Protein AF-A0A919EHQ5-F1 (afdb_monomer)

Mean predicted aligned error: 15.67 Å

Organism: Streptomyces filamentosus (NCBI:txid67294)

Solvent-accessible surface area (backbone atoms only — not comparable to full-atom values): 30689 Å² total; per-residue (Å²): 132,88,88,86,89,84,88,85,91,84,91,82,84,84,87,83,84,86,82,82,87,79,88,84,83,83,88,84,81,85,87,87,86,84,89,84,88,82,85,87,91,80,88,85,84,88,86,88,88,82,86,89,87,85,88,81,86,85,84,90,79,86,80,90,82,87,82,91,79,84,80,92,78,90,83,81,89,80,91,82,81,88,80,85,83,81,91,87,81,89,82,89,80,88,86,87,87,90,87,88,87,91,90,83,86,83,87,87,85,89,84,83,91,83,89,81,82,90,86,84,89,82,94,72,88,73,81,74,78,70,78,75,73,75,74,79,76,76,53,41,23,33,60,41,31,43,32,30,52,29,35,25,98,37,62,72,41,73,46,78,40,57,53,28,26,35,34,28,54,61,91,82,24,45,54,67,56,56,54,49,53,51,52,40,50,19,41,30,31,67,60,48,42,46,62,79,66,38,78,61,40,63,74,38,26,28,86,87,62,67,56,49,100,81,55,39,35,46,28,25,44,32,39,29,23,32,28,82,81,41,63,27,36,41,43,41,33,36,30,34,31,88,54,75,31,46,44,29,38,36,35,33,42,91,90,42,72,35,34,39,36,34,58,78,47,88,94,47,79,35,15,45,31,40,32,38,24,61,54,100,48,60,56,50,73,50,78,39,58,19,46,46,46,63,57,57,46,37,77,83,73,54,87,49,87,34,68,31,23,40,54,37,40,50,46,29,51,38,42,26,51,22,26,43,30,53,45,62,44,51,59,39,46,80,54,35,33,57,67,33,70,73,74,92,40,45,39,42,43,42,30,35,49,48,30,30,31,48,44,45,35,53,76,74,33,60,69,56,37,52,56,50,23,54,52,45,37,64,46,41,86,67,74,42,72,34,68,46,67,42,79,47,98,88,62,25,24,37,30,26,41,28,31,70,96,46,79,62,42,47,51,57,74,54,54,59,25,43,45,40,50,52,47,55,53,47,55,75,71,46,60,70,96,40,37,68,63,79,73,63,82,91,51,62,73,90,51,50,32,38,33,42,34,27,68,50,69,44,68,67,42,52,77,56,34,45,48,50,49,52,54,51,49,38,60,46,25,74,70,63,46,39,29,38,41,34,22,27,50,73,68,55,42,63,48,39,73,73,38,80,74,44,45,73,45,83,32,68,114

Radius of gyration: 35.69 Å; Cα contacts (8 Å, |Δi|>4): 830; chains: 1; bounding box: 122×117×100 Å

Secondary structure (DSSP, 8-state):
------------PPPPPPPPPPPPPPPPP--PPPP--------------------------------------------------------------------------------------------------PPPPPPPPEEEEEEEEEETTEEEEEEE--SEEEEE-STTS-HHHHHHHHHHHHHHHHT--HHHH-SSSGGGS-TT----TT--EEEEEEEEEESTT--EEEEEEEEEESS-EEEEEEEEETTEEEEEEE---TTSSEEEEEEE--SSSSEEEEEEESSS-HHHHGGGT----SHHHHHHHHHHHHHHHHHHTEEE----HHHHSS-B---S-PBPTT-TTHHHHHHHHHHH-HHHHHHHHHHHHHHSSS---EEEEEE-TTS-EEEEEEETTEEEEEGGGS-HHHHHHHHHHHHHTS-GGGBSS---TTS-GGG--EEEEESSTTTT--HHHHHHHHHHHHHHHHTTSEEEEEE--HHHHHHHTTSTTEEEEE---

Foldseek 3Di:
DDDDDDDDDDDDDDDDDDDDDDDDDDDDDDDDDDDDDDDDDDDDDDDDDDDDDDDDDDDDDDDDDDDDDDDDDDDDDDDDDDDDDDDDDDDDDDDDDDDDDDDDDDDDDDDDDDDDDDDDDDDDDDPPPPPPDDPPQFFFKAWQKKAFCFWEQDHRDMDGAFLAEAEEEDPVLCQVVRLLLLLLLLCLLVWNFQCVSCVPQVNTFYPPDDQDPVRWTWTKIWTWIAGNLGTKIKIWIWIRPPHTWTQWIFIDDPNDTAKIWHCDDPVDQWTWMWGADVDPDRIDIDTDGGGGDVLSCLVVPQPCPGPSSVSSVVSSVSSSQNSLLEQQAEADLVLCQDFAAADLQAQENNRSVVQNVLVCCVVPPVPLQVVLQVLLCQFFPAGFPGKDKDQDPVRTIWIWGHHDVDDTHTSNPGFPQSRLLSRLSSVLSDQNSNHPGDDPPVDDLSSHAHEYEYEASCVRGDPRSLVSSLVSSQVSSVVVRYGYYYYYYPSSLVVQVVRPSYHYDYRDD

Sequence (509 aa):
MDLTGGPALARTPRPDTVPHPRPTPPPSQAPAPDTRRGTRPGQGPGPAPGTRTEPDATPRTESETESETDPDTTVRTAVRAETEPGSTDGGVKAGVDPIGTGASPGAGVRARPRTRTGGEAGARPGAGSGAEAEPPAVPRPVVTELRLSAYGGRRGATYPLGPVTLFTGPSGSGKSTVLGAYEALARLGAGDPLAEVFPDPAAHVPESARPDSQGRRGFRIGCTVDGPAGPVRLDLAVQAEPELRIVGERLTRHGRTLLTTALRDPGRSTVQAAWLTAGTTPVTRAPLPDDLLGTALLPLRVAGATEGQREVLAAAEQTVVGLRSLFPCGPVPDRMRAPVLPGEGRLLRDCGNLAEVLHRTHNACPRRHQRFAAVAGAGCAGPVTGVGVQRLPDGTVRALLARGTRPATPLGRLGDGELRYLALALTLLTGPGVLAMDRIAEVPDAMQCLTLLTDDLDRGLDARQTAALLALTTAIAADGHIRLVGSAGAEAAAQARRTEGVTVVDLTP

Structure (mmCIF, N/CA/C/O backbone):
data_AF-A0A919EHQ5-F1
#
_entry.id   AF-A0A919EHQ5-F1
#
loop_
_atom_site.group_PDB
_atom_site.id
_atom_site.type_symbol
_atom_site.label_atom_id
_atom_site.label_alt_id
_atom_site.label_comp_id
_atom_site.label_asym_id
_atom_site.label_entity_id
_atom_site.label_seq_id
_atom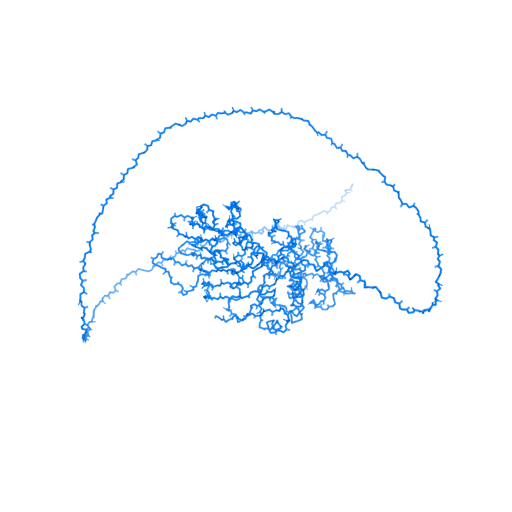_site.pdbx_PDB_ins_code
_atom_site.Cartn_x
_atom_site.Cartn_y
_atom_site.Cartn_z
_atom_site.occupancy
_atom_site.B_iso_or_equiv
_atom_site.auth_seq_id
_atom_site.auth_comp_id
_atom_site.auth_asym_id
_atom_site.auth_atom_id
_atom_site.pdbx_PDB_model_num
ATOM 1 N N . MET A 1 1 ? 87.452 -6.723 -9.265 1.00 32.66 1 MET A N 1
ATOM 2 C CA . MET A 1 1 ? 88.266 -5.593 -9.750 1.00 32.66 1 MET A CA 1
ATOM 3 C C . MET A 1 1 ? 87.255 -4.562 -10.241 1.00 32.66 1 MET A C 1
ATOM 5 O O . MET A 1 1 ? 86.450 -4.939 -11.080 1.00 32.66 1 MET A O 1
ATOM 9 N N . ASP A 1 2 ? 87.025 -3.421 -9.586 1.00 31.42 2 ASP A N 1
ATOM 10 C CA . ASP A 1 2 ? 87.951 -2.284 -9.351 1.00 31.42 2 ASP A CA 1
ATOM 11 C C . ASP A 1 2 ? 88.583 -1.775 -10.661 1.00 31.42 2 ASP A C 1
ATOM 13 O O . ASP A 1 2 ? 89.092 -2.605 -11.407 1.00 31.42 2 ASP A O 1
ATOM 17 N N . LEU A 1 3 ? 88.641 -0.484 -11.033 1.00 32.84 3 LEU A N 1
ATOM 18 C CA . LEU A 1 3 ? 88.081 0.817 -10.564 1.00 32.84 3 LEU A CA 1
ATOM 19 C C . LEU A 1 3 ? 87.785 1.662 -11.855 1.00 32.84 3 LEU A C 1
ATOM 21 O O . LEU A 1 3 ? 88.004 1.151 -12.948 1.00 32.84 3 LEU A O 1
ATOM 25 N N . THR A 1 4 ? 87.313 2.921 -11.929 1.00 34.50 4 THR A N 1
ATOM 26 C CA . THR A 1 4 ? 87.063 4.062 -11.003 1.00 34.50 4 THR A CA 1
ATOM 27 C C . THR A 1 4 ? 86.029 5.015 -11.664 1.00 34.50 4 THR A C 1
ATOM 29 O O . THR A 1 4 ? 85.765 4.852 -12.852 1.00 34.50 4 THR A O 1
ATOM 32 N N . GLY A 1 5 ? 85.541 6.076 -10.987 1.00 29.42 5 GLY A N 1
ATOM 33 C CA . GLY A 1 5 ? 85.101 7.303 -11.699 1.00 29.42 5 GLY A CA 1
ATOM 34 C C . GLY A 1 5 ? 83.870 8.074 -11.185 1.00 29.42 5 GLY A C 1
ATOM 35 O O . GLY A 1 5 ? 82.869 8.161 -11.887 1.00 29.42 5 GLY A O 1
ATOM 36 N N . GLY A 1 6 ? 83.961 8.707 -10.010 1.00 28.84 6 GLY A N 1
ATOM 37 C CA . GLY A 1 6 ? 83.211 9.946 -9.696 1.00 28.84 6 GLY A CA 1
ATOM 38 C C . GLY A 1 6 ? 84.176 11.150 -9.668 1.00 28.84 6 GLY A C 1
ATOM 39 O O . GLY A 1 6 ? 85.361 10.917 -9.920 1.00 28.84 6 GLY A O 1
ATOM 40 N N . PRO A 1 7 ? 83.767 12.392 -9.306 1.00 48.84 7 PRO A N 1
ATOM 41 C CA . PRO A 1 7 ? 82.494 12.794 -8.672 1.00 48.84 7 PRO A CA 1
ATOM 42 C C . PRO A 1 7 ? 81.827 14.075 -9.264 1.00 48.84 7 PRO A C 1
ATOM 44 O O . PRO A 1 7 ? 82.427 14.746 -10.095 1.00 48.84 7 PRO A O 1
ATOM 47 N N . ALA A 1 8 ? 80.632 14.466 -8.771 1.00 31.08 8 ALA A N 1
ATOM 48 C CA . ALA A 1 8 ? 80.334 15.820 -8.226 1.00 31.08 8 ALA A CA 1
ATOM 49 C C . ALA A 1 8 ? 78.822 16.116 -8.006 1.00 31.08 8 ALA A C 1
ATOM 51 O O . ALA A 1 8 ? 78.054 16.342 -8.932 1.00 31.08 8 ALA A O 1
ATOM 52 N N . LEU A 1 9 ? 78.449 16.162 -6.724 1.00 32.34 9 LEU A N 1
ATOM 53 C CA . LEU A 1 9 ? 77.349 16.882 -6.049 1.00 32.34 9 LEU A CA 1
ATOM 54 C C . LEU A 1 9 ? 76.385 17.806 -6.842 1.00 32.34 9 LEU A C 1
ATOM 56 O O . LEU A 1 9 ? 76.773 18.879 -7.296 1.00 32.34 9 LEU A O 1
ATOM 60 N N . ALA A 1 10 ? 75.079 17.536 -6.705 1.00 33.47 10 ALA A N 1
ATOM 61 C CA . ALA A 1 10 ? 74.039 18.563 -6.528 1.00 33.47 10 ALA A CA 1
ATOM 62 C C . ALA A 1 10 ? 72.904 18.028 -5.622 1.00 33.47 10 ALA A C 1
ATOM 64 O O . ALA A 1 10 ? 72.415 16.919 -5.825 1.00 33.47 10 ALA A O 1
ATOM 65 N N . ARG A 1 11 ? 72.499 18.793 -4.597 1.00 33.50 11 ARG A N 1
ATOM 66 C CA . ARG A 1 11 ? 71.400 18.448 -3.667 1.00 33.50 11 ARG A CA 1
ATOM 67 C C . ARG A 1 11 ? 70.072 19.039 -4.151 1.00 33.50 11 ARG A C 1
ATOM 69 O O . ARG A 1 11 ? 70.031 20.220 -4.477 1.00 33.50 11 ARG A O 1
ATOM 76 N N . THR A 1 12 ? 68.982 18.280 -4.053 1.00 38.09 12 THR A N 1
ATOM 77 C CA . THR A 1 12 ? 67.590 18.776 -4.128 1.00 38.09 12 THR A CA 1
ATOM 78 C C . THR A 1 12 ? 66.712 18.114 -3.045 1.00 38.09 12 THR A C 1
ATOM 80 O O . THR A 1 12 ? 67.114 17.083 -2.496 1.00 38.09 12 THR A O 1
ATOM 83 N N . PRO A 1 13 ? 65.596 18.748 -2.622 1.00 42.06 13 PRO A N 1
ATOM 84 C CA . PRO A 1 13 ? 64.985 18.495 -1.310 1.00 42.06 13 PRO A CA 1
ATOM 85 C C . PRO A 1 13 ? 63.862 17.438 -1.292 1.00 42.06 13 PRO A C 1
ATOM 87 O O . PRO A 1 13 ? 63.402 16.955 -2.323 1.00 42.06 13 PRO A O 1
ATOM 90 N N . ARG A 1 14 ? 63.436 17.081 -0.070 1.00 39.56 14 ARG A N 1
ATOM 91 C CA . ARG A 1 14 ? 62.349 16.130 0.236 1.00 39.56 14 ARG A CA 1
ATOM 92 C C . ARG A 1 14 ? 60.957 16.698 -0.116 1.00 39.56 14 ARG A C 1
ATOM 94 O O . ARG A 1 14 ? 60.806 17.915 -0.091 1.00 39.56 14 ARG A O 1
ATOM 101 N N . PRO A 1 15 ? 59.951 15.841 -0.382 1.00 49.09 15 PRO A N 1
ATOM 102 C CA . PRO A 1 15 ? 58.577 16.272 -0.643 1.00 49.09 15 PRO A CA 1
ATOM 103 C C . PRO A 1 15 ? 57.822 16.644 0.643 1.00 49.09 15 PRO A C 1
ATOM 105 O O . PRO A 1 15 ? 57.956 15.966 1.664 1.00 49.09 15 PRO A O 1
ATOM 108 N N . ASP A 1 16 ? 57.001 17.692 0.560 1.00 43.06 16 ASP A N 1
ATOM 109 C CA . ASP A 1 16 ? 56.158 18.177 1.656 1.00 43.06 16 ASP A CA 1
ATOM 110 C C . ASP A 1 16 ? 54.870 17.362 1.851 1.00 43.06 16 ASP A C 1
ATOM 112 O O . ASP A 1 16 ? 54.297 16.786 0.922 1.00 43.06 16 ASP A O 1
ATOM 116 N N . THR A 1 17 ? 54.398 17.352 3.097 1.00 44.94 17 THR A N 1
ATOM 117 C CA . THR A 1 17 ? 53.221 16.604 3.555 1.00 44.94 17 THR A CA 1
ATOM 118 C C . THR A 1 17 ? 51.943 17.429 3.385 1.00 44.94 17 THR A C 1
ATOM 120 O O . THR A 1 17 ? 51.836 18.533 3.917 1.00 44.94 17 THR A O 1
ATOM 123 N N . VAL A 1 18 ? 50.937 16.879 2.699 1.00 48.22 18 VAL A N 1
ATOM 124 C CA . VAL A 1 18 ? 49.627 17.531 2.504 1.00 48.22 18 VAL A CA 1
ATOM 125 C C . VAL A 1 18 ? 48.808 17.518 3.812 1.00 48.22 18 VAL A C 1
ATOM 127 O O . VAL A 1 18 ? 48.626 16.445 4.389 1.00 48.22 18 VAL A O 1
ATOM 130 N N . PRO A 1 19 ? 48.280 18.663 4.292 1.00 51.75 19 PRO A N 1
ATOM 131 C CA . PRO A 1 19 ? 47.490 18.718 5.523 1.00 51.75 19 PRO A CA 1
ATOM 132 C C . PRO A 1 19 ? 45.998 18.405 5.302 1.00 51.75 19 PRO A C 1
ATOM 134 O O . PRO A 1 19 ? 45.367 18.912 4.376 1.00 51.75 19 PRO A O 1
ATOM 137 N N . HIS A 1 20 ? 45.403 17.630 6.215 1.00 46.72 20 HIS A N 1
ATOM 138 C CA . HIS A 1 20 ? 43.946 17.459 6.306 1.00 46.72 20 HIS A CA 1
ATOM 139 C C . HIS A 1 20 ? 43.251 18.732 6.842 1.00 46.72 20 HIS A C 1
ATOM 141 O O . HIS A 1 20 ? 43.754 19.339 7.793 1.00 46.72 20 HIS A O 1
ATOM 147 N N . PRO A 1 21 ? 42.064 19.107 6.325 1.00 54.38 21 PRO A N 1
ATOM 148 C CA . PRO A 1 21 ? 41.260 20.189 6.890 1.00 54.38 21 PRO A CA 1
ATOM 149 C C . PRO A 1 21 ? 40.594 19.775 8.216 1.00 54.38 21 PRO A C 1
ATOM 151 O O . PRO A 1 21 ? 40.086 18.663 8.354 1.00 54.38 21 PRO A O 1
ATOM 154 N N . ARG A 1 22 ? 40.575 20.692 9.194 1.00 48.44 22 ARG A N 1
ATOM 155 C CA . ARG A 1 22 ? 39.855 20.546 10.476 1.00 48.44 22 ARG A CA 1
ATOM 156 C C . ARG A 1 22 ? 38.417 21.099 10.387 1.00 48.44 22 ARG A C 1
ATOM 158 O O . ARG A 1 22 ? 38.172 21.976 9.561 1.00 48.44 22 ARG A O 1
ATOM 165 N N . PRO A 1 23 ? 37.482 20.617 11.230 1.00 45.47 23 PRO A N 1
ATOM 166 C CA . PRO A 1 23 ? 36.069 21.000 11.173 1.00 45.47 23 PRO A CA 1
ATOM 167 C C . PRO A 1 23 ? 35.789 22.412 11.714 1.00 45.47 23 PRO A C 1
ATOM 169 O O . PRO A 1 23 ? 36.469 22.897 12.620 1.00 45.47 23 PRO A O 1
ATOM 172 N N . THR A 1 24 ? 34.744 23.044 11.179 1.00 56.34 24 THR A N 1
ATOM 173 C CA . THR A 1 24 ? 34.219 24.357 11.584 1.00 56.34 24 THR A CA 1
ATOM 174 C C . THR A 1 24 ? 33.258 24.268 12.785 1.00 56.34 24 THR A C 1
ATOM 176 O O . THR A 1 24 ? 32.424 23.363 12.823 1.00 56.34 24 THR A O 1
ATOM 179 N N . PRO A 1 25 ? 33.319 25.208 13.752 1.00 56.31 25 PRO A N 1
ATOM 180 C CA . PRO A 1 25 ? 32.361 25.301 14.860 1.00 56.31 25 PRO A CA 1
ATOM 181 C C . PRO A 1 25 ? 31.062 26.055 14.476 1.00 56.31 25 PRO A C 1
ATOM 183 O O . PRO A 1 25 ? 31.062 26.815 13.503 1.00 56.31 25 PRO A O 1
ATOM 186 N N . PRO A 1 26 ? 29.956 25.873 15.229 1.00 52.75 26 PRO A N 1
ATOM 187 C CA . PRO A 1 26 ? 28.646 26.469 14.932 1.00 52.75 26 PRO A CA 1
ATOM 188 C C . PRO A 1 26 ? 28.512 27.947 15.370 1.00 52.75 26 PRO A C 1
ATOM 190 O O . PRO A 1 26 ? 29.251 28.400 16.248 1.00 52.75 26 PRO A O 1
ATOM 193 N N . PRO A 1 27 ? 27.554 28.710 14.800 1.00 51.53 27 PRO A N 1
ATOM 194 C CA . PRO A 1 27 ? 27.342 30.123 15.124 1.00 51.53 27 PRO A CA 1
ATOM 195 C C . PRO A 1 27 ? 26.605 30.357 16.458 1.00 51.53 27 PRO A C 1
ATOM 197 O O . PRO A 1 27 ? 25.652 29.657 16.798 1.00 51.53 27 PRO A O 1
ATOM 200 N N . SER A 1 28 ? 27.032 31.397 17.182 1.00 45.91 28 SER A N 1
ATOM 201 C CA . SER A 1 28 ? 26.451 31.859 18.455 1.00 45.91 28 SER A CA 1
ATOM 202 C C . SER A 1 28 ? 25.164 32.676 18.271 1.00 45.91 28 SER A C 1
ATOM 204 O O . SER A 1 28 ? 24.993 33.367 17.269 1.00 45.91 28 SER A O 1
ATOM 206 N N . GLN A 1 29 ? 24.290 32.655 19.282 1.00 36.81 29 GLN A N 1
ATOM 207 C CA . GLN A 1 29 ? 23.065 33.461 19.350 1.00 36.81 29 GLN A CA 1
ATOM 208 C C . GLN A 1 29 ? 23.302 34.898 19.863 1.00 36.81 29 GLN A C 1
ATOM 210 O O . GLN A 1 29 ? 24.143 35.097 20.735 1.00 36.81 29 GLN A O 1
ATOM 215 N N . ALA A 1 30 ? 22.442 35.817 19.389 1.00 41.59 30 ALA A N 1
ATOM 216 C CA . ALA A 1 30 ? 22.014 37.108 19.973 1.00 41.59 30 ALA A CA 1
ATOM 217 C C . ALA A 1 30 ? 23.076 38.217 20.224 1.00 41.59 30 ALA A C 1
ATOM 219 O O . ALA A 1 30 ? 24.248 37.943 20.469 1.00 41.59 30 ALA A O 1
ATOM 220 N N . PRO A 1 31 ? 22.670 39.504 20.128 1.00 47.31 31 PRO A N 1
ATOM 221 C CA . PRO A 1 31 ? 21.994 40.149 21.264 1.00 47.31 31 PRO A CA 1
ATOM 222 C C . PRO A 1 31 ? 20.717 40.944 20.906 1.00 47.31 31 PRO A C 1
ATOM 224 O O . PRO A 1 31 ? 20.422 41.214 19.744 1.00 47.31 31 PRO A O 1
ATOM 227 N N . ALA A 1 32 ? 19.961 41.325 21.939 1.00 41.06 32 ALA A N 1
ATOM 228 C CA . ALA A 1 32 ? 18.736 42.129 21.856 1.00 41.06 32 ALA A CA 1
ATOM 229 C C . ALA A 1 32 ? 19.000 43.654 21.854 1.00 41.06 32 ALA A C 1
ATOM 231 O O . ALA A 1 32 ? 20.068 44.086 22.293 1.00 41.06 32 ALA A O 1
ATOM 232 N N . PRO A 1 33 ? 18.010 44.483 21.467 1.00 48.91 33 PRO A N 1
ATOM 233 C CA . PRO A 1 33 ? 17.921 45.887 21.864 1.00 48.91 33 PRO A CA 1
ATOM 234 C C . PRO A 1 33 ? 16.902 46.117 23.002 1.00 48.91 33 PRO A C 1
ATOM 236 O O . PRO A 1 33 ? 15.856 45.470 23.068 1.00 48.91 33 PRO A O 1
ATOM 239 N N . ASP A 1 34 ? 17.218 47.064 23.888 1.00 36.84 34 ASP A N 1
ATOM 240 C CA . ASP A 1 34 ? 16.455 47.407 25.099 1.00 36.84 34 ASP A CA 1
ATOM 241 C C . ASP A 1 34 ? 15.401 48.523 24.860 1.00 36.84 34 ASP A C 1
ATOM 243 O O . ASP A 1 34 ? 15.363 49.213 23.842 1.00 36.84 34 ASP A O 1
ATOM 247 N N . THR A 1 35 ? 14.518 48.664 25.839 1.00 41.19 35 THR A N 1
ATOM 248 C CA . THR A 1 35 ? 13.334 49.517 25.978 1.00 41.19 35 THR A CA 1
ATOM 249 C C . THR A 1 35 ? 13.590 51.037 26.049 1.00 41.19 35 THR A C 1
ATOM 251 O O . THR A 1 35 ? 14.596 51.467 26.610 1.00 41.19 35 THR A O 1
ATOM 254 N N . ARG A 1 36 ? 12.594 51.868 25.644 1.00 34.72 36 ARG A N 1
ATOM 255 C CA . ARG A 1 36 ? 11.873 52.858 26.517 1.00 34.72 36 ARG A CA 1
ATOM 256 C C . ARG A 1 36 ? 11.033 53.942 25.796 1.00 34.72 36 ARG A C 1
ATOM 258 O O . ARG A 1 36 ? 11.500 54.554 24.849 1.00 34.72 36 ARG A O 1
ATOM 265 N N . ARG A 1 37 ? 9.903 54.305 26.449 1.00 32.94 37 ARG A N 1
ATOM 266 C CA . ARG A 1 37 ? 9.060 55.542 26.340 1.00 32.94 37 ARG A CA 1
ATOM 267 C C . ARG A 1 37 ? 8.330 55.792 24.995 1.00 32.94 37 ARG A C 1
ATOM 269 O O . ARG A 1 37 ? 8.889 55.557 23.942 1.00 32.94 37 ARG A O 1
ATOM 276 N N . GLY A 1 38 ? 7.096 56.319 24.958 1.00 30.48 38 GLY A N 1
ATOM 277 C CA . GLY A 1 38 ? 6.143 56.680 26.026 1.00 30.48 38 GLY A CA 1
ATOM 278 C C . GLY A 1 38 ? 4.881 57.410 25.494 1.00 30.48 38 GLY A C 1
ATOM 279 O O . GLY A 1 38 ? 4.760 57.627 24.294 1.00 30.48 38 GLY A O 1
ATOM 280 N N . THR A 1 39 ? 3.995 57.853 26.406 1.00 32.72 39 THR A N 1
ATOM 281 C CA . THR A 1 39 ? 2.873 58.831 26.231 1.00 32.72 39 THR A CA 1
ATOM 282 C C . THR A 1 39 ? 1.592 58.471 25.425 1.00 32.72 39 THR A C 1
ATOM 284 O O . THR A 1 39 ? 1.595 58.354 24.207 1.00 32.72 39 THR A O 1
ATOM 287 N N . ARG A 1 40 ? 0.452 58.440 26.150 1.00 35.72 40 ARG A N 1
ATOM 288 C CA . ARG A 1 40 ? -0.926 58.864 25.741 1.00 35.72 40 ARG A CA 1
ATOM 289 C C . ARG A 1 40 ? -1.007 60.430 25.705 1.00 35.72 40 ARG A C 1
ATOM 291 O O . ARG A 1 40 ? 0.012 61.001 26.100 1.00 35.72 40 ARG A O 1
ATOM 298 N N . PRO A 1 41 ? -2.128 61.159 25.393 1.00 51.38 41 PRO A N 1
ATOM 299 C CA . PRO A 1 41 ? -3.555 60.767 25.206 1.00 51.38 41 PRO A CA 1
ATOM 300 C C . PRO A 1 41 ? -4.367 61.483 24.068 1.00 51.38 41 PRO A C 1
ATOM 302 O O . PRO A 1 41 ? -3.844 62.333 23.358 1.00 51.38 41 PRO A O 1
ATOM 305 N N . GLY A 1 42 ? -5.683 61.193 23.973 1.00 32.38 42 GLY A N 1
ATOM 306 C CA . GLY A 1 42 ? -6.733 61.968 23.255 1.00 32.38 42 GLY A CA 1
ATOM 307 C C . GLY A 1 42 ? -7.995 61.115 22.977 1.00 32.38 42 GLY A C 1
ATOM 308 O O . GLY A 1 42 ? -7.892 60.130 22.260 1.00 32.38 42 GLY A O 1
ATOM 309 N N . GLN A 1 43 ? -9.108 61.239 23.729 1.00 34.34 43 GLN A N 1
ATOM 310 C CA . GLN A 1 43 ? -10.337 62.014 23.392 1.00 34.34 43 GLN A CA 1
ATOM 311 C C . GLN A 1 43 ? -10.835 61.743 21.949 1.00 34.34 43 GLN A C 1
ATOM 313 O O . GLN A 1 43 ? -10.127 62.102 21.022 1.00 34.34 43 GLN A O 1
ATOM 318 N N . GLY A 1 44 ? -11.967 61.080 21.646 1.00 30.75 44 GLY A N 1
ATOM 319 C CA . GLY A 1 44 ? -13.369 61.180 22.139 1.00 30.75 44 GLY A CA 1
ATOM 320 C C . GLY A 1 44 ? -14.273 61.657 20.960 1.00 30.75 44 GLY A C 1
ATOM 321 O O . GLY A 1 44 ? -13.685 62.184 20.017 1.00 30.75 44 GLY A O 1
ATOM 322 N N . PRO A 1 45 ? -15.631 61.548 20.924 1.00 50.88 45 PRO A N 1
ATOM 323 C CA . PRO A 1 45 ? -16.623 60.971 21.854 1.00 50.88 45 PRO A CA 1
ATOM 324 C C . PRO A 1 45 ? -17.563 59.888 21.209 1.00 50.88 45 PRO A C 1
ATOM 326 O O . PRO A 1 45 ? -17.294 59.405 20.115 1.00 50.88 45 PRO A O 1
ATOM 329 N N . GLY A 1 46 ? -18.650 59.482 21.901 1.00 32.53 46 GLY A N 1
ATOM 330 C CA . GLY A 1 46 ? -19.690 58.517 21.436 1.00 32.53 46 GLY A CA 1
ATOM 331 C C . GLY A 1 46 ? -20.821 59.126 20.563 1.00 32.53 46 GLY A C 1
ATOM 332 O O . GLY A 1 46 ? -20.580 60.195 20.003 1.00 32.53 46 GLY A O 1
ATOM 333 N N . PRO A 1 47 ? -22.043 58.524 20.443 1.00 50.41 47 PRO A N 1
ATOM 334 C CA . PRO A 1 47 ? -22.825 57.934 21.552 1.00 50.41 47 PRO A CA 1
ATOM 335 C C . PRO A 1 47 ? -23.608 56.607 21.282 1.00 50.41 47 PRO A C 1
ATOM 337 O O . PRO A 1 47 ? -23.574 56.024 20.205 1.00 50.41 47 PRO A O 1
ATOM 340 N N . ALA A 1 48 ? -24.306 56.160 22.338 1.00 38.38 48 ALA A N 1
ATOM 341 C CA . ALA A 1 48 ? -25.137 54.955 22.553 1.00 38.38 48 ALA A CA 1
ATOM 342 C C . ALA A 1 48 ? -26.580 55.033 21.946 1.00 38.38 48 ALA A C 1
ATOM 344 O O . ALA A 1 48 ? -26.787 55.919 21.117 1.00 38.38 48 ALA A O 1
ATOM 345 N N . PRO A 1 49 ? -27.630 54.274 22.392 1.00 51.78 49 PRO A N 1
ATOM 346 C CA . PRO A 1 49 ? -27.733 53.013 23.177 1.00 51.78 49 PRO A CA 1
ATOM 347 C C . PRO A 1 49 ? -28.779 51.972 22.643 1.00 51.78 49 PRO A C 1
ATOM 349 O O . PRO A 1 49 ? -29.520 52.248 21.705 1.00 51.78 49 PRO A O 1
ATOM 352 N N . GLY A 1 50 ? -28.936 50.807 23.309 1.00 31.17 50 GLY A N 1
ATOM 353 C CA . GLY A 1 50 ? -30.045 49.856 23.052 1.00 31.17 50 GLY A CA 1
ATOM 354 C C . GLY A 1 50 ? -30.244 48.727 24.093 1.00 31.17 50 GLY A C 1
ATOM 355 O O . GLY A 1 50 ? -29.625 47.679 23.983 1.00 31.17 50 GLY A O 1
ATOM 356 N N . THR A 1 51 ? -31.105 48.970 25.096 1.00 34.09 51 THR A N 1
ATOM 357 C CA . THR A 1 51 ? -31.882 48.035 25.976 1.00 34.09 51 THR A CA 1
ATOM 358 C C . THR A 1 51 ? -31.541 46.523 26.014 1.00 34.09 51 THR A C 1
ATOM 360 O O . THR A 1 51 ? -31.714 45.825 25.024 1.00 34.09 51 THR A O 1
ATOM 363 N N . ARG A 1 52 ? -31.089 45.967 27.156 1.00 31.86 52 ARG A N 1
ATOM 364 C CA . ARG A 1 52 ? -31.881 45.413 28.303 1.00 31.86 52 ARG A CA 1
ATOM 365 C C . ARG A 1 52 ? -32.772 44.184 28.007 1.00 31.86 52 ARG A C 1
ATOM 367 O O . ARG A 1 52 ? -33.870 44.369 27.495 1.00 31.86 52 ARG A O 1
ATOM 374 N N . THR A 1 53 ? -32.421 43.008 28.553 1.00 31.95 53 THR A N 1
ATOM 375 C CA . THR A 1 53 ? -33.357 42.107 29.282 1.00 31.95 53 THR A CA 1
ATOM 376 C C . THR A 1 53 ? -32.590 41.156 30.232 1.00 31.95 53 THR A C 1
ATOM 378 O O . THR A 1 53 ? -31.691 40.449 29.794 1.00 31.95 53 THR A O 1
ATOM 381 N N . GLU A 1 54 ? -32.968 41.152 31.512 1.00 33.88 54 GLU A N 1
ATOM 382 C CA . GLU A 1 54 ? -32.765 40.110 32.553 1.00 33.88 54 GLU A CA 1
ATOM 383 C C . GLU A 1 54 ? -34.181 39.579 32.919 1.00 33.88 54 GLU A C 1
ATOM 385 O O . GLU A 1 54 ? -35.138 40.263 32.526 1.00 33.88 54 GLU A O 1
ATOM 390 N N . PRO A 1 55 ? -34.399 38.446 33.639 1.00 49.72 55 PRO A N 1
ATOM 391 C CA . PRO A 1 55 ? -33.561 37.828 34.691 1.00 49.72 55 PRO A CA 1
ATOM 392 C C . PRO A 1 55 ? -33.376 36.285 34.455 1.00 49.72 55 PRO A C 1
ATOM 394 O O . PRO A 1 55 ? -33.396 35.883 33.295 1.00 49.72 55 PRO A O 1
ATOM 397 N N . ASP A 1 56 ? -33.144 35.344 35.394 1.00 29.58 56 ASP A N 1
ATOM 398 C CA . ASP A 1 56 ? -33.150 35.353 36.874 1.00 29.58 56 ASP A CA 1
ATOM 399 C C . ASP A 1 56 ? -32.338 34.195 37.525 1.00 29.58 56 ASP A C 1
ATOM 401 O O . ASP A 1 56 ? -31.930 33.248 36.857 1.00 29.58 56 ASP A O 1
ATOM 405 N N . ALA A 1 57 ? -32.174 34.299 38.850 1.00 31.23 57 ALA A N 1
ATOM 406 C CA . ALA A 1 57 ? -32.067 33.284 39.913 1.00 31.23 57 ALA A CA 1
ATOM 407 C C . ALA A 1 57 ? -31.277 31.955 39.745 1.00 31.23 57 ALA A C 1
ATOM 409 O O . ALA A 1 57 ? -31.591 31.065 38.958 1.00 31.23 57 ALA A O 1
ATOM 410 N N . THR A 1 58 ? -30.349 31.759 40.692 1.00 35.12 58 THR A N 1
ATOM 411 C CA . THR A 1 58 ? -29.751 30.467 41.113 1.00 35.12 58 THR A CA 1
ATOM 412 C C . THR A 1 58 ? -30.537 29.871 42.310 1.00 35.12 58 THR A C 1
ATOM 414 O O . THR A 1 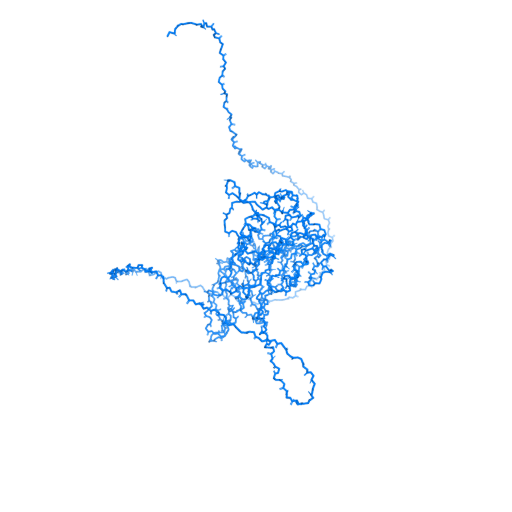58 ? -31.431 30.554 42.816 1.00 35.12 58 THR A O 1
ATOM 417 N N . PRO A 1 59 ? -30.300 28.612 42.757 1.00 43.41 59 PRO A N 1
ATOM 418 C CA . PRO A 1 59 ? -29.152 28.255 43.624 1.00 43.41 59 PRO A CA 1
ATOM 419 C C . PRO A 1 59 ? -28.450 26.941 43.184 1.00 43.41 59 PRO A C 1
ATOM 421 O O . PRO A 1 59 ? -29.055 26.088 42.548 1.00 43.41 59 PRO A O 1
ATOM 424 N N . ARG A 1 60 ? -27.131 26.747 43.332 1.00 32.75 60 ARG A N 1
ATOM 425 C CA . ARG A 1 60 ? -26.320 26.555 44.559 1.00 32.75 60 ARG A CA 1
ATOM 426 C C . ARG A 1 60 ? -26.719 25.365 45.449 1.00 32.75 60 ARG A C 1
ATOM 428 O O . ARG A 1 60 ? -27.684 25.434 46.201 1.00 32.75 60 ARG A O 1
ATOM 435 N N . THR A 1 61 ? -25.860 24.346 45.457 1.00 31.00 61 THR A N 1
ATOM 436 C CA . THR A 1 61 ? -25.519 23.543 46.646 1.00 31.00 61 THR A CA 1
ATOM 437 C C . THR A 1 61 ? -24.069 23.067 46.518 1.00 31.00 61 THR A C 1
ATOM 439 O O . THR A 1 61 ? -23.747 22.226 45.684 1.00 31.00 61 THR A O 1
ATOM 442 N N . GLU A 1 62 ? -23.193 23.651 47.336 1.00 31.02 62 GLU A N 1
ATOM 443 C CA . GLU A 1 62 ? -22.010 22.967 47.885 1.00 31.02 62 GLU A CA 1
ATOM 444 C C . GLU A 1 62 ? -22.537 21.871 48.872 1.00 31.02 62 GLU A C 1
ATOM 446 O O . GLU A 1 62 ? -23.733 21.860 49.170 1.00 31.02 62 GLU A O 1
ATOM 451 N N . SER A 1 63 ? -21.802 20.879 49.384 1.00 30.59 63 SER A N 1
ATOM 452 C CA . SER A 1 63 ? -20.391 20.847 49.785 1.00 30.59 63 SER A CA 1
ATOM 453 C C . SER A 1 63 ? -19.877 19.405 50.013 1.00 30.59 63 SER A C 1
ATOM 455 O O . SER A 1 63 ? -20.610 18.565 50.524 1.00 30.59 63 SER A O 1
ATOM 457 N N . GLU A 1 64 ? -18.601 19.178 49.687 1.00 32.09 64 GLU A N 1
ATOM 458 C CA . GLU A 1 64 ? -17.566 18.530 50.529 1.00 32.09 64 GLU A CA 1
ATOM 459 C C . GLU A 1 64 ? -17.853 17.221 51.305 1.00 32.09 64 GLU A C 1
ATOM 461 O O . GLU A 1 64 ? -18.683 17.165 52.208 1.00 32.09 64 GLU A O 1
ATOM 466 N N . THR A 1 65 ? -16.965 16.230 51.147 1.00 30.53 65 THR A N 1
ATOM 467 C CA . THR A 1 65 ? -15.963 15.947 52.204 1.00 30.53 65 THR A CA 1
ATOM 468 C C . THR A 1 65 ? -14.798 15.098 51.693 1.00 30.53 65 THR A C 1
ATOM 470 O O . THR A 1 65 ? -14.971 14.183 50.888 1.00 30.53 65 THR A O 1
ATOM 473 N N . GLU A 1 66 ? -13.601 15.420 52.175 1.00 30.44 66 GLU A N 1
ATOM 474 C CA . GLU A 1 66 ? -12.370 14.649 51.998 1.00 30.44 66 GLU A CA 1
ATOM 475 C C . GLU A 1 66 ? -12.311 13.499 53.020 1.00 30.44 66 GLU A C 1
ATOM 477 O O . GLU A 1 66 ? -12.761 13.654 54.156 1.00 30.44 66 GLU A O 1
ATOM 482 N N . SER A 1 67 ? -11.676 12.379 52.668 1.00 29.77 67 SER A N 1
ATOM 483 C CA . SER A 1 67 ? -11.022 11.522 53.665 1.00 29.77 67 SER A CA 1
ATOM 484 C C . SER A 1 67 ? -9.804 10.806 53.078 1.00 29.77 67 SER A C 1
ATOM 486 O O . SER A 1 67 ? -9.868 9.759 52.438 1.00 29.77 67 SER A O 1
ATOM 488 N N . GLU A 1 68 ? -8.659 11.426 53.324 1.00 28.52 68 GLU A N 1
ATOM 489 C CA . GLU A 1 68 ? -7.325 10.853 53.204 1.00 28.52 68 GLU A CA 1
ATOM 490 C C . GLU A 1 68 ? -7.132 9.771 54.283 1.00 28.52 68 GLU A C 1
ATOM 492 O O . GLU A 1 68 ? -7.354 10.027 55.468 1.00 28.52 68 GLU A O 1
ATOM 497 N N . THR A 1 69 ? -6.736 8.548 53.912 1.00 31.77 69 THR A N 1
ATOM 498 C CA . THR A 1 69 ? -6.104 7.603 54.856 1.00 31.77 69 THR A CA 1
ATOM 499 C C . THR A 1 69 ? -5.308 6.523 54.122 1.00 31.77 69 THR A C 1
ATOM 501 O O . THR A 1 69 ? -5.855 5.532 53.641 1.00 31.77 69 THR A O 1
ATOM 504 N N . ASP A 1 70 ? -3.995 6.717 54.067 1.00 29.05 70 ASP A N 1
ATOM 505 C CA . ASP A 1 70 ? -3.015 5.639 53.906 1.00 29.05 70 ASP A CA 1
ATOM 506 C C . ASP A 1 70 ? -2.801 4.972 55.282 1.00 29.05 70 ASP A C 1
ATOM 508 O O . ASP A 1 70 ? -2.904 5.650 56.313 1.00 29.05 70 ASP A O 1
ATOM 512 N N . PRO A 1 71 ? -2.528 3.659 55.346 1.00 44.00 71 PRO A N 1
ATOM 513 C CA . PRO A 1 71 ? -1.306 3.309 56.062 1.00 44.00 71 PRO A CA 1
ATOM 514 C C . PRO A 1 71 ? -0.456 2.220 55.393 1.00 44.00 71 PRO A C 1
ATOM 516 O O . PRO A 1 71 ? -0.877 1.076 55.198 1.00 44.00 71 PRO A O 1
ATOM 519 N N . ASP A 1 72 ? 0.819 2.574 55.235 1.00 26.55 72 ASP A N 1
ATOM 520 C CA . ASP A 1 72 ? 1.990 1.697 55.211 1.00 26.55 72 ASP A CA 1
ATOM 521 C C . ASP A 1 72 ? 1.822 0.440 56.090 1.00 26.55 72 ASP A C 1
ATOM 523 O O . ASP A 1 72 ? 1.537 0.502 57.289 1.00 26.55 72 ASP A O 1
ATOM 527 N N . THR A 1 73 ? 2.055 -0.733 55.499 1.00 28.59 73 THR A N 1
ATOM 528 C CA . THR A 1 73 ? 2.448 -1.934 56.246 1.00 28.59 73 THR A CA 1
ATOM 529 C C . THR A 1 73 ? 3.487 -2.716 55.453 1.00 28.59 73 THR A C 1
ATOM 531 O O . THR A 1 73 ? 3.221 -3.717 54.787 1.00 28.59 73 THR A O 1
ATOM 534 N N . THR A 1 74 ? 4.726 -2.262 55.571 1.00 31.12 74 THR A N 1
ATOM 535 C CA . THR A 1 74 ? 5.915 -3.074 55.313 1.00 31.12 74 THR A CA 1
ATOM 536 C C . THR A 1 74 ? 5.967 -4.281 56.268 1.00 31.12 74 THR A C 1
ATOM 538 O O . THR A 1 74 ? 5.945 -4.063 57.474 1.00 31.12 74 THR A O 1
ATOM 541 N N . VAL A 1 75 ? 6.130 -5.531 55.785 1.00 29.62 75 VAL A N 1
ATOM 542 C CA . VAL A 1 75 ? 6.866 -6.617 56.497 1.00 29.62 75 VAL A CA 1
ATOM 543 C C . VAL A 1 75 ? 7.142 -7.868 55.621 1.00 29.62 75 VAL A C 1
ATOM 545 O O . VAL A 1 75 ? 6.242 -8.546 55.144 1.00 29.62 75 VAL A O 1
ATOM 548 N N . ARG A 1 76 ? 8.442 -8.190 55.510 1.00 26.44 76 ARG A N 1
ATOM 549 C CA . ARG A 1 76 ? 9.112 -9.505 55.319 1.00 26.44 76 ARG A CA 1
ATOM 550 C C . ARG A 1 76 ? 8.733 -10.462 54.169 1.00 26.44 76 ARG A C 1
ATOM 552 O O . ARG A 1 76 ? 7.866 -11.319 54.280 1.00 26.44 76 ARG A O 1
ATOM 559 N N . THR A 1 77 ? 9.640 -10.492 53.193 1.00 26.78 77 THR A N 1
ATOM 560 C CA . THR A 1 77 ? 10.603 -11.595 52.964 1.00 26.78 77 THR A CA 1
ATOM 561 C C . THR A 1 77 ? 10.204 -13.030 53.357 1.00 26.78 77 THR A C 1
ATOM 563 O O . THR A 1 77 ? 10.242 -13.393 54.533 1.00 26.78 77 THR A O 1
ATOM 566 N N . ALA A 1 78 ? 10.072 -13.903 52.354 1.00 28.55 78 ALA A N 1
ATOM 567 C CA . ALA A 1 78 ? 10.335 -15.338 52.488 1.00 28.55 78 ALA A CA 1
ATOM 568 C C . ALA A 1 78 ? 11.051 -15.863 51.230 1.00 28.55 78 ALA A C 1
ATOM 570 O O . ALA A 1 78 ? 10.432 -16.149 50.208 1.00 28.55 78 ALA A O 1
ATOM 571 N N . VAL A 1 79 ? 12.378 -15.980 51.314 1.00 27.81 79 VAL A N 1
ATOM 572 C CA . VAL A 1 79 ? 13.192 -16.712 50.333 1.00 27.81 79 VAL A CA 1
ATOM 573 C C . VAL A 1 79 ? 12.873 -18.202 50.454 1.00 27.81 79 VAL A C 1
ATOM 575 O O . VAL A 1 79 ? 12.860 -18.736 51.565 1.00 27.81 79 VAL A O 1
ATOM 578 N N . ARG A 1 80 ? 12.699 -18.900 49.328 1.00 26.34 80 ARG A N 1
ATOM 579 C CA . ARG A 1 80 ? 12.851 -20.358 49.289 1.00 26.34 80 ARG A CA 1
ATOM 580 C C . ARG A 1 80 ? 13.650 -20.768 48.060 1.00 26.34 80 ARG A C 1
ATOM 582 O O . ARG A 1 80 ? 13.286 -20.427 46.939 1.00 26.34 80 ARG A O 1
ATOM 589 N N . ALA A 1 81 ? 14.763 -21.441 48.317 1.00 28.36 81 ALA A N 1
ATOM 590 C CA . ALA A 1 81 ? 15.712 -21.886 47.314 1.00 28.36 81 ALA A CA 1
ATOM 591 C C . ALA A 1 81 ? 15.310 -23.241 46.706 1.00 28.36 81 ALA A C 1
ATOM 593 O O . ALA A 1 81 ? 14.613 -24.027 47.343 1.00 28.36 81 ALA A O 1
ATOM 594 N N . GLU A 1 82 ? 15.804 -23.458 45.486 1.00 27.30 82 GLU A N 1
ATOM 595 C CA . GLU A 1 82 ? 16.385 -24.706 44.965 1.00 27.30 82 GLU A CA 1
ATOM 596 C C . GLU A 1 82 ? 15.701 -26.054 45.252 1.00 27.30 82 GLU A C 1
ATOM 598 O O . GLU A 1 82 ? 15.706 -26.569 46.369 1.00 27.30 82 GLU A O 1
ATOM 603 N N . THR A 1 83 ? 15.348 -26.760 44.172 1.00 28.14 83 THR A N 1
ATOM 604 C CA . THR A 1 83 ? 15.943 -28.091 43.929 1.00 28.14 83 THR A CA 1
ATOM 605 C C . THR A 1 83 ? 15.930 -28.425 42.431 1.00 28.14 83 THR A C 1
ATOM 607 O O . THR A 1 83 ? 14.863 -28.510 41.826 1.00 28.14 83 THR A O 1
ATOM 610 N N . GLU A 1 84 ? 17.106 -28.636 41.831 1.00 32.28 84 GLU A N 1
ATOM 611 C CA . GLU A 1 84 ? 17.227 -29.453 40.610 1.00 32.28 84 GLU A CA 1
ATOM 612 C C . GLU A 1 84 ? 17.006 -30.942 40.951 1.00 32.28 84 GLU A C 1
ATOM 614 O O . GLU A 1 84 ? 17.000 -31.316 42.130 1.00 32.28 84 GLU A O 1
ATOM 619 N N . PRO A 1 85 ? 16.877 -31.825 39.944 1.00 39.12 85 PRO A N 1
ATOM 620 C CA . PRO A 1 85 ? 18.079 -32.612 39.639 1.00 39.12 85 PRO A CA 1
ATOM 621 C C . PRO A 1 85 ? 18.299 -32.965 38.153 1.00 39.12 85 PRO A C 1
ATOM 623 O O . PRO A 1 85 ? 17.394 -33.414 37.457 1.00 39.12 85 PRO A O 1
ATOM 626 N N . GLY A 1 86 ? 19.573 -32.967 37.748 1.00 27.58 86 GLY A N 1
ATOM 627 C CA . GLY A 1 86 ? 20.211 -34.237 37.366 1.00 27.58 86 GLY A CA 1
ATOM 628 C C . GLY A 1 86 ? 20.113 -34.725 35.914 1.00 27.58 86 GLY A C 1
ATOM 629 O O . GLY A 1 86 ? 19.368 -35.647 35.608 1.00 27.58 86 GLY A O 1
ATOM 630 N N . SER A 1 87 ? 21.005 -34.191 35.076 1.00 30.11 87 SER A N 1
ATOM 631 C CA . SER A 1 87 ? 21.820 -34.899 34.063 1.00 30.11 87 SER A CA 1
ATOM 632 C C . SER A 1 87 ? 21.660 -36.426 33.883 1.00 30.11 87 SER A C 1
ATOM 634 O O . SER A 1 87 ? 21.878 -37.201 34.814 1.00 30.11 87 SER A O 1
ATOM 636 N N . THR A 1 88 ? 21.462 -36.852 32.630 1.00 31.22 88 THR A N 1
ATOM 637 C CA . THR A 1 88 ? 22.250 -37.857 31.859 1.00 31.22 88 THR A CA 1
ATOM 638 C C . THR A 1 88 ? 21.602 -37.961 30.462 1.00 31.22 88 THR A C 1
ATOM 640 O O . THR A 1 88 ? 20.393 -37.790 30.362 1.00 31.22 88 THR A O 1
ATOM 643 N N . ASP A 1 89 ? 22.205 -38.249 29.307 1.00 29.28 89 ASP A N 1
ATOM 644 C CA . ASP A 1 89 ? 23.553 -38.444 28.734 1.00 29.28 89 ASP A CA 1
ATOM 645 C C . ASP A 1 89 ? 23.346 -39.397 27.518 1.00 29.28 89 ASP A C 1
ATOM 647 O O . ASP A 1 89 ? 22.420 -40.207 27.524 1.00 29.28 89 ASP A O 1
ATOM 651 N N . GLY A 1 90 ? 24.201 -39.334 26.490 1.00 27.06 90 GLY A N 1
ATOM 652 C CA . GLY A 1 90 ? 24.333 -40.378 25.460 1.00 27.06 90 GLY A CA 1
ATOM 653 C C . GLY A 1 90 ? 23.333 -40.369 24.288 1.00 27.06 90 GLY A C 1
ATOM 654 O O . GLY A 1 90 ? 22.130 -40.529 24.468 1.00 27.06 90 GLY A O 1
ATOM 655 N N . GLY A 1 91 ? 23.829 -40.302 23.039 1.00 28.25 91 GLY A N 1
ATOM 656 C CA . GLY A 1 91 ? 22.941 -40.511 21.877 1.00 28.25 91 GLY A CA 1
ATOM 657 C C . GLY A 1 91 ? 23.448 -40.275 20.446 1.00 28.25 91 GLY A C 1
ATOM 658 O O . GLY A 1 91 ? 22.622 -40.147 19.547 1.00 28.25 91 GLY A O 1
ATOM 659 N N . VAL A 1 92 ? 24.755 -40.210 20.169 1.00 30.81 92 VAL A N 1
ATOM 660 C CA . VAL A 1 92 ? 25.242 -40.100 18.774 1.00 30.81 92 VAL A CA 1
ATOM 661 C C . VAL A 1 92 ? 24.992 -41.401 18.000 1.00 30.81 92 VAL A C 1
ATOM 663 O O . VAL A 1 92 ? 25.485 -42.448 18.418 1.00 30.81 92 VAL A O 1
ATOM 666 N N . LYS A 1 93 ? 24.369 -41.326 16.811 1.00 31.25 93 LYS A N 1
ATOM 667 C CA . LYS A 1 93 ? 24.736 -42.177 15.657 1.00 31.25 93 LYS A CA 1
ATOM 668 C C . LYS A 1 93 ? 24.220 -41.656 14.311 1.00 31.25 93 LYS A C 1
ATOM 670 O O . LYS A 1 93 ? 23.037 -41.387 14.143 1.00 31.25 93 LYS A O 1
ATOM 675 N N . ALA A 1 94 ? 25.133 -41.573 13.344 1.00 31.41 94 ALA A N 1
ATOM 676 C CA . ALA A 1 94 ? 24.833 -41.371 11.929 1.00 31.41 94 ALA A CA 1
ATOM 677 C C . ALA A 1 94 ? 24.509 -42.709 11.233 1.00 31.41 94 ALA A C 1
ATOM 679 O O . ALA A 1 94 ? 24.930 -43.768 11.703 1.00 31.41 94 ALA A O 1
ATOM 680 N N . GLY A 1 95 ? 23.804 -42.649 10.097 1.00 27.14 95 GLY A N 1
ATOM 681 C CA . GLY A 1 95 ? 23.408 -43.813 9.295 1.00 27.14 95 GLY A CA 1
ATOM 682 C C . GLY A 1 95 ? 23.211 -43.467 7.815 1.00 27.14 95 GLY A C 1
ATOM 683 O O . GLY A 1 95 ? 22.121 -43.101 7.395 1.00 27.14 95 GLY A O 1
ATOM 684 N N . VAL A 1 96 ? 24.299 -43.583 7.059 1.00 32.59 96 VAL A N 1
ATOM 685 C CA . VAL A 1 96 ? 24.422 -43.610 5.582 1.00 32.59 96 VAL A CA 1
ATOM 686 C C . VAL A 1 96 ? 24.336 -45.111 5.177 1.00 32.59 96 VAL A C 1
ATOM 688 O O . VAL A 1 96 ? 24.736 -45.934 5.998 1.00 32.59 96 VAL A O 1
ATOM 691 N N . ASP A 1 97 ? 23.774 -45.630 4.070 1.00 31.94 97 ASP A N 1
ATOM 692 C CA . ASP A 1 97 ? 23.703 -45.255 2.633 1.00 31.94 97 ASP A CA 1
ATOM 693 C C . ASP A 1 97 ? 22.519 -46.005 1.909 1.00 31.94 97 ASP A C 1
ATOM 695 O O . ASP A 1 97 ? 21.872 -46.845 2.542 1.00 31.94 97 ASP A O 1
ATOM 699 N N . PRO A 1 98 ? 22.229 -45.782 0.598 1.00 46.69 98 PRO A N 1
ATOM 700 C CA . PRO A 1 98 ? 21.119 -46.401 -0.163 1.00 46.69 98 PRO A CA 1
ATOM 701 C C . PRO A 1 98 ? 21.531 -47.444 -1.241 1.00 46.69 98 PRO A C 1
ATOM 703 O O . PRO A 1 98 ? 22.602 -47.328 -1.831 1.00 46.69 98 PRO A O 1
ATOM 706 N N . ILE A 1 99 ? 20.650 -48.400 -1.614 1.00 31.20 99 ILE A N 1
ATOM 707 C CA . ILE A 1 99 ? 20.820 -49.309 -2.789 1.00 31.20 99 ILE A CA 1
ATOM 708 C C . ILE A 1 99 ? 19.468 -49.693 -3.451 1.00 31.20 99 ILE A C 1
ATOM 710 O O . ILE A 1 99 ? 18.507 -49.983 -2.744 1.00 31.20 99 ILE A O 1
ATOM 714 N N . GLY A 1 100 ? 19.435 -49.807 -4.797 1.00 26.92 100 GLY A N 1
ATOM 715 C CA . GLY A 1 100 ? 18.427 -50.558 -5.586 1.00 26.92 100 GLY A CA 1
ATOM 716 C C . GLY A 1 100 ? 17.523 -49.677 -6.469 1.00 26.92 100 GLY A C 1
ATOM 717 O O . GLY A 1 100 ? 16.536 -49.154 -5.975 1.00 26.92 100 GLY A O 1
ATOM 718 N N . THR A 1 101 ? 17.785 -49.353 -7.744 1.00 29.45 101 THR A N 1
ATOM 719 C CA . THR A 1 101 ? 18.291 -50.092 -8.931 1.00 29.45 101 THR A CA 1
ATOM 720 C C . THR A 1 101 ? 17.233 -50.921 -9.684 1.00 29.45 101 THR A C 1
ATOM 722 O O . THR A 1 101 ? 16.912 -52.031 -9.280 1.00 29.45 101 THR A O 1
ATOM 725 N N . GLY A 1 102 ? 16.842 -50.436 -10.875 1.00 25.55 102 GLY A N 1
ATOM 726 C CA . GLY A 1 102 ? 16.573 -51.277 -12.058 1.00 25.55 102 GLY A CA 1
ATOM 727 C C . GLY A 1 102 ? 15.116 -51.620 -12.414 1.00 25.55 102 GLY A C 1
ATOM 728 O O . GLY A 1 102 ? 14.547 -52.551 -11.860 1.00 25.55 102 GLY A O 1
ATOM 729 N N . ALA A 1 103 ? 14.565 -50.975 -13.455 1.00 28.81 103 ALA A N 1
ATOM 730 C CA . ALA A 1 103 ? 13.376 -51.465 -14.170 1.00 28.81 103 ALA A CA 1
ATOM 731 C C . ALA A 1 103 ? 13.340 -51.030 -15.654 1.00 28.81 103 ALA A C 1
ATOM 733 O O . ALA A 1 103 ? 13.017 -49.890 -15.984 1.00 28.81 103 ALA A O 1
ATOM 734 N N . SER A 1 104 ? 13.665 -51.958 -16.558 1.00 29.47 104 SER A N 1
ATOM 735 C CA . SER A 1 104 ? 13.301 -51.993 -17.990 1.00 29.47 104 SER A CA 1
ATOM 736 C C . SER A 1 104 ? 13.687 -53.377 -18.529 1.00 29.47 104 SER A C 1
ATOM 738 O O . SER A 1 104 ? 14.732 -53.898 -18.136 1.00 29.47 104 SER A O 1
ATOM 740 N N . PRO A 1 105 ? 12.850 -54.008 -19.370 1.00 38.28 105 PRO A N 1
ATOM 741 C CA . PRO A 1 105 ? 12.983 -53.799 -20.815 1.00 38.28 105 PRO A CA 1
ATOM 742 C C . PRO A 1 105 ? 11.633 -53.623 -21.537 1.00 38.28 105 PRO A C 1
ATOM 744 O O . PRO A 1 105 ? 10.567 -53.744 -20.940 1.00 38.28 105 PRO A O 1
ATOM 747 N N . GLY A 1 106 ? 11.688 -53.293 -22.831 1.00 25.42 106 GLY A N 1
ATOM 748 C CA . GLY A 1 106 ? 10.513 -53.002 -23.662 1.00 25.42 106 GLY A CA 1
ATOM 749 C C . GLY A 1 106 ? 10.238 -54.025 -24.773 1.00 25.42 106 GLY A C 1
ATOM 750 O O . GLY A 1 106 ? 10.631 -55.182 -24.684 1.00 25.42 106 GLY A O 1
ATOM 751 N N . ALA A 1 107 ? 9.618 -53.518 -25.849 1.00 29.00 107 ALA A N 1
ATOM 752 C CA . ALA A 1 107 ? 9.069 -54.222 -27.019 1.00 29.00 107 ALA A CA 1
ATOM 753 C C . ALA A 1 107 ? 7.797 -55.065 -26.741 1.00 29.00 107 ALA A C 1
ATOM 755 O O . ALA A 1 107 ? 7.728 -55.811 -25.779 1.00 29.00 107 ALA A O 1
ATOM 756 N N . GLY A 1 108 ? 6.730 -55.013 -27.547 1.00 24.55 108 GLY A N 1
ATOM 757 C CA . GLY A 1 108 ? 6.458 -54.175 -28.722 1.00 24.55 108 GLY A CA 1
ATOM 758 C C . GLY A 1 108 ? 5.858 -54.984 -29.874 1.00 24.55 108 GLY A C 1
ATOM 759 O O . GLY A 1 108 ? 6.560 -55.783 -30.482 1.00 24.55 108 GLY A O 1
ATOM 760 N N . VAL A 1 109 ? 4.590 -54.740 -30.229 1.00 30.67 109 VAL A N 1
ATOM 761 C CA . VAL A 1 109 ? 3.950 -55.335 -31.418 1.00 30.67 109 VAL A CA 1
ATOM 762 C C . VAL A 1 109 ? 3.142 -54.277 -32.173 1.00 30.67 109 VAL A C 1
ATOM 764 O O . VAL A 1 109 ? 2.392 -53.501 -31.588 1.00 30.67 109 VAL A O 1
ATOM 767 N N . ARG A 1 110 ? 3.318 -54.246 -33.498 1.00 27.50 110 ARG A N 1
ATOM 768 C CA . ARG A 1 110 ? 2.591 -53.385 -34.444 1.00 27.50 110 ARG A CA 1
ATOM 769 C C . ARG A 1 110 ? 1.305 -54.062 -34.922 1.00 27.50 110 ARG A C 1
ATOM 771 O O . ARG A 1 110 ? 1.338 -55.246 -35.240 1.00 27.50 110 ARG A O 1
ATOM 778 N N . ALA A 1 111 ? 0.262 -53.280 -35.196 1.00 28.86 111 ALA A N 1
ATOM 779 C CA . ALA A 1 111 ? -0.753 -53.632 -36.195 1.00 28.86 111 ALA A CA 1
ATOM 780 C C . ALA A 1 111 ? -1.207 -52.383 -36.975 1.00 28.86 111 ALA A C 1
ATOM 782 O O . ALA A 1 111 ? -1.246 -51.280 -36.434 1.00 28.86 111 ALA A O 1
ATOM 783 N N . ARG A 1 112 ? -1.482 -52.552 -38.274 1.00 31.34 112 ARG A N 1
ATOM 784 C CA . ARG A 1 112 ? -1.858 -51.485 -39.225 1.00 31.34 112 ARG A CA 1
ATOM 785 C C . ARG A 1 112 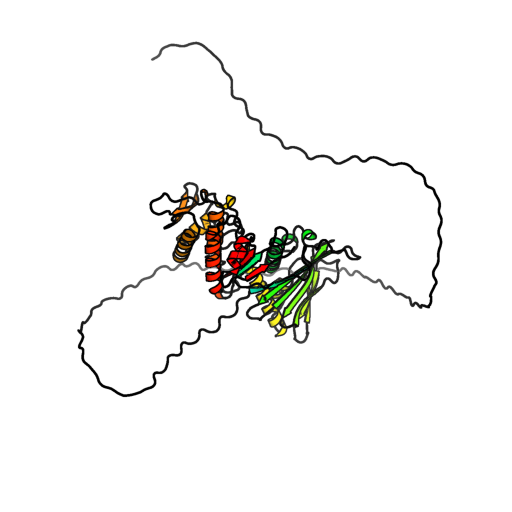? -3.388 -51.313 -39.325 1.00 31.34 112 ARG A C 1
ATOM 787 O O . ARG A 1 112 ? -4.116 -52.236 -38.968 1.00 31.34 112 ARG A O 1
ATOM 794 N N . PRO A 1 113 ? -3.884 -50.163 -39.825 1.00 33.00 113 PRO A N 1
ATOM 795 C CA . PRO A 1 113 ? -5.310 -49.837 -39.807 1.00 33.00 113 PRO A CA 1
ATOM 796 C C . PRO A 1 113 ? -6.109 -50.533 -40.919 1.00 33.00 113 PRO A C 1
ATOM 798 O O . PRO A 1 113 ? -5.575 -50.865 -41.979 1.00 33.00 113 PRO A O 1
ATOM 801 N N . ARG A 1 114 ? -7.425 -50.652 -40.708 1.00 29.12 114 ARG A N 1
ATOM 802 C CA . ARG A 1 114 ? -8.421 -50.906 -41.758 1.00 29.12 114 ARG A CA 1
ATOM 803 C C . ARG A 1 114 ? -9.569 -49.908 -41.638 1.00 29.12 114 ARG A C 1
ATOM 805 O O . ARG A 1 114 ? -10.132 -49.729 -40.565 1.00 29.12 114 ARG A O 1
ATOM 812 N N . THR A 1 115 ? -9.915 -49.287 -42.756 1.00 30.62 115 THR A N 1
ATOM 813 C CA . THR A 1 115 ? -11.074 -48.409 -42.925 1.00 30.62 115 THR A CA 1
ATOM 814 C C . THR A 1 115 ? -12.231 -49.181 -43.557 1.00 30.62 115 THR A C 1
ATOM 816 O O . THR A 1 115 ? -12.025 -49.820 -44.589 1.00 30.62 115 THR A O 1
ATOM 819 N N . ARG A 1 116 ? -13.453 -49.064 -43.008 1.00 30.75 116 ARG A N 1
ATOM 820 C CA . ARG A 1 116 ? -14.685 -48.872 -43.805 1.00 30.75 116 ARG A CA 1
ATOM 821 C C . ARG A 1 116 ? -15.951 -48.607 -42.965 1.00 30.75 116 ARG A C 1
ATOM 823 O O . ARG A 1 116 ? -16.329 -49.418 -42.137 1.00 30.75 116 ARG A O 1
ATOM 830 N N . THR A 1 117 ? -16.585 -47.470 -43.270 1.00 28.94 117 THR A N 1
ATOM 831 C CA . THR A 1 117 ? -18.041 -47.242 -43.448 1.00 28.94 117 THR A CA 1
ATOM 832 C C . THR A 1 117 ? -19.077 -47.898 -42.517 1.00 28.94 117 THR A C 1
ATOM 834 O O . THR A 1 117 ? -19.381 -49.072 -42.682 1.00 28.94 117 THR A O 1
ATOM 837 N N . GLY A 1 118 ? -19.788 -47.042 -41.768 1.00 27.55 118 GLY A N 1
ATOM 838 C CA . GLY A 1 118 ? -21.227 -46.784 -41.987 1.00 27.55 118 GLY A CA 1
ATOM 839 C C . GLY A 1 118 ? -22.263 -47.744 -41.379 1.00 27.55 118 GLY A C 1
ATOM 840 O O . GLY A 1 118 ? -22.358 -48.896 -41.784 1.00 27.55 118 GLY A O 1
ATOM 841 N N . GLY A 1 119 ? -23.117 -47.216 -40.496 1.00 26.88 119 GLY A N 1
ATOM 842 C CA . GLY A 1 119 ? -24.312 -47.879 -39.954 1.00 26.88 119 GLY A CA 1
ATOM 843 C C . GLY A 1 119 ? -24.882 -47.097 -38.764 1.00 26.88 119 GLY A C 1
ATOM 844 O O . GLY A 1 119 ? -24.118 -46.661 -37.907 1.00 26.88 119 GLY A O 1
ATOM 845 N N . GLU A 1 120 ? -26.192 -46.852 -38.745 1.00 28.80 120 GLU A N 1
ATOM 846 C CA . GLU A 1 120 ? -26.854 -45.894 -37.841 1.00 28.80 120 GLU A CA 1
ATOM 847 C C . GLU A 1 120 ? -27.391 -46.495 -36.523 1.00 28.80 120 GLU A C 1
ATOM 849 O O . GLU A 1 120 ? -27.525 -47.705 -36.373 1.00 28.80 120 GLU A O 1
ATOM 854 N N . ALA A 1 121 ? -27.824 -45.575 -35.647 1.00 29.56 121 ALA A N 1
ATOM 855 C CA . ALA A 1 121 ? -28.847 -45.719 -34.601 1.00 29.56 121 ALA A CA 1
ATOM 856 C C . ALA A 1 121 ? -28.502 -46.488 -33.304 1.00 29.56 121 ALA A C 1
ATOM 858 O O . ALA A 1 121 ? -28.112 -47.650 -33.299 1.00 29.56 121 ALA A O 1
ATOM 859 N N . GLY A 1 122 ? -28.765 -45.836 -32.161 1.00 27.09 122 GLY A N 1
ATOM 860 C CA . GLY A 1 122 ? -28.695 -46.461 -30.834 1.00 27.09 122 GLY A CA 1
ATOM 861 C C . GLY A 1 122 ? -28.352 -45.485 -29.708 1.00 27.09 122 GLY A C 1
ATOM 862 O O . GLY A 1 122 ? -27.258 -45.540 -29.154 1.00 27.09 122 GLY A O 1
ATOM 863 N N . ALA A 1 123 ? -29.270 -44.578 -29.364 1.00 30.41 123 ALA A N 1
ATOM 864 C CA . ALA A 1 123 ? -29.037 -43.585 -28.315 1.00 30.41 123 ALA A CA 1
ATOM 865 C C . ALA A 1 123 ? -28.790 -44.219 -26.930 1.00 30.41 123 ALA A C 1
ATOM 867 O O . ALA A 1 123 ? -29.580 -45.032 -26.447 1.00 30.41 123 ALA A O 1
ATOM 868 N N . ARG A 1 124 ? -27.739 -43.757 -26.245 1.00 30.66 124 ARG A N 1
ATOM 869 C CA . ARG A 1 124 ? -27.606 -43.797 -24.781 1.00 30.66 124 ARG A CA 1
ATOM 870 C C . ARG A 1 124 ? -27.087 -42.433 -24.319 1.00 30.66 124 ARG A C 1
ATOM 872 O O . ARG A 1 124 ? -26.131 -41.947 -24.924 1.00 30.66 124 ARG A O 1
ATOM 879 N N . PRO A 1 125 ? -27.688 -41.796 -23.300 1.00 33.16 125 PRO A N 1
ATOM 880 C CA . PRO A 1 125 ? -27.207 -40.511 -22.815 1.00 33.16 125 PRO A CA 1
ATOM 881 C C . PRO A 1 125 ? -25.835 -40.707 -22.169 1.00 33.16 125 PRO A C 1
ATOM 883 O O . PRO A 1 125 ? -25.693 -41.459 -21.204 1.00 33.16 125 PRO A O 1
ATOM 886 N N . GLY A 1 126 ? -24.819 -40.048 -22.721 1.00 28.75 126 GLY A N 1
ATOM 887 C CA . GLY A 1 126 ? -23.516 -39.978 -22.078 1.00 28.75 126 GLY A CA 1
ATOM 888 C C . GLY A 1 126 ? -23.653 -39.226 -20.761 1.00 28.75 126 GLY A C 1
ATOM 889 O O . GLY A 1 126 ? -24.206 -38.126 -20.738 1.00 28.75 126 GLY A O 1
ATOM 890 N N . ALA A 1 127 ? -23.143 -39.809 -19.677 1.00 31.80 127 ALA A N 1
ATOM 891 C CA . ALA A 1 127 ? -22.909 -39.062 -18.454 1.00 31.80 127 ALA A CA 1
ATOM 892 C C . ALA A 1 127 ? -21.932 -37.932 -18.796 1.00 31.80 127 ALA A C 1
ATOM 894 O O . ALA A 1 127 ? -20.747 -38.178 -19.021 1.00 31.80 127 ALA A O 1
ATOM 895 N N . GLY A 1 128 ? -22.448 -36.707 -18.894 1.00 28.02 128 GLY A N 1
ATOM 896 C CA . GLY A 1 128 ? -21.606 -35.529 -18.977 1.00 28.02 128 GLY A CA 1
ATOM 897 C C . GLY A 1 128 ? -20.759 -35.507 -17.718 1.00 28.02 128 GLY A C 1
ATOM 898 O O . GLY A 1 128 ? -21.299 -35.337 -16.626 1.00 28.02 128 GLY A O 1
ATOM 899 N N . SER A 1 129 ? -19.452 -35.720 -17.869 1.00 34.22 129 SER A N 1
ATOM 900 C CA . SER A 1 129 ? -18.492 -35.431 -16.815 1.00 34.22 129 SER A CA 1
ATOM 901 C C . SER A 1 129 ? -18.652 -33.954 -16.497 1.00 34.22 129 SER A C 1
ATOM 903 O O . SER A 1 129 ? -18.207 -33.104 -17.275 1.00 34.22 129 SER A O 1
ATOM 905 N N . GLY A 1 130 ? -19.358 -33.656 -15.406 1.00 27.22 130 GLY A N 1
ATOM 906 C CA . GLY A 1 130 ? -19.444 -32.303 -14.902 1.00 27.22 130 GLY A CA 1
ATOM 907 C C . GLY A 1 130 ? -18.019 -31.810 -14.740 1.00 27.22 130 GLY A C 1
ATOM 908 O O . GLY A 1 130 ? -17.229 -32.442 -14.041 1.00 27.22 130 GLY A O 1
ATOM 909 N N . ALA A 1 131 ? -17.684 -30.717 -15.422 1.00 32.94 131 ALA A N 1
ATOM 910 C CA . ALA A 1 131 ? -16.576 -29.909 -14.967 1.00 32.94 131 ALA A CA 1
ATOM 911 C C . ALA A 1 131 ? -16.975 -29.481 -13.553 1.00 32.94 131 ALA A C 1
ATOM 913 O O . ALA A 1 131 ? -17.893 -28.670 -13.403 1.00 32.94 131 ALA A O 1
ATOM 914 N N . GLU A 1 132 ? -16.381 -30.113 -12.537 1.00 31.08 132 GLU A N 1
ATOM 915 C CA . GLU A 1 132 ? -16.498 -29.640 -11.164 1.00 31.08 132 GLU A CA 1
ATOM 916 C C . GLU A 1 132 ? -16.075 -28.181 -11.198 1.00 31.08 132 GLU A C 1
ATOM 918 O O . GLU A 1 132 ? -14.931 -27.860 -11.526 1.00 31.08 132 GLU A O 1
ATOM 923 N N . ALA A 1 133 ? -17.048 -27.299 -10.968 1.00 32.53 133 ALA A N 1
ATOM 924 C CA . ALA A 1 133 ? -16.789 -25.881 -10.892 1.00 32.53 133 ALA A CA 1
ATOM 925 C C . ALA A 1 133 ? -15.774 -25.695 -9.768 1.00 32.53 133 ALA A C 1
ATOM 927 O O . ALA A 1 133 ? -16.060 -26.030 -8.616 1.00 32.53 133 ALA A O 1
ATOM 928 N N . GLU A 1 134 ? -14.585 -25.220 -10.137 1.00 33.88 134 GLU A N 1
ATOM 929 C CA . GLU A 1 134 ? -13.514 -24.917 -9.198 1.00 33.88 134 GLU A CA 1
ATOM 930 C C . GLU A 1 134 ? -14.118 -24.076 -8.060 1.00 33.88 134 GLU A C 1
ATOM 932 O O . GLU A 1 134 ? -14.834 -23.106 -8.347 1.00 33.88 134 GLU A O 1
ATOM 937 N N . PRO A 1 135 ? -13.955 -24.486 -6.786 1.00 35.22 135 PRO A N 1
ATOM 938 C CA . PRO A 1 135 ? -14.668 -23.857 -5.684 1.00 35.22 135 PRO A CA 1
ATOM 939 C C . PRO A 1 135 ? -14.376 -22.352 -5.686 1.00 35.22 135 PRO A C 1
ATOM 941 O O . PRO A 1 135 ? -13.225 -21.968 -5.915 1.00 35.22 135 PRO A O 1
ATOM 944 N N . PRO A 1 136 ? -15.389 -21.493 -5.455 1.00 41.00 136 PRO A N 1
ATOM 945 C CA . PRO A 1 136 ? -15.237 -20.052 -5.603 1.00 41.00 136 PRO A CA 1
ATOM 946 C C . PRO A 1 136 ? -14.051 -19.575 -4.768 1.00 41.00 136 PRO A C 1
ATOM 948 O O . PRO A 1 136 ? -14.014 -19.791 -3.555 1.00 41.00 136 PRO A O 1
ATOM 951 N N . ALA A 1 137 ? -13.070 -18.968 -5.442 1.00 58.25 137 ALA A N 1
ATOM 952 C CA . ALA A 1 137 ? -11.811 -18.579 -4.827 1.00 58.25 137 ALA A CA 1
ATOM 953 C C . ALA A 1 137 ? -12.078 -17.718 -3.587 1.00 58.25 137 ALA A C 1
ATOM 955 O O . ALA A 1 137 ? -12.737 -16.679 -3.673 1.00 58.25 137 ALA A O 1
ATOM 956 N N . VAL A 1 138 ? -11.577 -18.167 -2.431 1.00 61.50 138 VAL A N 1
ATOM 957 C CA . VAL A 1 138 ? -11.787 -17.479 -1.152 1.00 61.50 138 VAL A CA 1
ATOM 958 C C . VAL A 1 138 ? -11.275 -16.037 -1.286 1.00 61.50 138 VAL A C 1
ATOM 960 O O . VAL A 1 138 ? -10.108 -15.853 -1.651 1.00 61.50 138 VAL A O 1
ATOM 963 N N . PRO A 1 139 ? -12.112 -15.011 -1.034 1.00 77.50 139 PRO A N 1
ATOM 964 C CA . PRO A 1 139 ? -11.737 -13.625 -1.283 1.00 77.50 139 PRO A CA 1
ATOM 965 C C . PRO A 1 139 ? -10.534 -13.240 -0.420 1.00 77.50 139 PRO A C 1
ATOM 967 O O . PRO A 1 139 ? -10.533 -13.441 0.792 1.00 77.50 139 PRO A O 1
ATOM 970 N N . ARG A 1 140 ? -9.491 -12.699 -1.051 1.00 87.19 140 ARG A N 1
ATOM 971 C CA . ARG A 1 140 ? -8.237 -12.326 -0.380 1.00 87.19 140 ARG A CA 1
ATOM 972 C C . ARG A 1 140 ? -8.402 -11.000 0.376 1.00 87.19 140 ARG A C 1
ATOM 974 O O . ARG A 1 140 ? -9.040 -10.106 -0.178 1.00 87.19 140 ARG A O 1
ATOM 981 N N . PRO A 1 141 ? -7.803 -10.824 1.570 1.00 92.50 141 PRO A N 1
ATOM 982 C CA . PRO A 1 141 ? -7.785 -9.539 2.264 1.00 92.50 141 PRO A CA 1
ATOM 983 C C . PRO A 1 141 ? -7.161 -8.427 1.411 1.00 92.50 141 PRO A C 1
ATOM 985 O O . PRO A 1 141 ? -5.989 -8.506 1.042 1.00 92.50 141 PRO A O 1
ATOM 988 N N . VAL A 1 142 ? -7.936 -7.389 1.095 1.00 94.75 142 VAL A N 1
ATOM 989 C CA . VAL A 1 142 ? -7.517 -6.267 0.240 1.00 94.75 142 VAL A CA 1
ATOM 990 C C . VAL A 1 142 ? -8.129 -4.953 0.705 1.00 94.75 142 VAL A C 1
ATOM 992 O O . VAL A 1 142 ? -9.306 -4.894 1.053 1.00 94.75 142 VAL A O 1
ATOM 995 N N . VAL A 1 143 ? -7.355 -3.868 0.663 1.00 97.56 143 VAL A N 1
ATOM 996 C CA . VAL A 1 143 ? -7.896 -2.531 0.941 1.00 97.56 143 VAL A CA 1
ATOM 997 C C . VAL A 1 143 ? -8.713 -2.054 -0.261 1.00 97.56 143 VAL A C 1
ATOM 999 O O . VAL A 1 143 ? -8.204 -1.962 -1.378 1.00 97.56 143 VAL A O 1
ATOM 1002 N N . THR A 1 144 ? -9.994 -1.773 -0.036 1.00 97.56 144 THR A N 1
ATOM 1003 C CA . THR A 1 144 ? -10.969 -1.359 -1.061 1.00 97.56 144 THR A CA 1
ATOM 1004 C C . THR A 1 144 ? -11.393 0.100 -0.932 1.00 97.56 144 THR A C 1
ATOM 1006 O O . THR A 1 144 ? -11.971 0.654 -1.863 1.00 97.56 144 THR A O 1
ATOM 1009 N N . GLU A 1 145 ? -11.077 0.751 0.187 1.00 98.31 145 GLU A N 1
ATOM 1010 C CA . GLU A 1 145 ? -11.373 2.164 0.420 1.00 98.31 145 GLU A CA 1
ATOM 1011 C C . GLU A 1 145 ? -10.323 2.787 1.345 1.00 98.31 145 GLU A C 1
ATOM 1013 O O . GLU A 1 145 ? -9.942 2.182 2.349 1.00 98.31 145 GLU A O 1
ATOM 1018 N N . LEU A 1 146 ? -9.908 4.019 1.051 1.00 98.31 146 LEU A N 1
ATOM 1019 C CA . LEU A 1 146 ? -9.083 4.856 1.923 1.00 98.31 146 LEU A CA 1
ATOM 1020 C C . LEU A 1 146 ? -9.861 6.118 2.320 1.00 98.31 146 LEU A C 1
ATOM 1022 O O . LEU A 1 146 ? -10.431 6.795 1.464 1.00 98.31 146 LEU A O 1
ATOM 1026 N N . ARG A 1 147 ? -9.863 6.468 3.609 1.00 97.94 147 ARG A N 1
ATOM 1027 C CA . ARG A 1 147 ? -10.583 7.624 4.166 1.00 97.94 147 ARG A CA 1
ATOM 1028 C C . ARG A 1 147 ? -9.632 8.604 4.835 1.00 97.94 147 ARG A C 1
ATOM 1030 O O . ARG A 1 147 ? -8.968 8.268 5.812 1.00 97.94 147 ARG A O 1
ATOM 1037 N N . LEU A 1 148 ? -9.634 9.846 4.359 1.00 96.69 148 LEU A N 1
ATOM 1038 C CA . LEU A 1 148 ? -8.921 10.980 4.946 1.00 96.69 148 LEU A CA 1
ATOM 1039 C C . LEU A 1 148 ? -9.944 11.939 5.563 1.00 96.69 148 LEU A C 1
ATOM 1041 O O . LEU A 1 148 ? -10.316 12.969 4.995 1.00 96.69 148 LEU A O 1
ATOM 1045 N N . SER A 1 149 ? -10.437 11.555 6.740 1.00 94.25 149 SER A N 1
ATOM 1046 C CA . SER A 1 149 ? -11.487 12.280 7.462 1.00 94.25 149 SER A CA 1
ATOM 1047 C C . SER A 1 149 ? -11.026 13.673 7.904 1.00 94.25 149 SER A C 1
ATOM 1049 O O . SER A 1 149 ? -11.802 14.626 7.833 1.00 94.25 149 SER A O 1
ATOM 1051 N N . ALA A 1 150 ? -9.769 13.803 8.337 1.00 93.81 150 ALA A N 1
ATOM 1052 C CA . ALA A 1 150 ? -9.113 15.075 8.641 1.00 93.81 150 ALA A CA 1
ATOM 1053 C C . ALA A 1 150 ? -7.590 14.861 8.640 1.00 93.81 150 ALA A C 1
ATOM 1055 O O . ALA A 1 150 ? -7.047 14.506 9.677 1.00 93.81 150 ALA A O 1
ATOM 1056 N N . TYR A 1 151 ? -6.914 15.007 7.500 1.00 94.00 151 TYR A N 1
ATOM 1057 C CA . TYR A 1 151 ? -5.495 14.658 7.342 1.00 94.00 151 TYR A CA 1
ATOM 1058 C C . TYR A 1 151 ? -4.812 15.550 6.299 1.00 94.00 151 TYR A C 1
ATOM 1060 O O . TYR A 1 151 ? -5.207 15.559 5.130 1.00 94.00 151 TYR A O 1
ATOM 1068 N N . GLY A 1 152 ? -3.806 16.317 6.723 1.00 90.00 152 GLY A N 1
ATOM 1069 C CA . GLY A 1 152 ? -3.194 17.384 5.928 1.00 90.00 152 GLY A CA 1
ATOM 1070 C C . GLY A 1 152 ? -4.257 18.318 5.337 1.00 90.00 152 GLY A C 1
ATOM 1071 O O . GLY A 1 152 ? -5.253 18.643 5.985 1.00 90.00 152 GLY A O 1
ATOM 1072 N N . GLY A 1 153 ? -4.116 18.680 4.061 1.00 87.12 153 GLY A N 1
ATOM 1073 C CA . GLY A 1 153 ? -5.123 19.467 3.335 1.00 87.12 153 GLY A CA 1
ATOM 1074 C C . GLY A 1 153 ? -6.485 18.779 3.116 1.00 87.12 153 GLY A C 1
ATOM 1075 O O . GLY A 1 153 ? -7.376 19.388 2.532 1.00 87.12 153 GLY A O 1
ATOM 1076 N N . ARG A 1 154 ? -6.689 17.520 3.540 1.00 87.38 154 ARG A N 1
ATOM 1077 C CA . ARG A 1 154 ? -7.910 16.743 3.253 1.00 87.38 154 ARG A CA 1
ATOM 1078 C C . ARG A 1 154 ? -8.867 16.670 4.441 1.00 87.38 154 ARG A C 1
ATOM 1080 O O . ARG A 1 154 ? -8.469 16.432 5.581 1.00 87.38 154 ARG A O 1
ATOM 1087 N N . ARG A 1 155 ? -10.164 16.824 4.159 1.00 88.62 155 ARG A N 1
ATOM 1088 C CA . ARG A 1 155 ? -11.266 16.641 5.116 1.00 88.62 155 ARG A CA 1
ATOM 1089 C C . ARG A 1 155 ? -12.405 15.876 4.452 1.00 88.62 155 ARG A C 1
ATOM 1091 O O . ARG A 1 155 ? -12.774 16.199 3.330 1.00 88.62 155 ARG A O 1
ATOM 1098 N N . GLY A 1 156 ? -12.957 14.883 5.147 1.00 90.75 156 GLY A N 1
ATOM 1099 C CA . GLY A 1 156 ? -14.091 14.075 4.676 1.00 90.75 156 GLY A CA 1
ATOM 1100 C C . GLY A 1 156 ? -13.858 13.286 3.379 1.00 90.75 156 GLY A C 1
ATOM 1101 O O . GLY A 1 156 ? -14.821 12.787 2.803 1.00 90.75 156 GLY A O 1
ATOM 1102 N N . ALA A 1 157 ? -12.616 13.170 2.899 1.00 94.19 157 ALA A N 1
ATOM 1103 C CA . ALA A 1 157 ? -12.332 12.557 1.607 1.00 94.19 157 ALA A CA 1
ATOM 1104 C C . ALA A 1 157 ? -12.340 11.026 1.710 1.00 94.19 157 ALA A C 1
ATOM 1106 O O . ALA A 1 157 ? -11.770 10.458 2.643 1.00 94.19 157 ALA A O 1
ATOM 1107 N N . THR A 1 158 ? -12.969 10.365 0.741 1.00 96.75 158 THR A N 1
ATOM 1108 C CA . THR A 1 158 ? -13.074 8.902 0.657 1.00 96.75 158 THR A CA 1
ATOM 1109 C C . THR A 1 158 ? -12.729 8.471 -0.762 1.00 96.75 158 THR A C 1
ATOM 1111 O O . THR A 1 158 ? -13.306 8.990 -1.715 1.00 96.75 158 THR A O 1
ATOM 1114 N N . TYR A 1 159 ? -11.782 7.547 -0.900 1.00 97.06 159 TYR A N 1
ATOM 1115 C CA . TYR A 1 159 ? -11.244 7.107 -2.182 1.00 97.06 159 TYR A CA 1
ATOM 1116 C C . TYR A 1 159 ? -11.441 5.595 -2.345 1.00 97.06 159 TYR A C 1
ATOM 1118 O O . TYR A 1 159 ? -10.835 4.833 -1.584 1.00 97.06 159 TYR A O 1
ATOM 1126 N N . PRO A 1 160 ? -12.258 5.137 -3.310 1.00 96.69 160 PRO A N 1
ATOM 1127 C CA . PRO A 1 160 ? -12.367 3.719 -3.623 1.00 96.69 160 PRO A CA 1
ATOM 1128 C C . PRO A 1 160 ? -11.080 3.229 -4.295 1.00 96.69 160 PRO A C 1
ATOM 1130 O O . PRO A 1 160 ? -10.500 3.917 -5.137 1.00 96.69 160 PRO A O 1
ATOM 1133 N N . LEU A 1 161 ? -10.650 2.021 -3.939 1.00 97.44 161 LEU A N 1
ATOM 1134 C CA . LEU A 1 161 ? -9.470 1.360 -4.484 1.00 97.44 161 LEU A CA 1
ATOM 1135 C C . LEU A 1 161 ? -9.907 0.107 -5.255 1.00 97.44 161 LEU A C 1
ATOM 1137 O O . LEU A 1 161 ? -10.360 -0.880 -4.670 1.00 97.44 161 LEU A O 1
ATOM 1141 N N . GLY A 1 162 ? -9.741 0.142 -6.576 1.00 95.06 162 GLY A N 1
ATOM 1142 C CA . GLY A 1 162 ? -9.875 -1.013 -7.468 1.00 95.06 162 GLY A CA 1
ATOM 1143 C C . GLY A 1 162 ? -8.568 -1.812 -7.602 1.00 95.06 162 GLY A C 1
ATOM 1144 O O . GLY A 1 162 ? -7.566 -1.464 -6.965 1.00 95.06 162 GLY A O 1
ATOM 1145 N N . PRO A 1 163 ? -8.547 -2.877 -8.429 1.00 95.00 163 PRO A N 1
ATOM 1146 C CA . PRO A 1 163 ? -7.346 -3.682 -8.674 1.00 95.00 163 PRO A CA 1
ATOM 1147 C C . PRO A 1 163 ? -6.172 -2.862 -9.226 1.00 95.00 163 PRO A C 1
ATOM 1149 O O . PRO A 1 163 ? -5.030 -3.086 -8.833 1.00 95.00 163 PRO A O 1
ATOM 1152 N N . VAL A 1 164 ? -6.460 -1.868 -10.072 1.00 97.75 164 VAL A N 1
ATOM 1153 C CA . VAL A 1 164 ? -5.508 -0.841 -10.512 1.00 97.75 164 VAL A CA 1
ATOM 1154 C C . VAL A 1 164 ? -6.145 0.529 -10.290 1.00 97.75 164 VAL A C 1
ATOM 1156 O O . VAL A 1 164 ? -7.192 0.817 -10.864 1.00 97.75 164 VAL A O 1
ATOM 1159 N N . THR A 1 165 ? -5.540 1.368 -9.447 1.00 98.38 165 THR A N 1
ATOM 1160 C CA . THR A 1 165 ? -6.050 2.707 -9.103 1.00 98.38 165 THR A CA 1
ATOM 1161 C C . THR A 1 165 ? -4.956 3.759 -9.248 1.00 98.38 165 THR A C 1
ATOM 1163 O O . THR A 1 165 ? -3.895 3.627 -8.640 1.00 98.38 165 THR A O 1
ATOM 1166 N N . LEU A 1 166 ? -5.217 4.817 -10.019 1.00 98.38 166 LEU A N 1
ATOM 1167 C CA . LEU A 1 166 ? -4.287 5.929 -10.228 1.00 98.38 166 LEU A CA 1
ATOM 1168 C C . LEU A 1 166 ? -4.900 7.266 -9.814 1.00 98.38 166 LEU A C 1
ATOM 1170 O O . LEU A 1 166 ? -5.876 7.727 -10.404 1.00 98.38 166 LEU A O 1
ATOM 1174 N N . PHE A 1 167 ? -4.283 7.915 -8.832 1.00 98.25 167 PHE A N 1
ATOM 1175 C CA . PHE A 1 167 ? -4.590 9.283 -8.435 1.00 98.25 167 PHE A CA 1
ATOM 1176 C C . PHE A 1 167 ? -3.927 10.274 -9.394 1.00 98.25 167 PHE A C 1
ATOM 1178 O O . PHE A 1 167 ? -2.715 10.232 -9.607 1.00 98.25 167 PHE A O 1
ATOM 1185 N N . THR A 1 168 ? -4.697 11.203 -9.948 1.00 97.62 168 THR A N 1
ATOM 1186 C CA . THR A 1 168 ? -4.177 12.261 -10.823 1.00 97.62 168 THR A CA 1
ATOM 1187 C C . THR A 1 168 ? -4.680 13.633 -10.385 1.00 97.62 168 THR A C 1
ATOM 1189 O O . THR A 1 168 ? -5.527 13.736 -9.506 1.00 97.62 168 THR A O 1
ATOM 1192 N N . GLY A 1 169 ? -4.116 14.696 -10.947 1.00 95.31 169 GLY A N 1
ATOM 1193 C CA . GLY A 1 169 ? -4.400 16.077 -10.558 1.00 95.31 169 GLY A CA 1
ATOM 1194 C C . GLY A 1 169 ? -3.147 16.956 -10.579 1.00 95.31 169 GLY A C 1
ATOM 1195 O O . GLY A 1 169 ? -2.026 16.435 -10.678 1.00 95.31 169 GLY A O 1
ATOM 1196 N N . PRO A 1 170 ? -3.297 18.288 -10.472 1.00 93.00 170 PRO A N 1
ATOM 1197 C CA . PRO A 1 170 ? -2.182 19.234 -10.536 1.00 93.00 170 PRO A CA 1
ATOM 1198 C C . PRO A 1 170 ? -1.149 19.007 -9.419 1.00 93.00 170 PRO A C 1
ATOM 1200 O O . PRO A 1 170 ? -1.401 18.309 -8.430 1.00 93.00 170 PRO A O 1
ATOM 1203 N N . SER A 1 171 ? 0.038 19.600 -9.548 1.00 90.25 171 SER A N 1
ATOM 1204 C CA . SER A 1 171 ? 0.987 19.690 -8.429 1.00 90.25 171 SER A CA 1
ATOM 1205 C C . SER A 1 171 ? 0.315 20.368 -7.229 1.00 90.25 171 SER A C 1
ATOM 1207 O O . SER A 1 171 ? -0.454 21.309 -7.402 1.00 90.25 171 SER A O 1
ATOM 1209 N N . GLY A 1 172 ? 0.546 19.853 -6.019 1.00 89.38 172 GLY A N 1
ATOM 1210 C CA . GLY A 1 172 ? -0.147 20.313 -4.808 1.00 89.38 172 GLY A CA 1
ATOM 1211 C C . GLY A 1 172 ? -1.505 19.650 -4.521 1.00 89.38 172 GLY A C 1
ATOM 1212 O O . GLY A 1 172 ? -1.965 19.735 -3.392 1.00 89.38 172 GLY A O 1
ATOM 1213 N N . SER A 1 173 ? -2.104 18.883 -5.446 1.00 91.50 173 SER A N 1
ATOM 1214 C CA . SER A 1 173 ? -3.365 18.131 -5.206 1.00 91.50 173 SER A CA 1
ATOM 1215 C C . SER A 1 173 ? -3.260 16.957 -4.207 1.00 91.50 173 SER A C 1
ATOM 1217 O O . SER A 1 173 ? -4.121 16.080 -4.161 1.00 91.50 173 SER A O 1
ATOM 1219 N N . GLY A 1 174 ? -2.195 16.883 -3.406 1.00 92.50 174 GLY A N 1
ATOM 1220 C CA . GLY A 1 174 ? -2.055 15.880 -2.350 1.00 92.50 174 GLY A CA 1
ATOM 1221 C C . GLY A 1 174 ? -1.976 14.421 -2.817 1.00 92.50 174 GLY A C 1
ATOM 1222 O O . GLY A 1 174 ? -2.239 13.542 -2.005 1.00 92.50 174 GLY A O 1
ATOM 1223 N N . LYS A 1 175 ? -1.609 14.133 -4.078 1.00 95.31 175 LYS A N 1
ATOM 1224 C CA . LYS A 1 175 ? -1.401 12.754 -4.583 1.00 95.31 175 LYS A CA 1
ATOM 1225 C C . LYS A 1 175 ? -0.506 11.934 -3.637 1.00 95.31 175 LYS A C 1
ATOM 1227 O O . LYS A 1 175 ? -0.950 10.932 -3.081 1.00 95.31 175 LYS A O 1
ATOM 1232 N N . SER A 1 176 ? 0.692 12.443 -3.349 1.00 94.81 176 SER A N 1
ATOM 1233 C CA . SER A 1 176 ? 1.639 11.856 -2.393 1.00 94.81 176 SER A CA 1
ATOM 1234 C C . SER A 1 176 ? 1.089 11.793 -0.962 1.00 94.81 176 SER A C 1
ATOM 1236 O O . SER A 1 176 ? 1.382 10.853 -0.233 1.00 94.81 176 SER A O 1
ATOM 1238 N N . THR A 1 177 ? 0.238 12.743 -0.551 1.00 94.88 177 THR A N 1
ATOM 1239 C CA . THR A 1 177 ? -0.437 12.730 0.763 1.00 94.88 177 THR A CA 1
ATOM 1240 C C . THR A 1 177 ? -1.423 11.565 0.883 1.00 94.88 177 THR A C 1
ATOM 1242 O O . THR A 1 177 ? -1.508 10.947 1.942 1.00 94.88 177 THR A O 1
ATOM 1245 N N . VAL A 1 178 ? -2.150 11.244 -0.193 1.00 96.56 178 VAL A N 1
ATOM 1246 C CA . VAL A 1 178 ? -3.081 10.105 -0.243 1.00 96.56 178 VAL A CA 1
ATOM 1247 C C . VAL A 1 178 ? -2.316 8.782 -0.195 1.00 96.56 178 VAL A C 1
ATOM 1249 O O . VAL A 1 178 ? -2.637 7.930 0.631 1.00 96.56 178 VAL A O 1
ATOM 1252 N N . LEU A 1 179 ? -1.263 8.627 -1.006 1.00 97.44 179 LEU A N 1
ATOM 1253 C CA . LEU A 1 179 ? -0.427 7.420 -0.978 1.00 97.44 179 LEU A CA 1
ATOM 1254 C C . LEU A 1 179 ? 0.291 7.256 0.373 1.00 97.44 179 LEU A C 1
ATOM 1256 O O . LEU A 1 179 ? 0.257 6.175 0.954 1.00 97.44 179 LEU A O 1
ATOM 1260 N N . GLY A 1 180 ? 0.861 8.333 0.918 1.00 96.75 180 GLY A N 1
ATOM 1261 C CA . GLY A 1 180 ? 1.539 8.330 2.216 1.00 96.75 180 GLY A CA 1
ATOM 1262 C C . GLY A 1 180 ? 0.614 8.003 3.392 1.00 96.75 180 GLY A C 1
ATOM 1263 O O . GLY A 1 180 ? 1.047 7.364 4.342 1.00 96.75 180 GLY A O 1
ATOM 1264 N N . ALA A 1 181 ? -0.674 8.361 3.326 1.00 97.56 181 ALA A N 1
ATOM 1265 C CA . ALA A 1 181 ? -1.656 7.931 4.325 1.00 97.56 181 ALA A CA 1
ATOM 1266 C C . ALA A 1 181 ? -1.923 6.416 4.282 1.00 97.56 181 ALA A C 1
ATOM 1268 O O . ALA A 1 181 ? -2.116 5.795 5.326 1.00 97.56 181 ALA A O 1
ATOM 1269 N N . TYR A 1 182 ? -1.926 5.815 3.087 1.00 98.25 182 TYR A N 1
ATOM 1270 C CA . TYR A 1 182 ? -2.048 4.364 2.944 1.00 98.25 182 TYR A CA 1
ATOM 1271 C C . TYR A 1 182 ? -0.766 3.663 3.422 1.00 98.25 182 TYR A C 1
ATOM 1273 O O . TYR A 1 182 ? -0.848 2.712 4.194 1.00 98.25 182 TYR A O 1
ATOM 1281 N N . GLU A 1 183 ? 0.416 4.180 3.072 1.00 97.62 183 GLU A N 1
ATOM 1282 C CA . GLU A 1 183 ? 1.689 3.677 3.604 1.00 97.62 183 GLU A CA 1
ATOM 1283 C C . GLU A 1 183 ? 1.738 3.751 5.140 1.00 97.62 183 GLU A C 1
ATOM 1285 O O . GLU A 1 183 ? 2.118 2.781 5.790 1.00 97.62 183 GLU A O 1
ATOM 1290 N N . ALA A 1 184 ? 1.274 4.851 5.739 1.00 98.00 184 ALA A N 1
ATOM 1291 C CA . ALA A 1 184 ? 1.202 4.995 7.190 1.00 98.00 184 ALA A CA 1
ATOM 1292 C C . ALA A 1 184 ? 0.266 3.964 7.848 1.00 98.00 184 ALA A C 1
ATOM 1294 O O . ALA A 1 184 ? 0.637 3.351 8.848 1.00 98.00 184 ALA A O 1
ATOM 1295 N N . LEU A 1 185 ? -0.919 3.712 7.275 1.00 98.31 185 LEU A N 1
ATOM 1296 C CA . LEU A 1 185 ? -1.807 2.640 7.746 1.00 98.31 185 LEU A CA 1
ATOM 1297 C C . LEU A 1 185 ? -1.173 1.251 7.584 1.00 98.31 185 LEU A C 1
ATOM 1299 O O . LEU A 1 185 ? -1.343 0.410 8.463 1.00 98.31 185 LEU A O 1
ATOM 1303 N N . ALA A 1 186 ? -0.435 1.007 6.497 1.00 97.19 186 ALA A N 1
ATOM 1304 C CA . ALA A 1 186 ? 0.270 -0.254 6.275 1.00 97.19 186 ALA A CA 1
ATOM 1305 C C . ALA A 1 186 ? 1.346 -0.504 7.345 1.00 97.19 186 ALA A C 1
ATOM 1307 O O . ALA A 1 186 ? 1.390 -1.591 7.918 1.00 97.19 186 ALA A O 1
ATOM 1308 N N . ARG A 1 187 ? 2.147 0.520 7.670 1.00 97.44 187 ARG A N 1
ATOM 1309 C CA . ARG A 1 187 ? 3.177 0.474 8.723 1.00 97.44 187 ARG A CA 1
ATOM 1310 C C . ARG A 1 187 ? 2.580 0.270 10.119 1.00 97.44 187 ARG A C 1
ATOM 1312 O O . ARG A 1 187 ? 2.989 -0.640 10.832 1.00 97.44 187 ARG A O 1
ATOM 1319 N N . LEU A 1 188 ? 1.528 1.013 10.472 1.00 97.94 188 LEU A N 1
ATOM 1320 C CA . LEU A 1 188 ? 0.783 0.792 11.723 1.00 97.94 188 LEU A CA 1
ATOM 1321 C C . LEU A 1 188 ? 0.168 -0.618 11.799 1.00 97.94 188 LEU A C 1
ATOM 1323 O O . LEU A 1 188 ? 0.130 -1.221 12.868 1.00 97.94 188 LEU A O 1
ATOM 1327 N N . GLY A 1 189 ? -0.296 -1.158 10.668 1.00 96.25 189 GLY A N 1
ATOM 1328 C CA . GLY A 1 189 ? -0.778 -2.538 10.554 1.00 96.25 189 GLY A CA 1
ATOM 1329 C C . GLY A 1 189 ? 0.327 -3.598 10.647 1.00 96.25 189 GLY A C 1
ATOM 1330 O O . GLY A 1 189 ? 0.035 -4.733 11.016 1.00 96.25 189 GLY A O 1
ATOM 1331 N N . ALA A 1 190 ? 1.579 -3.244 10.342 1.00 94.00 190 ALA A N 1
ATOM 1332 C CA . ALA A 1 190 ? 2.757 -4.086 10.554 1.00 94.00 190 ALA A CA 1
ATOM 1333 C C . ALA A 1 190 ? 3.254 -4.073 12.011 1.00 94.00 190 ALA A C 1
ATOM 1335 O O . ALA A 1 190 ? 3.916 -5.022 12.425 1.00 94.00 190 ALA A O 1
ATOM 1336 N N . GLY A 1 191 ? 2.873 -3.056 12.792 1.00 95.62 191 GLY A N 1
ATOM 1337 C CA . GLY A 1 191 ? 3.252 -2.899 14.197 1.00 95.62 191 GLY A CA 1
ATOM 1338 C C . GLY A 1 191 ? 4.297 -1.811 14.456 1.00 95.62 191 GLY A C 1
ATOM 1339 O O . GLY A 1 191 ? 4.771 -1.718 15.585 1.00 95.62 191 GLY A O 1
ATOM 1340 N N . ASP A 1 192 ? 4.639 -0.986 13.459 1.00 97.44 192 ASP A N 1
ATOM 1341 C CA . ASP A 1 192 ? 5.529 0.166 13.649 1.00 97.44 192 ASP A CA 1
ATOM 1342 C C . ASP A 1 192 ? 4.940 1.141 14.693 1.00 97.44 192 ASP A C 1
ATOM 1344 O O . ASP A 1 192 ? 3.750 1.478 14.609 1.00 97.44 192 ASP A O 1
ATOM 1348 N N . PRO A 1 193 ? 5.747 1.657 15.639 1.00 97.81 193 PRO A N 1
ATOM 1349 C CA . PRO A 1 193 ? 5.285 2.637 16.613 1.00 97.81 193 PRO A CA 1
ATOM 1350 C C . PRO A 1 193 ? 4.997 3.988 15.952 1.00 97.81 193 PRO A C 1
ATOM 1352 O O . PRO A 1 193 ? 5.655 4.413 14.998 1.00 97.81 193 PRO A O 1
ATOM 1355 N N . LEU A 1 194 ? 4.018 4.707 16.498 1.00 97.31 194 LEU A N 1
ATOM 1356 C CA . LEU A 1 194 ? 3.456 5.924 15.912 1.00 97.31 194 LEU A CA 1
ATOM 1357 C C . LEU A 1 194 ? 4.504 7.005 15.582 1.00 97.31 194 LEU A C 1
ATOM 1359 O O . LEU A 1 194 ? 4.370 7.689 14.567 1.00 97.31 194 LEU A O 1
ATOM 1363 N N . ALA A 1 195 ? 5.556 7.129 16.398 1.00 97.00 195 ALA A N 1
ATOM 1364 C CA . ALA A 1 195 ? 6.658 8.073 16.193 1.00 97.00 195 ALA A CA 1
ATOM 1365 C C . ALA A 1 195 ? 7.565 7.725 14.996 1.00 97.00 195 ALA A C 1
ATOM 1367 O O . ALA A 1 195 ? 8.112 8.624 14.360 1.00 97.00 195 ALA A O 1
ATOM 1368 N N . GLU A 1 196 ? 7.702 6.443 14.647 1.00 97.69 196 GLU A N 1
ATOM 1369 C CA . GLU A 1 196 ? 8.425 6.018 13.442 1.00 97.69 196 GLU A CA 1
ATOM 1370 C C . GLU A 1 196 ? 7.573 6.178 12.180 1.00 97.69 196 GLU A C 1
ATOM 1372 O O . GLU A 1 196 ? 8.110 6.395 11.089 1.00 97.69 196 GLU A O 1
ATOM 1377 N N . VAL A 1 197 ? 6.247 6.066 12.309 1.00 98.00 197 VAL A N 1
ATOM 1378 C CA . VAL A 1 197 ? 5.299 6.274 11.205 1.00 98.00 197 VAL A CA 1
ATOM 1379 C C . VAL A 1 197 ? 5.138 7.760 10.878 1.00 98.00 197 VAL A C 1
ATOM 1381 O O . VAL A 1 197 ? 5.144 8.123 9.702 1.00 98.00 197 VAL A O 1
ATOM 1384 N N . PHE A 1 198 ? 5.049 8.614 11.901 1.00 97.31 198 PHE A N 1
ATOM 1385 C CA . PHE A 1 198 ? 4.860 10.060 11.773 1.00 97.31 198 PHE A CA 1
ATOM 1386 C C . PHE A 1 198 ? 5.971 10.838 12.506 1.00 97.31 198 PHE A C 1
ATOM 1388 O O . PHE A 1 198 ? 5.724 11.382 13.583 1.00 97.31 198 PHE A O 1
ATOM 1395 N N . PRO A 1 199 ? 7.187 10.935 11.931 1.00 95.75 199 PRO A N 1
ATOM 1396 C CA . PRO A 1 199 ? 8.295 11.680 12.539 1.00 95.75 199 PRO A CA 1
ATOM 1397 C C . PRO A 1 199 ? 8.045 13.198 12.607 1.00 95.75 199 PRO A C 1
ATOM 1399 O O . PRO A 1 199 ? 8.598 13.872 13.471 1.00 95.75 199 PRO A O 1
ATOM 1402 N N . ASP A 1 200 ? 7.193 13.734 11.725 1.00 95.19 200 ASP A N 1
ATOM 1403 C CA . ASP A 1 200 ? 6.603 15.074 11.831 1.00 95.19 200 ASP A CA 1
ATOM 1404 C C . ASP A 1 200 ? 5.070 14.935 11.850 1.00 95.19 200 ASP A C 1
ATOM 1406 O O . ASP A 1 200 ? 4.424 14.960 10.799 1.00 95.19 200 ASP A O 1
ATOM 1410 N N . PRO A 1 201 ? 4.451 14.736 13.026 1.00 94.62 201 PRO A N 1
ATOM 1411 C CA . PRO A 1 201 ? 3.011 14.529 13.114 1.00 94.62 201 PRO A CA 1
ATOM 1412 C C . PRO A 1 201 ? 2.217 15.821 12.867 1.00 94.62 201 PRO A C 1
ATOM 1414 O O . PRO A 1 201 ? 1.039 15.750 12.506 1.00 94.62 201 PRO A O 1
ATOM 1417 N N . ALA A 1 202 ? 2.841 16.995 13.022 1.00 92.94 202 ALA A N 1
ATOM 1418 C CA . ALA A 1 202 ? 2.204 18.293 12.822 1.00 92.94 202 ALA A CA 1
ATOM 1419 C C . ALA A 1 202 ? 1.910 18.550 11.335 1.00 92.94 202 ALA A C 1
ATOM 1421 O O . ALA A 1 202 ? 0.828 19.044 11.011 1.00 92.94 202 ALA A O 1
ATOM 1422 N N . ALA A 1 203 ? 2.792 18.115 10.425 1.00 92.75 203 ALA A N 1
ATOM 1423 C CA . ALA A 1 203 ? 2.566 18.156 8.974 1.00 92.75 203 ALA A CA 1
ATOM 1424 C C . ALA A 1 203 ? 1.318 17.372 8.504 1.00 92.75 203 ALA A C 1
ATOM 1426 O O . ALA A 1 203 ? 0.783 17.624 7.420 1.00 92.75 203 ALA A O 1
ATOM 1427 N N . HIS A 1 204 ? 0.825 16.433 9.317 1.00 94.94 204 HIS A N 1
ATOM 1428 C CA . HIS A 1 204 ? -0.374 15.640 9.034 1.00 94.94 204 HIS A CA 1
ATOM 1429 C C . HIS A 1 204 ? -1.656 16.226 9.644 1.00 94.94 204 HIS A C 1
ATOM 1431 O O . HIS A 1 204 ? -2.761 15.798 9.293 1.00 94.94 204 HIS A O 1
ATOM 1437 N N . VAL A 1 205 ? -1.549 17.234 10.513 1.00 95.06 205 VAL A N 1
ATOM 1438 C CA . VAL A 1 205 ? -2.699 17.972 11.041 1.00 95.06 205 VAL A CA 1
ATOM 1439 C C . VAL A 1 205 ? -3.210 18.953 9.979 1.00 95.06 205 VAL A C 1
ATOM 1441 O O . VAL A 1 205 ? -2.420 19.703 9.410 1.00 95.06 205 VAL A O 1
ATOM 1444 N N . PRO A 1 206 ? -4.529 19.037 9.722 1.00 92.31 206 PRO A N 1
ATOM 1445 C CA . PRO A 1 206 ? -5.060 20.071 8.842 1.00 92.31 206 PRO A CA 1
ATOM 1446 C C . PRO A 1 206 ? -4.723 21.487 9.325 1.00 92.31 206 PRO A C 1
ATOM 1448 O O . PRO A 1 206 ? -4.990 21.827 10.476 1.00 92.31 206 PRO A O 1
ATOM 1451 N N . GLU A 1 207 ? -4.227 22.348 8.434 1.00 86.38 207 GLU A N 1
ATOM 1452 C CA . GLU A 1 207 ? -3.815 23.730 8.755 1.00 86.38 207 GLU A CA 1
ATOM 1453 C C . GLU A 1 207 ? -4.923 24.538 9.453 1.00 86.38 207 GLU A C 1
ATOM 1455 O O . GLU A 1 207 ? -4.686 25.273 10.407 1.00 86.38 207 GLU A O 1
ATOM 1460 N N . SER A 1 208 ? -6.173 24.340 9.024 1.00 85.81 208 SER A N 1
ATOM 1461 C CA . SER A 1 208 ? -7.363 24.977 9.602 1.00 85.81 208 SER A CA 1
ATOM 1462 C C . SER A 1 208 ? -7.824 24.377 10.941 1.00 85.81 208 SER A C 1
ATOM 1464 O O . SER A 1 208 ? -8.801 24.856 11.517 1.00 85.81 208 SER A O 1
ATOM 1466 N N . ALA A 1 209 ? -7.185 23.318 11.448 1.00 88.25 209 ALA A N 1
ATOM 1467 C CA . ALA A 1 209 ? -7.502 22.756 12.758 1.00 88.25 209 ALA A CA 1
ATOM 1468 C C . ALA A 1 209 ? -6.978 23.678 13.868 1.00 88.25 209 ALA A C 1
ATOM 1470 O O . ALA A 1 209 ? -5.773 23.755 14.113 1.00 88.25 209 ALA A O 1
ATOM 1471 N N . ARG A 1 210 ? -7.898 24.358 14.557 1.00 88.31 210 ARG A N 1
ATOM 1472 C CA . ARG A 1 210 ? -7.602 25.073 15.805 1.00 88.31 210 ARG A CA 1
ATOM 1473 C C . ARG A 1 210 ? -7.256 24.065 16.913 1.00 88.31 210 ARG A C 1
ATOM 1475 O O . ARG A 1 210 ? -7.863 22.993 16.926 1.00 88.31 210 ARG A O 1
ATOM 1482 N N . PRO A 1 211 ? -6.334 24.399 17.834 1.00 90.44 211 PRO A N 1
ATOM 1483 C CA . PRO A 1 211 ? -6.194 23.644 19.071 1.00 90.44 211 PRO A CA 1
ATOM 1484 C C . PRO A 1 211 ? -7.474 23.756 19.901 1.00 90.44 211 PRO A C 1
ATOM 1486 O O . PRO A 1 211 ? -8.170 24.775 19.841 1.00 90.44 211 PRO A O 1
ATOM 1489 N N . ASP A 1 212 ? -7.785 22.713 20.664 1.00 89.56 212 ASP A N 1
ATOM 1490 C CA . ASP A 1 212 ? -8.843 22.784 21.670 1.00 89.56 212 ASP A CA 1
ATOM 1491 C C . ASP A 1 212 ? -8.384 23.531 22.940 1.00 89.56 212 ASP A C 1
ATOM 1493 O O . ASP A 1 212 ? -7.272 24.059 23.014 1.00 89.56 212 ASP A O 1
ATOM 1497 N N . SER A 1 213 ? -9.244 23.586 23.961 1.00 86.81 213 SER A N 1
ATOM 1498 C CA . SER A 1 213 ? -8.947 24.248 25.241 1.00 86.81 213 SER A CA 1
ATOM 1499 C C . SER A 1 213 ? -7.771 23.639 26.016 1.00 86.81 213 SER A C 1
ATOM 1501 O O . SER A 1 213 ? -7.286 24.264 26.955 1.00 86.81 213 SER A O 1
ATOM 1503 N N . GLN A 1 214 ? -7.306 22.446 25.637 1.00 84.88 214 GLN A N 1
ATOM 1504 C CA . GLN A 1 214 ? -6.152 21.755 26.215 1.00 84.88 214 GLN A CA 1
ATOM 1505 C C . GLN A 1 214 ? -4.937 21.793 25.268 1.00 84.88 214 GLN A C 1
ATOM 1507 O O . GLN A 1 214 ? -3.975 21.054 25.466 1.00 84.88 214 GLN A O 1
ATOM 1512 N N . GLY A 1 215 ? -4.976 22.634 24.227 1.00 89.38 215 GLY A N 1
ATOM 1513 C CA . GLY A 1 215 ? -3.908 22.766 23.236 1.00 89.38 215 GLY A CA 1
ATOM 1514 C C . GLY A 1 215 ? -3.873 21.643 22.196 1.00 89.38 215 GLY A C 1
ATOM 1515 O O . GLY A 1 215 ? -2.964 21.623 21.369 1.00 89.38 215 GLY A O 1
ATOM 1516 N N . ARG A 1 216 ? -4.827 20.701 22.211 1.00 92.75 216 ARG A N 1
ATOM 1517 C CA . ARG A 1 216 ? -4.702 19.462 21.436 1.00 92.75 216 ARG A CA 1
ATOM 1518 C C . ARG A 1 216 ? -5.047 19.659 19.970 1.00 92.75 216 ARG A C 1
ATOM 1520 O O . ARG A 1 216 ? -6.080 20.246 19.638 1.00 92.75 216 ARG A O 1
ATOM 1527 N N . ARG A 1 217 ? -4.218 19.093 19.091 1.00 95.44 217 ARG A N 1
ATOM 1528 C CA . ARG A 1 217 ? -4.444 19.007 17.638 1.00 95.44 217 ARG A CA 1
ATOM 1529 C C . ARG A 1 217 ? -4.089 17.612 17.136 1.00 95.44 217 ARG A C 1
ATOM 1531 O O . ARG A 1 217 ? -3.337 16.878 17.772 1.00 95.44 217 ARG A O 1
ATOM 1538 N N . GLY A 1 218 ? -4.669 17.218 16.008 1.00 96.06 218 GLY A N 1
ATOM 1539 C CA . GLY A 1 218 ? -4.564 15.849 15.520 1.00 96.06 218 GLY A CA 1
ATOM 1540 C C . GLY A 1 218 ? -5.247 15.621 14.179 1.00 96.06 218 GLY A C 1
ATOM 1541 O O . GLY A 1 218 ? -5.839 16.534 13.596 1.00 96.06 218 GLY A O 1
ATOM 1542 N N . PHE A 1 219 ? -5.173 14.381 13.712 1.00 97.38 219 PHE A N 1
ATOM 1543 C CA . PHE A 1 219 ? -5.661 13.948 12.411 1.00 97.38 219 PHE A CA 1
ATOM 1544 C C . PHE A 1 219 ? -6.433 12.625 12.487 1.00 97.38 219 PHE A C 1
ATOM 1546 O O . PHE A 1 219 ? -6.400 11.901 13.485 1.00 97.38 219 PHE A O 1
ATOM 1553 N N . ARG A 1 220 ? -7.196 12.328 11.431 1.00 97.88 220 ARG A N 1
ATOM 1554 C CA . ARG A 1 220 ? -8.010 11.114 11.305 1.00 97.88 220 ARG A CA 1
ATOM 1555 C C . ARG A 1 220 ? -7.890 10.507 9.918 1.00 97.88 220 ARG A C 1
ATOM 1557 O O . ARG A 1 220 ? -8.243 11.152 8.925 1.00 97.88 220 ARG A O 1
ATOM 1564 N N . ILE A 1 221 ? -7.470 9.250 9.899 1.00 98.19 221 ILE A N 1
ATOM 1565 C CA . ILE A 1 221 ? -7.295 8.402 8.719 1.00 98.19 221 ILE A CA 1
ATOM 1566 C C . ILE A 1 221 ? -7.978 7.057 8.959 1.00 98.19 221 ILE A C 1
ATOM 1568 O O . ILE A 1 221 ? -8.213 6.664 10.098 1.00 98.19 221 ILE A O 1
ATOM 1572 N N . GLY A 1 222 ? -8.321 6.347 7.896 1.00 98.31 222 GLY A N 1
ATOM 1573 C CA . GLY A 1 222 ? -8.940 5.034 7.998 1.00 98.31 222 GLY A CA 1
ATOM 1574 C C . GLY A 1 222 ? -8.977 4.319 6.660 1.00 98.31 222 GLY A C 1
ATOM 1575 O O . GLY A 1 222 ? -8.694 4.908 5.618 1.00 98.31 222 GLY A O 1
ATOM 1576 N N . CYS A 1 223 ? -9.346 3.047 6.684 1.00 98.62 223 CYS A N 1
ATOM 1577 C CA . CYS A 1 223 ? -9.526 2.244 5.482 1.00 98.62 223 CYS A CA 1
ATOM 1578 C C . CYS A 1 223 ? -10.673 1.236 5.627 1.00 98.62 223 CYS A C 1
ATOM 1580 O O . CYS A 1 223 ? -11.163 0.979 6.733 1.00 98.62 223 CYS A O 1
ATOM 1582 N N . THR A 1 224 ? -11.140 0.702 4.502 1.00 98.62 224 THR A N 1
ATOM 1583 C CA . THR A 1 224 ? -11.972 -0.506 4.464 1.00 98.62 224 THR A CA 1
ATOM 1584 C C . THR A 1 224 ? -11.156 -1.619 3.832 1.00 98.62 224 THR A C 1
ATOM 1586 O O . THR A 1 224 ? -10.590 -1.435 2.754 1.00 98.62 224 THR A O 1
ATOM 1589 N N . VAL A 1 225 ? -11.098 -2.760 4.511 1.00 98.00 225 VAL A N 1
ATOM 1590 C CA . VAL A 1 225 ? -10.456 -3.986 4.046 1.00 98.00 225 VAL A CA 1
ATOM 1591 C C . VAL A 1 225 ? -11.545 -5.019 3.811 1.00 98.00 225 VAL A C 1
ATOM 1593 O O . VAL A 1 225 ? -12.271 -5.373 4.740 1.00 98.00 225 VAL A O 1
ATOM 1596 N N . ASP A 1 226 ? -11.676 -5.482 2.576 1.00 95.50 226 ASP A N 1
ATOM 1597 C CA . ASP A 1 226 ? -12.596 -6.555 2.196 1.00 95.50 226 ASP A CA 1
ATOM 1598 C C . ASP A 1 226 ? -11.853 -7.900 2.134 1.00 95.50 226 ASP A C 1
ATOM 1600 O O . ASP A 1 226 ? -10.624 -7.916 2.057 1.00 95.50 226 ASP A O 1
ATOM 1604 N N . GLY A 1 227 ? -12.568 -9.023 2.215 1.00 93.31 227 GLY A N 1
ATOM 1605 C CA . GLY A 1 227 ? -11.962 -10.353 2.356 1.00 93.31 227 GLY A CA 1
ATOM 1606 C C . GLY A 1 227 ? -12.930 -11.413 2.905 1.00 93.31 227 GLY A C 1
ATOM 1607 O O . GLY A 1 227 ? -14.145 -11.253 2.768 1.00 93.31 227 GLY A O 1
ATOM 1608 N N . PRO A 1 228 ? -12.442 -12.497 3.544 1.00 91.50 228 PRO A N 1
ATOM 1609 C CA . PRO A 1 228 ? -13.284 -13.610 4.003 1.00 91.50 228 PRO A CA 1
ATOM 1610 C C . PRO A 1 228 ? -14.335 -13.226 5.056 1.00 91.50 228 PRO A C 1
ATOM 1612 O O . PRO A 1 228 ? -15.396 -13.841 5.123 1.00 91.50 228 PRO A O 1
ATOM 1615 N N . ALA A 1 229 ? -14.069 -12.201 5.870 1.00 91.81 229 ALA A N 1
ATOM 1616 C CA . ALA A 1 229 ? -15.023 -11.657 6.831 1.00 91.81 229 ALA A CA 1
ATOM 1617 C C . ALA A 1 229 ? -16.031 -10.680 6.186 1.00 91.81 229 ALA A C 1
ATOM 1619 O O . ALA A 1 229 ? -16.939 -10.211 6.879 1.00 91.81 229 ALA A O 1
ATOM 1620 N N . GLY A 1 230 ? -15.900 -10.367 4.893 1.00 94.25 230 GLY A N 1
ATOM 1621 C CA . GLY A 1 230 ? -16.571 -9.244 4.233 1.00 94.25 230 GLY A CA 1
ATOM 1622 C C . GLY A 1 230 ? -15.971 -7.888 4.637 1.00 94.25 230 GLY A C 1
ATOM 1623 O O . GLY A 1 230 ? -14.931 -7.855 5.298 1.00 94.25 230 GLY A O 1
ATOM 1624 N N . PRO A 1 231 ? -16.611 -6.755 4.295 1.00 96.44 231 PRO A N 1
ATOM 1625 C CA . PRO A 1 231 ? -16.036 -5.431 4.524 1.00 96.44 231 PRO A CA 1
ATOM 1626 C C . PRO A 1 231 ? -15.833 -5.094 6.010 1.00 96.44 231 PRO A C 1
ATOM 1628 O O . PRO A 1 231 ? -16.792 -4.947 6.777 1.00 96.44 231 PRO A O 1
ATOM 1631 N N . VAL A 1 232 ? -14.569 -4.908 6.395 1.00 98.44 232 VAL A N 1
ATOM 1632 C CA . VAL A 1 232 ? -14.136 -4.455 7.723 1.00 98.44 232 VAL A CA 1
ATOM 1633 C C . VAL A 1 232 ? -13.588 -3.038 7.615 1.00 98.44 232 VAL A C 1
ATOM 1635 O O . VAL A 1 232 ? -12.722 -2.743 6.798 1.00 98.44 232 VAL A O 1
ATOM 1638 N N . ARG A 1 233 ? -14.095 -2.140 8.453 1.00 98.56 233 ARG A N 1
ATOM 1639 C CA . ARG A 1 233 ? -13.793 -0.710 8.443 1.00 98.56 233 ARG A CA 1
ATOM 1640 C C . ARG A 1 233 ? -12.990 -0.332 9.688 1.00 98.56 233 ARG A C 1
ATOM 1642 O O . ARG A 1 233 ? -13.515 -0.415 10.800 1.00 98.56 233 ARG A O 1
ATOM 1649 N N . LEU A 1 234 ? -11.755 0.125 9.477 1.00 98.62 234 LEU A N 1
ATOM 1650 C CA . LEU A 1 234 ? -10.848 0.671 10.491 1.00 98.62 234 LEU A CA 1
ATOM 1651 C C . LEU A 1 234 ? -10.805 2.202 10.391 1.00 98.62 234 LEU A C 1
ATOM 1653 O O . LEU A 1 234 ? -10.379 2.732 9.368 1.00 98.62 234 LEU A O 1
ATOM 1657 N N . ASP A 1 235 ? -11.202 2.914 11.444 1.00 98.38 235 ASP A N 1
ATOM 1658 C CA . ASP A 1 235 ? -11.016 4.365 11.582 1.00 98.38 235 ASP A CA 1
ATOM 1659 C C . ASP A 1 235 ? -10.086 4.671 12.770 1.00 98.38 235 ASP A C 1
ATOM 1661 O O . ASP A 1 235 ? -10.310 4.186 13.881 1.00 98.38 235 ASP A O 1
ATOM 1665 N N . LEU A 1 236 ? -9.062 5.498 12.542 1.00 98.38 236 LEU A N 1
ATOM 1666 C CA . LEU A 1 236 ? -8.023 5.869 13.504 1.00 98.38 236 LEU A CA 1
ATOM 1667 C C . LEU A 1 236 ? -8.019 7.387 13.748 1.00 98.38 236 LEU A C 1
ATOM 1669 O O . LEU A 1 236 ? -8.112 8.188 12.814 1.00 98.38 236 LEU A O 1
ATOM 1673 N N . ALA A 1 237 ? -7.880 7.788 15.010 1.00 97.88 237 ALA A N 1
ATOM 1674 C CA . ALA A 1 237 ? -7.708 9.168 15.441 1.00 97.88 237 ALA A CA 1
ATOM 1675 C C . ALA A 1 237 ? -6.403 9.327 16.229 1.00 97.88 237 ALA A C 1
ATOM 1677 O O . ALA A 1 237 ? -6.225 8.733 17.294 1.00 97.88 237 ALA A O 1
ATOM 1678 N N . VAL A 1 238 ? -5.521 10.175 15.705 1.00 97.88 238 VAL A N 1
ATOM 1679 C CA . VAL A 1 238 ? -4.200 10.474 16.260 1.00 97.88 238 VAL A CA 1
ATOM 1680 C C . VAL A 1 238 ? -4.189 11.913 16.761 1.00 97.88 238 VAL A C 1
ATOM 1682 O O . VAL A 1 238 ? -4.596 12.827 16.045 1.00 97.88 238 VAL A O 1
ATOM 1685 N N . GLN A 1 239 ? -3.719 12.116 17.985 1.00 96.94 239 GLN A N 1
ATOM 1686 C CA . GLN A 1 239 ? -3.261 13.407 18.480 1.00 96.94 239 GLN A CA 1
ATOM 1687 C C . GLN A 1 239 ? -1.802 13.588 18.058 1.00 96.94 239 GLN A C 1
ATOM 1689 O O . GLN A 1 239 ? -0.998 12.677 18.224 1.00 96.94 239 GLN A O 1
ATOM 1694 N N . ALA A 1 240 ? -1.486 14.753 17.504 1.00 96.75 240 ALA A N 1
ATOM 1695 C CA . ALA A 1 240 ? -0.136 15.158 17.121 1.00 96.75 240 ALA A CA 1
ATOM 1696 C C . ALA A 1 240 ? 0.478 16.127 18.142 1.00 96.75 240 ALA A C 1
ATOM 1698 O O . ALA A 1 240 ? 1.680 16.105 18.376 1.00 96.75 240 ALA A O 1
ATOM 1699 N N . GLU A 1 241 ? -0.360 16.973 18.747 1.00 94.50 241 GLU A N 1
ATOM 1700 C CA . GLU A 1 241 ? 0.027 18.027 19.687 1.00 94.50 241 GLU A CA 1
ATOM 1701 C C . GLU A 1 241 ? -0.901 17.973 20.914 1.00 94.50 241 GLU A C 1
ATOM 1703 O O . GLU A 1 241 ? -2.092 17.688 20.740 1.00 94.50 241 GLU A O 1
ATOM 1708 N N . PRO A 1 242 ? -0.416 18.256 22.138 1.00 91.56 242 PRO A N 1
ATOM 1709 C CA . PRO A 1 242 ? 0.978 18.568 22.476 1.00 91.56 242 PRO A CA 1
ATOM 1710 C C . PRO A 1 242 ? 1.907 17.343 22.446 1.00 91.56 242 PRO A C 1
ATOM 1712 O O . PRO A 1 242 ? 3.121 17.503 22.434 1.00 91.56 242 PRO A O 1
ATOM 1715 N N . GLU A 1 243 ? 1.345 16.134 22.414 1.00 92.94 243 GLU A N 1
ATOM 1716 C CA . GLU A 1 243 ? 2.085 14.872 22.428 1.00 92.94 243 GLU A CA 1
ATOM 1717 C C . GLU A 1 243 ? 1.501 13.903 21.392 1.00 92.94 243 GLU A C 1
ATOM 1719 O O . GLU A 1 243 ? 0.277 13.837 21.226 1.00 92.94 243 GLU A O 1
ATOM 1724 N N . LEU A 1 244 ? 2.369 13.158 20.706 1.00 96.81 244 LEU A N 1
ATOM 1725 C CA . LEU A 1 244 ? 1.997 12.216 19.654 1.00 96.81 244 LEU A CA 1
ATOM 1726 C C . LEU A 1 244 ? 1.453 10.908 20.247 1.00 96.81 244 LEU A C 1
ATOM 1728 O O . LEU A 1 244 ? 2.207 10.155 20.854 1.00 96.81 244 LEU A O 1
ATOM 1732 N N . ARG A 1 245 ? 0.160 10.624 20.044 1.00 96.94 245 ARG A N 1
ATOM 1733 C CA . ARG A 1 245 ? -0.498 9.390 20.521 1.00 96.94 245 ARG A CA 1
ATOM 1734 C C . ARG A 1 245 ? -1.812 9.082 19.801 1.00 96.94 245 ARG A C 1
ATOM 1736 O O . ARG A 1 245 ? -2.517 9.976 19.330 1.00 96.94 245 ARG A O 1
ATOM 1743 N N . ILE A 1 246 ? -2.193 7.812 19.756 1.00 97.56 246 ILE A N 1
ATOM 1744 C CA . ILE A 1 246 ? -3.517 7.341 19.344 1.00 97.56 246 ILE A CA 1
ATOM 1745 C C . ILE A 1 246 ? -4.512 7.709 20.448 1.00 97.56 246 ILE A C 1
ATOM 1747 O O . ILE A 1 246 ? -4.417 7.236 21.574 1.00 97.56 246 ILE A O 1
ATOM 1751 N N . VAL A 1 247 ? -5.505 8.539 20.127 1.00 96.88 247 VAL A N 1
ATOM 1752 C CA . VAL A 1 247 ? -6.556 8.939 21.087 1.00 96.88 247 VAL A CA 1
ATOM 1753 C C . VAL A 1 247 ? -7.845 8.145 20.929 1.00 96.88 247 VAL A C 1
ATOM 1755 O O . VAL A 1 247 ? -8.685 8.135 21.833 1.00 96.88 247 VAL A O 1
ATOM 1758 N N . GLY A 1 248 ? -8.010 7.469 19.794 1.00 97.00 248 GLY A N 1
ATOM 1759 C CA . GLY A 1 248 ? -9.115 6.555 19.578 1.00 97.00 248 GLY A CA 1
ATOM 1760 C C . GLY A 1 248 ? -9.006 5.784 18.272 1.00 97.00 248 GLY A C 1
ATOM 1761 O O . GLY A 1 248 ? -8.497 6.267 17.265 1.00 97.00 248 GLY A O 1
ATOM 1762 N N . GLU A 1 249 ? -9.549 4.583 18.299 1.00 97.88 249 GLU A N 1
ATOM 1763 C CA . GLU A 1 249 ? -9.582 3.636 17.197 1.00 97.88 249 GLU A CA 1
ATOM 1764 C C . GLU A 1 249 ? -10.969 2.995 17.157 1.00 97.88 249 GLU A C 1
ATOM 1766 O O . GLU A 1 249 ? -11.643 2.862 18.189 1.00 97.88 249 GLU A O 1
ATOM 1771 N N . ARG A 1 250 ? -11.418 2.605 15.966 1.00 98.44 250 ARG A N 1
ATOM 1772 C CA . ARG A 1 250 ? -12.674 1.891 15.763 1.00 98.44 250 ARG A CA 1
ATOM 1773 C C . ARG A 1 250 ? -12.525 0.858 14.655 1.00 98.44 250 ARG A C 1
ATOM 1775 O O . ARG A 1 250 ? -12.362 1.227 13.496 1.00 98.44 250 ARG A O 1
ATOM 1782 N N . LEU A 1 251 ? -12.680 -0.414 15.014 1.00 98.50 251 LEU A N 1
ATOM 1783 C CA . LEU A 1 251 ? -12.854 -1.516 14.071 1.00 98.50 251 LEU A CA 1
ATOM 1784 C C . LEU A 1 251 ? -14.344 -1.859 13.994 1.00 98.50 251 LEU A C 1
ATOM 1786 O O . LEU A 1 251 ? -14.988 -2.100 15.020 1.00 98.50 251 LEU A O 1
ATOM 1790 N N . THR A 1 252 ? -14.906 -1.864 12.790 1.00 98.25 252 THR A N 1
ATOM 1791 C CA . THR A 1 252 ? -16.340 -2.077 12.546 1.00 98.25 252 THR A CA 1
ATOM 1792 C C . THR A 1 252 ? -16.587 -3.048 11.400 1.00 98.25 252 THR A C 1
ATOM 1794 O O . THR A 1 252 ? -15.848 -3.061 10.422 1.00 98.25 252 THR A O 1
ATOM 1797 N N . ARG A 1 253 ? -17.651 -3.845 11.507 1.00 95.88 253 ARG A N 1
ATOM 1798 C CA . ARG A 1 253 ? -18.070 -4.845 10.517 1.00 95.88 253 ARG A CA 1
ATOM 1799 C C . ARG A 1 253 ? -19.595 -4.903 10.501 1.00 95.88 253 ARG A C 1
ATOM 1801 O O . ARG A 1 253 ? -20.202 -4.958 11.565 1.00 95.88 253 ARG A O 1
ATOM 1808 N N . HIS A 1 254 ? -20.224 -4.830 9.327 1.00 90.62 254 HIS A N 1
ATOM 1809 C CA . HIS A 1 254 ? -21.695 -4.814 9.177 1.00 90.62 254 HIS A CA 1
ATOM 1810 C C . HIS A 1 254 ? -22.425 -3.840 10.137 1.00 90.62 254 HIS A C 1
ATOM 1812 O O . HIS A 1 254 ? -23.455 -4.165 10.719 1.00 90.62 254 HIS A O 1
ATOM 1818 N N . GLY A 1 255 ? -21.856 -2.649 10.364 1.00 90.19 255 GLY A N 1
ATOM 1819 C CA . GLY A 1 255 ? -22.379 -1.646 11.308 1.00 90.19 255 GLY A CA 1
ATOM 1820 C C . GLY A 1 255 ? -22.110 -1.928 12.798 1.00 90.19 255 GLY A C 1
ATOM 1821 O O . GLY A 1 255 ? -22.226 -1.022 13.622 1.00 90.19 255 GLY A O 1
ATOM 1822 N N . ARG A 1 256 ? -21.683 -3.142 13.164 1.00 94.31 256 ARG A N 1
ATOM 1823 C CA . ARG A 1 256 ? -21.285 -3.521 14.527 1.00 94.31 256 ARG A CA 1
ATOM 1824 C C . ARG A 1 256 ? -19.877 -3.008 14.831 1.00 94.31 256 ARG A C 1
ATOM 1826 O O . ARG A 1 256 ? -18.970 -3.153 14.015 1.00 94.31 256 ARG A O 1
ATOM 1833 N N . THR A 1 257 ? -19.669 -2.432 16.016 1.00 96.62 257 THR A N 1
ATOM 1834 C CA . THR A 1 257 ? -18.316 -2.121 16.519 1.00 96.62 257 THR A CA 1
ATOM 1835 C C . THR A 1 257 ? -17.716 -3.369 17.163 1.00 96.62 257 THR A C 1
ATOM 1837 O O . THR A 1 257 ? -18.319 -3.936 18.072 1.00 96.62 257 THR A O 1
ATOM 1840 N N . LEU A 1 258 ? -16.539 -3.777 16.688 1.00 97.44 258 LEU A N 1
ATOM 1841 C CA . LEU A 1 258 ? -15.793 -4.950 17.151 1.00 97.44 258 LEU A CA 1
ATOM 1842 C C . LEU A 1 258 ? -14.695 -4.566 18.147 1.00 97.44 258 LEU A C 1
ATOM 1844 O O . LEU A 1 258 ? -14.554 -5.217 19.177 1.00 97.44 258 LEU A O 1
ATOM 1848 N N . LEU A 1 259 ? -13.983 -3.469 17.876 1.00 98.06 259 LEU A N 1
ATOM 1849 C CA . LEU A 1 259 ? -13.046 -2.811 18.788 1.00 98.06 259 LEU A CA 1
ATOM 1850 C C . LEU A 1 259 ? -13.357 -1.316 18.818 1.00 98.06 259 LEU A C 1
ATOM 1852 O O . LEU A 1 259 ? -13.607 -0.700 17.781 1.00 98.06 259 LEU A O 1
ATOM 1856 N N . THR A 1 260 ? -13.276 -0.718 20.001 1.00 98.12 260 THR A N 1
ATOM 1857 C CA . THR A 1 260 ? -13.067 0.720 20.146 1.00 98.12 260 THR A CA 1
ATOM 1858 C C . THR A 1 260 ? -11.997 0.995 21.196 1.00 98.12 260 THR A C 1
ATOM 1860 O O . THR A 1 260 ? -11.966 0.334 22.234 1.00 98.12 260 THR A O 1
ATOM 1863 N N . THR A 1 261 ? -11.130 1.971 20.944 1.00 97.44 261 THR A N 1
ATOM 1864 C CA . THR A 1 261 ? -10.227 2.530 21.959 1.00 97.44 261 THR A CA 1
ATOM 1865 C C . THR A 1 261 ? -10.587 3.987 22.232 1.00 97.44 261 THR A C 1
ATOM 1867 O O . THR A 1 261 ? -11.152 4.673 21.375 1.00 97.44 261 THR A O 1
ATOM 1870 N N . ALA A 1 262 ? -10.303 4.454 23.446 1.00 94.88 262 ALA A N 1
ATOM 1871 C CA . ALA A 1 262 ? -10.449 5.853 23.827 1.00 94.88 262 ALA A CA 1
ATOM 1872 C C . ALA A 1 262 ? -9.409 6.230 24.886 1.00 94.88 262 ALA A C 1
ATOM 1874 O O . ALA A 1 262 ? -9.258 5.518 25.883 1.00 94.88 262 ALA A O 1
ATOM 1875 N N . LEU A 1 263 ? -8.752 7.378 24.718 1.00 93.25 263 LEU A N 1
ATOM 1876 C CA . LEU A 1 263 ? -7.968 7.988 25.789 1.00 93.25 263 LEU A CA 1
ATOM 1877 C C . LEU A 1 263 ? -8.910 8.387 26.939 1.00 93.25 263 LEU A C 1
ATOM 1879 O O . LEU A 1 263 ? -9.900 9.092 26.730 1.00 93.25 263 LEU A O 1
ATOM 1883 N N . ARG A 1 264 ? -8.631 7.886 28.147 1.00 92.19 264 ARG A N 1
ATOM 1884 C CA . ARG A 1 264 ? -9.423 8.157 29.365 1.00 92.19 264 ARG A CA 1
ATOM 1885 C C . ARG A 1 264 ? -8.643 8.945 30.405 1.00 92.19 264 ARG A C 1
ATOM 1887 O O . ARG A 1 264 ? -9.209 9.846 31.008 1.00 92.19 264 ARG A O 1
ATOM 1894 N N . ASP A 1 265 ? -7.366 8.622 30.557 1.00 89.06 265 ASP A N 1
ATOM 1895 C CA . ASP A 1 265 ? -6.420 9.312 31.425 1.00 89.06 265 ASP A CA 1
ATOM 1896 C C . ASP A 1 265 ? -5.245 9.801 30.559 1.00 89.06 265 ASP A C 1
ATOM 1898 O O . ASP A 1 265 ? -4.412 8.986 30.159 1.00 89.06 265 ASP A O 1
ATOM 1902 N N . PRO A 1 266 ? -5.176 11.103 30.215 1.00 86.75 266 PRO A N 1
ATOM 1903 C CA . PRO A 1 266 ? -4.059 11.665 29.453 1.00 86.75 266 PRO A CA 1
ATOM 1904 C C . PRO A 1 266 ? -2.693 11.530 30.145 1.00 86.75 266 PRO A C 1
ATOM 1906 O O . PRO A 1 266 ? -1.668 11.581 29.468 1.00 86.75 266 PRO A O 1
ATOM 1909 N N . GLY A 1 267 ? -2.661 11.327 31.469 1.00 88.12 267 GLY A N 1
ATOM 1910 C CA . GLY A 1 267 ? -1.435 11.102 32.240 1.00 88.12 267 GLY A CA 1
ATOM 1911 C C . GLY A 1 267 ? -0.830 9.702 32.072 1.00 88.12 267 GLY A C 1
ATOM 1912 O O . GLY A 1 267 ? 0.205 9.411 32.668 1.00 88.12 267 GLY A O 1
ATOM 1913 N N . ARG A 1 268 ? -1.456 8.822 31.279 1.00 92.19 268 ARG A N 1
ATOM 1914 C CA . ARG A 1 268 ? -0.963 7.474 30.959 1.00 92.19 268 ARG A CA 1
ATOM 1915 C C . ARG A 1 268 ? -0.651 7.352 29.473 1.00 92.19 268 ARG A C 1
ATOM 1917 O O . ARG A 1 268 ? -1.389 7.887 28.651 1.00 92.19 268 ARG A O 1
ATOM 1924 N N . SER A 1 269 ? 0.366 6.562 29.142 1.00 94.06 269 SER A N 1
ATOM 1925 C CA . SER A 1 269 ? 0.682 6.091 27.783 1.00 94.06 269 SER A CA 1
ATOM 1926 C C . SER A 1 269 ? -0.179 4.881 27.378 1.00 94.06 269 SER A C 1
ATOM 1928 O O . SER A 1 269 ? 0.308 3.842 26.924 1.00 94.06 269 SER A O 1
ATOM 1930 N N . THR A 1 270 ? -1.485 4.957 27.651 1.00 96.31 270 THR A N 1
ATOM 1931 C CA . THR A 1 270 ? -2.430 3.869 27.370 1.00 96.31 270 THR A CA 1
ATOM 1932 C C . THR A 1 270 ? -3.825 4.384 27.051 1.00 96.31 270 THR A C 1
ATOM 1934 O O . THR A 1 270 ? -4.394 5.180 27.803 1.00 96.31 270 THR A O 1
ATOM 1937 N N . VAL A 1 271 ? -4.445 3.812 26.023 1.00 96.50 271 VAL A N 1
ATOM 1938 C CA . VAL A 1 271 ? -5.876 3.956 25.747 1.00 96.50 271 VAL A CA 1
ATOM 1939 C C . VAL A 1 271 ? -6.680 2.833 26.395 1.00 96.50 271 VAL A C 1
ATOM 1941 O O . VAL A 1 271 ? -6.266 1.674 26.445 1.00 96.50 271 VAL A O 1
ATOM 1944 N N . GLN A 1 272 ? -7.895 3.152 26.842 1.00 97.62 272 GLN A N 1
ATOM 1945 C CA . GLN A 1 272 ? -8.847 2.134 27.268 1.00 97.62 272 GLN A CA 1
ATOM 1946 C C . GLN A 1 272 ? -9.461 1.481 26.028 1.00 97.62 272 GLN A C 1
ATOM 1948 O O . GLN A 1 272 ? -10.288 2.091 25.347 1.00 97.62 272 GLN A O 1
ATOM 1953 N N . ALA A 1 273 ? -9.099 0.229 25.763 1.00 97.12 273 ALA A N 1
ATOM 1954 C CA . ALA A 1 273 ? -9.742 -0.584 24.744 1.00 97.12 273 ALA A CA 1
ATOM 1955 C C . ALA A 1 273 ? -11.004 -1.265 25.290 1.00 97.12 273 ALA A C 1
ATOM 1957 O O . ALA A 1 273 ? -11.092 -1.613 26.474 1.00 97.12 273 ALA A O 1
ATOM 1958 N N . ALA A 1 274 ? -11.976 -1.468 24.407 1.00 97.19 274 ALA A N 1
ATOM 1959 C CA . ALA A 1 274 ? -13.137 -2.316 24.612 1.00 97.19 274 ALA A CA 1
ATOM 1960 C C . ALA A 1 274 ? -13.416 -3.093 23.320 1.00 97.19 274 ALA A C 1
ATOM 1962 O O . ALA A 1 274 ? -13.647 -2.481 22.274 1.00 97.19 274 ALA A O 1
ATOM 1963 N N . TRP A 1 275 ? -13.413 -4.422 23.391 1.00 96.25 275 TRP A N 1
ATOM 1964 C CA . TRP A 1 275 ? -13.723 -5.288 22.254 1.00 96.25 275 TRP A CA 1
ATOM 1965 C C . TRP A 1 275 ? -14.884 -6.231 22.551 1.00 96.25 275 TRP A C 1
ATOM 1967 O O . TRP A 1 275 ? -15.197 -6.536 23.706 1.00 96.25 275 TRP A O 1
ATOM 1977 N N . LEU A 1 276 ? -15.549 -6.667 21.486 1.00 94.25 276 LEU A N 1
ATOM 1978 C CA . LEU A 1 276 ? -16.684 -7.572 21.547 1.00 94.25 276 LEU A CA 1
ATOM 1979 C C . LEU A 1 276 ? -16.263 -8.942 22.097 1.00 94.25 276 LEU A C 1
ATOM 1981 O O . LEU A 1 276 ? -15.335 -9.571 21.594 1.00 94.25 276 LEU A O 1
ATOM 1985 N N . THR A 1 277 ? -17.008 -9.430 23.089 1.00 89.12 277 THR A N 1
ATOM 1986 C CA . THR A 1 277 ? -16.878 -10.809 23.578 1.00 89.12 277 THR A CA 1
ATOM 1987 C C . THR A 1 277 ? -18.153 -11.609 23.330 1.00 89.12 277 THR A C 1
ATOM 1989 O O . THR A 1 277 ? -18.050 -12.758 22.918 1.00 89.12 277 THR A O 1
ATOM 1992 N N . ALA A 1 278 ? -19.349 -11.031 23.487 1.00 81.06 278 ALA A N 1
ATOM 1993 C CA . ALA A 1 278 ? -20.625 -11.741 23.293 1.00 81.06 278 ALA A CA 1
ATOM 1994 C C . ALA A 1 278 ? -20.701 -13.100 24.036 1.00 81.06 278 ALA A C 1
ATOM 1996 O O . ALA A 1 278 ? -21.217 -14.081 23.507 1.00 81.06 278 ALA A O 1
ATOM 1997 N N . GLY A 1 279 ? -20.133 -13.157 25.245 1.00 75.25 279 GLY A N 1
ATOM 1998 C CA . GLY A 1 279 ? -20.231 -14.294 26.163 1.00 75.25 279 GLY A CA 1
ATOM 1999 C C . GLY A 1 279 ? -21.046 -13.911 27.398 1.00 75.25 279 GLY A C 1
ATOM 2000 O O . GLY A 1 279 ? -21.970 -13.106 27.310 1.00 75.25 279 GLY A O 1
ATOM 2001 N N . THR A 1 280 ? -20.657 -14.422 28.570 1.00 72.62 280 THR A N 1
ATOM 2002 C CA . THR A 1 280 ? -21.204 -13.972 29.867 1.00 72.62 280 THR A CA 1
ATOM 2003 C C . THR A 1 280 ? -20.991 -12.474 30.100 1.00 72.62 280 THR A C 1
ATOM 2005 O O . THR A 1 280 ? -21.838 -11.813 30.695 1.00 72.62 280 THR A O 1
ATOM 2008 N N . THR A 1 281 ? -19.894 -11.917 29.579 1.00 77.56 281 THR A N 1
ATOM 2009 C CA . THR A 1 281 ? -19.696 -10.475 29.411 1.00 77.56 281 THR A CA 1
ATOM 2010 C C . THR A 1 281 ? -19.878 -10.076 27.937 1.00 77.56 281 THR A C 1
ATOM 2012 O O . THR A 1 281 ? -19.348 -10.737 27.035 1.00 77.56 281 THR A O 1
ATOM 2015 N N . PRO A 1 282 ? -20.608 -8.980 27.643 1.00 83.75 282 PRO A N 1
ATOM 2016 C CA . PRO A 1 282 ? -20.834 -8.546 26.263 1.00 83.75 282 PRO A CA 1
ATOM 2017 C C . PRO A 1 282 ? -19.557 -7.990 25.617 1.00 83.75 282 PRO A C 1
ATOM 2019 O O . PRO A 1 282 ? -19.320 -8.209 24.428 1.00 83.75 282 PRO A O 1
ATOM 2022 N N . VAL A 1 283 ? -18.716 -7.313 26.404 1.00 92.12 283 VAL A N 1
ATOM 2023 C CA . VAL A 1 283 ? -17.431 -6.737 25.988 1.00 92.12 283 VAL A CA 1
ATOM 2024 C C . VAL A 1 283 ? -16.355 -7.009 27.033 1.00 92.12 283 VAL A C 1
ATOM 2026 O O . VAL A 1 283 ? -16.637 -7.000 28.232 1.00 92.12 283 VAL A O 1
ATOM 2029 N N . THR A 1 284 ? -15.117 -7.180 26.580 1.00 92.06 284 THR A N 1
ATOM 2030 C CA . THR A 1 284 ? -13.927 -7.175 27.440 1.00 92.06 284 THR A CA 1
ATOM 2031 C C . THR A 1 284 ? -13.254 -5.809 27.351 1.00 92.06 284 THR A C 1
ATOM 2033 O O . THR A 1 284 ? -13.241 -5.186 26.289 1.00 92.06 284 THR A O 1
ATOM 2036 N N . ARG A 1 285 ? -12.717 -5.321 28.474 1.00 95.31 285 ARG A N 1
ATOM 2037 C CA . ARG A 1 285 ? -12.002 -4.044 28.576 1.00 95.31 285 ARG A CA 1
ATOM 2038 C C . ARG A 1 285 ? -10.598 -4.279 29.118 1.00 95.31 285 ARG A C 1
ATOM 2040 O O . ARG A 1 285 ? -10.452 -4.953 30.131 1.00 95.31 285 ARG A O 1
ATOM 2047 N N . ALA A 1 286 ? -9.594 -3.692 28.475 1.00 94.69 286 ALA A N 1
ATOM 2048 C CA . ALA A 1 286 ? -8.207 -3.693 28.937 1.00 94.69 286 ALA A CA 1
ATOM 2049 C C . ALA A 1 286 ? -7.484 -2.422 28.453 1.00 94.69 286 ALA A C 1
ATOM 2051 O O . ALA A 1 286 ? -7.902 -1.847 27.443 1.00 94.69 286 ALA A O 1
ATOM 2052 N N . PRO A 1 287 ? -6.421 -1.970 29.135 1.00 96.44 287 PRO A N 1
ATOM 2053 C CA . PRO A 1 287 ? -5.527 -0.968 28.574 1.00 96.44 287 PRO A CA 1
ATOM 2054 C C . PRO A 1 287 ? -4.760 -1.557 27.381 1.00 96.44 287 PRO A C 1
ATOM 2056 O O . PRO A 1 287 ? -4.292 -2.698 27.430 1.00 96.44 287 PRO A O 1
ATOM 2059 N N . LEU A 1 288 ? -4.615 -0.762 26.326 1.00 96.94 288 LEU A N 1
ATOM 2060 C CA . LEU A 1 288 ? -3.640 -0.967 25.255 1.00 96.94 288 LEU A CA 1
ATOM 2061 C C . LEU A 1 288 ? -2.683 0.236 25.238 1.00 96.94 288 LEU A C 1
ATOM 2063 O O . LEU A 1 288 ? -3.100 1.319 25.656 1.00 96.94 288 LEU A O 1
ATOM 2067 N N . PRO A 1 289 ? -1.425 0.068 24.795 1.00 97.38 289 PRO A N 1
ATOM 2068 C CA . PRO A 1 289 ? -0.522 1.198 24.567 1.00 97.38 289 PRO A CA 1
ATOM 2069 C C . PRO A 1 289 ? -1.141 2.213 23.591 1.00 97.38 289 PRO A C 1
ATOM 2071 O O . PRO A 1 289 ? -1.945 1.835 22.737 1.00 97.38 289 PRO A O 1
ATOM 2074 N N . ASP A 1 290 ? -0.803 3.496 23.735 1.00 96.75 290 ASP A N 1
ATOM 2075 C CA . ASP A 1 290 ? -1.312 4.574 22.874 1.00 96.75 290 ASP A CA 1
ATOM 2076 C C . ASP A 1 290 ? -0.372 4.957 21.712 1.00 96.75 290 ASP A C 1
ATOM 2078 O O . ASP A 1 290 ? -0.690 5.859 20.943 1.00 96.75 290 ASP A O 1
ATOM 2082 N N . ASP A 1 291 ? 0.724 4.227 21.502 1.00 97.44 291 ASP A N 1
ATOM 2083 C CA . ASP A 1 291 ? 1.659 4.385 20.378 1.00 97.44 291 ASP A CA 1
ATOM 2084 C C . ASP A 1 291 ? 1.581 3.259 19.323 1.00 97.44 291 ASP A C 1
ATOM 2086 O O . ASP A 1 291 ? 2.217 3.364 18.274 1.00 97.44 291 ASP A O 1
ATOM 2090 N N . LEU A 1 292 ? 0.777 2.213 19.552 1.00 97.81 292 LEU A N 1
ATOM 2091 C CA . LEU A 1 292 ? 0.616 1.056 18.657 1.00 97.81 292 LEU A CA 1
ATOM 2092 C C . LEU A 1 292 ? -0.846 0.837 18.254 1.00 97.81 292 LEU A C 1
ATOM 2094 O O . LEU A 1 292 ? -1.765 1.019 19.053 1.00 97.81 292 LEU A O 1
ATOM 2098 N N . LEU A 1 293 ? -1.073 0.384 17.016 1.00 98.06 293 LEU A N 1
ATOM 2099 C CA . LEU A 1 293 ? -2.417 0.101 16.507 1.00 98.06 293 LEU A CA 1
ATOM 2100 C C . LEU A 1 293 ? -3.073 -1.047 17.293 1.00 98.06 293 LEU A C 1
ATOM 2102 O O . LEU A 1 293 ? -2.638 -2.197 17.221 1.00 98.06 293 LEU A O 1
ATOM 2106 N N . GLY A 1 294 ? -4.172 -0.765 17.993 1.00 97.38 294 GLY A N 1
ATOM 2107 C CA . GLY A 1 294 ? -4.868 -1.736 18.831 1.00 97.38 294 GLY A CA 1
ATOM 2108 C C . GLY A 1 294 ? -5.387 -2.937 18.045 1.00 97.38 294 GLY A C 1
ATOM 2109 O O . GLY A 1 294 ? -5.290 -4.062 18.532 1.00 97.38 294 GLY A O 1
ATOM 2110 N N . THR A 1 295 ? -5.846 -2.735 16.805 1.00 97.75 295 THR A N 1
ATOM 2111 C CA . THR A 1 295 ? -6.231 -3.819 15.883 1.00 97.75 295 THR A CA 1
ATOM 2112 C C . THR A 1 295 ? -5.085 -4.802 15.626 1.00 97.75 295 THR A C 1
ATOM 2114 O O . THR A 1 295 ? -5.329 -6.006 15.616 1.00 97.75 295 THR A O 1
ATOM 2117 N N . ALA A 1 296 ? -3.838 -4.332 15.496 1.00 96.44 296 ALA A N 1
ATOM 2118 C CA . ALA A 1 296 ? -2.675 -5.206 15.312 1.00 96.44 296 ALA A CA 1
ATOM 2119 C C . ALA A 1 296 ? -2.329 -6.014 16.578 1.00 96.44 296 ALA A C 1
ATOM 2121 O O . ALA A 1 296 ? -1.757 -7.098 16.488 1.00 96.44 296 ALA A O 1
ATOM 2122 N N . LEU A 1 297 ? -2.732 -5.532 17.760 1.00 96.81 297 LEU A N 1
ATOM 2123 C CA . LEU A 1 297 ? -2.527 -6.218 19.039 1.00 96.81 297 LEU A CA 1
ATOM 2124 C C . LEU A 1 297 ? -3.620 -7.249 19.368 1.00 96.81 297 LEU A C 1
ATOM 2126 O O . LEU A 1 297 ? -3.398 -8.099 20.231 1.00 96.81 297 LEU A O 1
ATOM 2130 N N . LEU A 1 298 ? -4.791 -7.209 18.717 1.00 95.88 298 LEU A N 1
ATOM 2131 C CA . LEU A 1 298 ? -5.915 -8.104 19.035 1.00 95.88 298 LEU A CA 1
ATOM 2132 C C . LEU A 1 298 ? -5.575 -9.607 18.943 1.00 95.88 298 LEU A C 1
ATOM 2134 O O . LEU A 1 298 ? -5.932 -10.314 19.891 1.00 95.88 298 LEU A O 1
ATOM 2138 N N . PRO A 1 299 ? -4.848 -10.112 17.921 1.00 93.56 299 PRO A N 1
ATOM 2139 C CA . PRO A 1 299 ? -4.453 -11.526 17.853 1.00 93.56 299 PRO A CA 1
ATOM 2140 C C . PRO A 1 299 ? -3.606 -12.004 19.043 1.00 93.56 299 PRO A C 1
ATOM 2142 O O . PRO A 1 299 ? -3.605 -13.185 19.370 1.00 93.56 299 PRO A O 1
ATOM 2145 N N . LEU A 1 300 ? -2.923 -11.085 19.736 1.00 93.75 300 LEU A N 1
ATOM 2146 C CA . LEU A 1 300 ? -2.097 -11.368 20.917 1.00 93.75 300 LEU A CA 1
ATOM 2147 C C . LEU A 1 300 ? -2.857 -11.192 22.247 1.00 93.75 300 LEU A C 1
ATOM 2149 O O . LEU A 1 300 ? -2.299 -11.430 23.318 1.00 93.75 300 LEU A O 1
ATOM 2153 N N . ARG A 1 301 ? -4.106 -10.706 22.208 1.00 94.25 301 ARG A N 1
ATOM 2154 C CA . ARG A 1 301 ? -4.888 -10.290 23.392 1.00 94.25 301 ARG A CA 1
ATOM 2155 C C . ARG A 1 301 ? -6.257 -10.959 23.507 1.00 94.25 301 ARG A C 1
ATOM 2157 O O . ARG A 1 301 ? -6.839 -10.954 24.592 1.00 94.25 301 ARG A O 1
ATOM 2164 N N . VAL A 1 302 ? -6.789 -11.508 22.417 1.00 94.69 302 VAL A N 1
ATOM 2165 C CA . VAL A 1 302 ? -8.134 -12.090 22.343 1.00 94.69 302 VAL A CA 1
ATOM 2166 C C . VAL A 1 302 ? -8.041 -13.613 22.251 1.00 94.69 302 VAL A C 1
ATOM 2168 O O . VAL A 1 302 ? -7.455 -14.147 21.321 1.00 94.69 302 VAL A O 1
ATOM 2171 N N . ALA A 1 303 ? -8.659 -14.325 23.197 1.00 91.38 303 ALA A N 1
ATOM 2172 C CA . ALA A 1 303 ? -8.534 -15.783 23.310 1.00 91.38 303 ALA A CA 1
ATOM 2173 C C . ALA A 1 303 ? -9.337 -16.600 22.273 1.00 91.38 303 ALA A C 1
ATOM 2175 O O . ALA A 1 303 ? -9.175 -17.813 22.202 1.00 91.38 303 ALA A O 1
ATOM 2176 N N . GLY A 1 304 ? -10.255 -15.979 21.522 1.00 93.12 304 GLY A N 1
ATOM 2177 C CA . GLY A 1 304 ? -11.098 -16.678 20.537 1.00 93.12 304 GLY A CA 1
ATOM 2178 C C . GLY A 1 304 ? -12.129 -17.653 21.132 1.00 93.12 304 GLY A C 1
ATOM 2179 O O . GLY A 1 304 ? -12.730 -18.433 20.396 1.00 93.12 304 GLY A O 1
ATOM 2180 N N . ALA A 1 305 ? -12.366 -17.615 22.447 1.00 92.94 305 ALA A N 1
ATOM 2181 C CA . ALA A 1 305 ? -13.196 -18.591 23.160 1.00 92.94 305 ALA A CA 1
ATOM 2182 C C . ALA A 1 305 ? -14.705 -18.461 22.866 1.00 92.94 305 ALA A C 1
ATOM 2184 O O . ALA A 1 305 ? -15.468 -19.405 23.061 1.00 92.94 305 ALA A O 1
ATOM 2185 N N . THR A 1 306 ? -15.152 -17.295 22.397 1.00 94.38 306 THR A N 1
ATOM 2186 C CA . THR A 1 306 ? -16.557 -17.003 22.077 1.00 94.38 306 THR A CA 1
ATOM 2187 C C . THR A 1 306 ? -16.739 -16.679 20.595 1.00 94.38 306 THR A C 1
ATOM 2189 O O . THR A 1 306 ? -15.780 -16.426 19.867 1.00 94.38 306 THR A O 1
ATOM 2192 N N . GLU A 1 307 ? -17.984 -16.661 20.116 1.00 91.69 307 GLU A N 1
ATOM 2193 C CA . GLU A 1 307 ? -18.292 -16.208 18.752 1.00 91.69 307 GLU A CA 1
ATOM 2194 C C . GLU A 1 307 ? -17.906 -14.737 18.531 1.00 91.69 307 GLU A C 1
ATOM 2196 O O . GLU A 1 307 ? -17.252 -14.423 17.541 1.00 91.69 307 GLU A O 1
ATOM 2201 N N . GLY A 1 308 ? -18.206 -13.852 19.491 1.00 92.94 308 GLY A N 1
ATOM 2202 C CA . GLY A 1 308 ? -17.812 -12.442 19.414 1.00 92.94 308 GLY A CA 1
ATOM 2203 C C . GLY A 1 308 ? -16.295 -12.243 19.365 1.00 92.94 308 GLY A C 1
ATOM 2204 O O . GLY A 1 308 ? -15.816 -11.424 18.587 1.00 92.94 308 GLY A O 1
ATOM 2205 N N . GLN A 1 309 ? -15.526 -13.033 20.122 1.00 94.69 309 GLN A N 1
ATOM 2206 C CA . GLN A 1 309 ? -14.062 -12.995 20.063 1.00 94.69 309 GLN A CA 1
ATOM 2207 C C . GLN A 1 309 ? -13.516 -13.520 18.730 1.00 94.69 309 GLN A C 1
ATOM 2209 O O . GLN A 1 309 ? -12.563 -12.949 18.208 1.00 94.69 309 GLN A O 1
ATOM 2214 N N . ARG A 1 310 ? -14.127 -14.560 18.146 1.00 95.44 310 ARG A N 1
ATOM 2215 C CA . ARG A 1 310 ? -13.762 -15.050 16.806 1.00 95.44 310 ARG A CA 1
ATOM 2216 C C . ARG A 1 310 ? -14.101 -14.039 15.707 1.00 95.44 310 ARG A C 1
ATOM 2218 O O . ARG A 1 310 ? -13.310 -13.881 14.785 1.00 95.44 310 ARG A O 1
ATOM 2225 N N . GLU A 1 311 ? -15.210 -13.306 15.828 1.00 95.25 311 GLU A N 1
ATOM 2226 C CA . GLU A 1 311 ? -15.540 -12.193 14.922 1.00 95.25 311 GLU A CA 1
ATOM 2227 C C . GLU A 1 311 ? -14.508 -11.052 15.020 1.00 95.25 311 GLU A C 1
ATOM 2229 O O . GLU A 1 311 ? -14.073 -10.529 13.994 1.00 95.25 311 GLU A O 1
ATOM 2234 N N . VAL A 1 312 ? -14.078 -10.697 16.238 1.00 96.81 312 VAL A N 1
ATOM 2235 C CA . VAL A 1 312 ? -13.017 -9.701 16.478 1.00 96.81 312 VAL A CA 1
ATOM 2236 C C . VAL A 1 312 ? -11.689 -10.137 15.857 1.00 96.81 312 VAL A C 1
ATOM 2238 O O . VAL A 1 312 ? -11.079 -9.343 15.144 1.00 96.81 312 VAL A O 1
ATOM 2241 N N . LEU A 1 313 ? -11.262 -11.382 16.094 1.00 96.69 313 LEU A N 1
ATOM 2242 C CA . LEU A 1 313 ? -10.023 -11.938 15.541 1.00 96.69 313 LEU A CA 1
ATOM 2243 C C . LEU A 1 313 ? -10.045 -11.950 14.010 1.00 96.69 313 LEU A C 1
ATOM 2245 O O . LEU A 1 313 ? -9.182 -11.331 13.397 1.00 96.69 313 LEU A O 1
ATOM 2249 N N . ALA A 1 314 ? -11.077 -12.532 13.391 1.00 95.19 314 ALA A N 1
ATOM 2250 C CA . ALA A 1 314 ? -11.182 -12.612 11.933 1.00 95.19 314 ALA A CA 1
ATOM 2251 C C . ALA A 1 314 ? -11.156 -11.228 11.257 1.00 95.19 314 ALA A C 1
ATOM 2253 O O . ALA A 1 314 ? -10.527 -11.049 10.213 1.00 95.19 314 ALA A O 1
ATOM 2254 N N . ALA A 1 315 ? -11.807 -10.226 11.858 1.00 97.00 315 ALA A N 1
ATOM 2255 C CA . ALA A 1 315 ? -11.794 -8.860 11.343 1.00 97.00 315 ALA A CA 1
ATOM 2256 C C . ALA A 1 315 ? -10.434 -8.164 11.528 1.00 97.00 315 ALA A C 1
ATOM 2258 O O . ALA A 1 315 ? -9.993 -7.425 10.642 1.00 97.00 315 ALA A O 1
ATOM 2259 N N . ALA A 1 316 ? -9.767 -8.394 12.661 1.00 97.00 316 ALA A N 1
ATOM 2260 C CA . ALA A 1 316 ? -8.450 -7.838 12.951 1.00 97.00 316 ALA A CA 1
ATOM 2261 C C . ALA A 1 316 ? -7.372 -8.445 12.048 1.00 97.00 316 ALA A C 1
ATOM 2263 O O . ALA A 1 316 ? -6.645 -7.708 11.386 1.00 97.00 316 ALA A O 1
ATOM 2264 N N . GLU A 1 317 ? -7.335 -9.774 11.948 1.00 94.75 317 GLU A N 1
ATOM 2265 C CA . GLU A 1 317 ? -6.443 -10.532 11.070 1.00 94.75 317 GLU A CA 1
ATOM 2266 C C . GLU A 1 317 ? -6.628 -10.117 9.609 1.00 94.75 317 GLU A C 1
ATOM 2268 O O . GLU A 1 317 ? -5.653 -9.740 8.966 1.00 94.75 317 GLU A O 1
ATOM 2273 N N . GLN A 1 318 ? -7.864 -10.066 9.092 1.00 94.81 318 GLN A N 1
ATOM 2274 C CA . GLN A 1 318 ? -8.122 -9.575 7.732 1.00 94.81 318 GLN A CA 1
ATOM 2275 C C . GLN A 1 318 ? -7.570 -8.158 7.521 1.00 94.81 318 GLN A C 1
ATOM 2277 O O . GLN A 1 318 ? -6.914 -7.896 6.512 1.00 94.81 318 GLN A O 1
ATOM 2282 N N . THR A 1 319 ? -7.810 -7.248 8.469 1.00 97.00 319 THR A N 1
ATOM 2283 C CA . THR A 1 319 ? -7.350 -5.854 8.376 1.00 97.00 319 THR A CA 1
ATOM 2284 C C . THR A 1 319 ? -5.824 -5.775 8.352 1.00 97.00 319 THR A C 1
ATOM 2286 O O . THR A 1 319 ? -5.254 -5.139 7.468 1.00 97.00 319 THR A O 1
ATOM 2289 N N . VAL A 1 320 ? -5.158 -6.474 9.273 1.00 95.06 320 VAL A N 1
ATOM 2290 C CA . VAL A 1 320 ? -3.695 -6.561 9.368 1.00 95.06 320 VAL A CA 1
ATOM 2291 C C . VAL A 1 320 ? -3.093 -7.186 8.109 1.00 95.06 320 VAL A C 1
ATOM 2293 O O . VAL A 1 320 ? -2.126 -6.652 7.574 1.00 95.06 320 VAL A O 1
ATOM 2296 N N . VAL A 1 321 ? -3.678 -8.263 7.578 1.00 93.19 321 VAL A N 1
ATOM 2297 C CA . VAL A 1 321 ? -3.190 -8.936 6.363 1.00 93.19 321 VAL A CA 1
ATOM 2298 C C . VAL A 1 321 ? -3.327 -8.037 5.134 1.00 93.19 321 VAL A C 1
ATOM 2300 O O . VAL A 1 321 ? -2.372 -7.906 4.368 1.00 93.19 321 VAL A O 1
ATOM 2303 N N . GLY A 1 322 ? -4.471 -7.368 4.960 1.00 94.00 322 GLY A N 1
ATOM 2304 C CA . GLY A 1 322 ? -4.689 -6.440 3.847 1.00 94.00 322 GLY A CA 1
ATOM 2305 C C . GLY A 1 322 ? -3.782 -5.202 3.896 1.00 94.00 322 GLY A C 1
ATOM 2306 O O . GLY A 1 322 ? -3.396 -4.686 2.848 1.00 94.00 322 GLY A O 1
ATOM 2307 N N . LEU A 1 323 ? -3.405 -4.751 5.098 1.00 95.50 323 LEU A N 1
ATOM 2308 C CA . LEU A 1 323 ? -2.474 -3.637 5.314 1.00 95.50 323 LEU A CA 1
ATOM 2309 C C . LEU A 1 323 ? -1.003 -4.047 5.124 1.00 95.50 323 LEU A C 1
ATOM 2311 O O . LEU A 1 323 ? -0.285 -3.391 4.372 1.00 95.50 323 LEU A O 1
ATOM 2315 N N . ARG A 1 324 ? -0.562 -5.157 5.735 1.00 91.94 324 ARG A N 1
ATOM 2316 C CA . ARG A 1 324 ? 0.812 -5.695 5.620 1.00 91.94 324 ARG A CA 1
ATOM 2317 C C . ARG A 1 324 ? 1.155 -6.197 4.214 1.00 91.94 324 ARG A C 1
ATOM 2319 O O . ARG A 1 324 ? 2.328 -6.307 3.876 1.00 91.94 324 ARG A O 1
ATOM 2326 N N . SER A 1 325 ? 0.155 -6.461 3.372 1.00 91.44 325 SER A N 1
ATOM 2327 C CA . SER A 1 325 ? 0.356 -6.849 1.968 1.00 91.44 325 SER A CA 1
ATOM 2328 C C . SER A 1 325 ? 0.758 -5.681 1.048 1.00 91.44 325 SER A C 1
ATOM 2330 O O . SER A 1 325 ? 0.779 -5.855 -0.168 1.00 91.44 325 SER A O 1
ATOM 2332 N N . LEU A 1 326 ? 1.071 -4.490 1.570 1.00 94.06 326 LEU A N 1
ATOM 2333 C CA . LEU A 1 326 ? 1.505 -3.338 0.777 1.00 94.06 326 LEU A CA 1
ATOM 2334 C C . LEU A 1 326 ? 3.036 -3.283 0.616 1.00 94.06 326 LEU A C 1
ATOM 2336 O O . LEU A 1 326 ? 3.773 -3.321 1.596 1.00 94.06 326 LEU A O 1
ATOM 2340 N N . PHE A 1 327 ? 3.516 -3.116 -0.620 1.00 95.19 327 PHE A N 1
ATOM 2341 C CA . PHE A 1 327 ? 4.925 -2.846 -0.922 1.00 95.19 327 PHE A CA 1
ATOM 2342 C C . PHE A 1 327 ? 5.079 -1.468 -1.587 1.00 95.19 327 PHE A C 1
ATOM 2344 O O . PHE A 1 327 ? 4.646 -1.297 -2.733 1.00 95.19 327 PHE A O 1
ATOM 2351 N N . PRO A 1 328 ? 5.705 -0.479 -0.918 1.00 95.25 328 PRO A N 1
ATOM 2352 C CA . PRO A 1 328 ? 6.041 0.790 -1.544 1.00 95.25 328 PRO A CA 1
ATOM 2353 C C . PRO A 1 328 ? 7.236 0.609 -2.487 1.00 95.25 328 PRO A C 1
ATOM 2355 O O . PRO A 1 328 ? 8.307 0.158 -2.086 1.00 95.25 328 PRO A O 1
ATOM 2358 N N . CYS A 1 329 ? 7.069 1.010 -3.744 1.00 95.56 329 CYS A N 1
ATOM 2359 C CA . CYS A 1 329 ? 8.096 0.970 -4.776 1.00 95.56 329 CYS A CA 1
ATOM 2360 C C . CYS A 1 329 ? 8.276 2.371 -5.363 1.00 95.56 329 CYS A C 1
ATOM 2362 O O . CYS A 1 329 ? 7.370 2.930 -5.974 1.00 95.56 329 CYS A O 1
ATOM 2364 N N . GLY A 1 330 ? 9.461 2.943 -5.172 1.00 95.75 330 GLY A N 1
ATOM 2365 C CA . GLY A 1 330 ? 9.837 4.246 -5.712 1.00 95.75 330 GLY A CA 1
ATOM 2366 C C . GLY A 1 330 ? 11.236 4.168 -6.307 1.00 95.75 330 GLY A C 1
ATOM 2367 O O . GLY A 1 330 ? 12.178 4.587 -5.637 1.00 95.75 330 GLY A O 1
ATOM 2368 N N . PRO A 1 331 ? 11.407 3.622 -7.528 1.00 96.88 331 PRO A N 1
ATOM 2369 C CA . PRO A 1 331 ? 12.732 3.346 -8.070 1.00 96.88 331 PRO A CA 1
ATOM 2370 C C . PRO A 1 331 ? 13.556 4.624 -8.258 1.00 96.88 331 PRO A C 1
ATOM 2372 O O . PRO A 1 331 ? 13.076 5.589 -8.867 1.00 96.88 331 PRO A O 1
ATOM 2375 N N . VAL A 1 332 ? 14.799 4.614 -7.768 1.00 97.06 332 VAL A N 1
ATOM 2376 C CA . VAL A 1 332 ? 15.742 5.744 -7.820 1.00 97.06 332 VAL A CA 1
ATOM 2377 C C . VAL A 1 332 ? 16.883 5.409 -8.790 1.00 97.06 332 VAL A C 1
ATOM 2379 O O . VAL A 1 332 ? 17.844 4.759 -8.373 1.00 97.06 332 VAL A O 1
ATOM 2382 N N . PRO A 1 333 ? 16.823 5.849 -10.067 1.00 96.88 333 PRO A N 1
ATOM 2383 C CA . PRO A 1 333 ? 17.781 5.476 -11.111 1.00 96.88 333 PRO A CA 1
ATOM 2384 C C . PRO A 1 333 ? 19.250 5.546 -10.701 1.00 96.88 333 PRO A C 1
ATOM 2386 O O . PRO A 1 333 ? 19.977 4.584 -10.928 1.00 96.88 333 PRO A O 1
ATOM 2389 N N . ASP A 1 334 ? 19.681 6.616 -10.029 1.00 95.94 334 ASP A N 1
ATOM 2390 C CA . ASP A 1 334 ? 21.074 6.792 -9.599 1.00 95.94 334 ASP A CA 1
ATOM 2391 C C . ASP A 1 334 ? 21.588 5.644 -8.721 1.00 95.94 334 ASP A C 1
ATOM 2393 O O . ASP A 1 334 ? 22.716 5.181 -8.899 1.00 95.94 334 ASP A O 1
ATOM 2397 N N . ARG A 1 335 ? 20.740 5.114 -7.828 1.00 96.06 335 ARG A N 1
ATOM 2398 C CA . ARG A 1 335 ? 21.081 3.980 -6.953 1.00 96.06 335 ARG A CA 1
ATOM 2399 C C . ARG A 1 335 ? 21.122 2.647 -7.702 1.00 96.06 335 ARG A C 1
ATOM 2401 O O . ARG A 1 335 ? 21.796 1.727 -7.261 1.00 96.06 335 ARG A O 1
ATOM 2408 N N . MET A 1 336 ? 20.439 2.551 -8.843 1.00 96.94 336 MET A N 1
ATOM 2409 C CA . MET A 1 336 ? 20.286 1.328 -9.646 1.00 96.94 336 MET A CA 1
ATOM 2410 C C . MET A 1 336 ? 21.425 1.113 -10.659 1.00 96.94 336 MET A C 1
ATOM 2412 O O . MET A 1 336 ? 21.490 0.072 -11.319 1.00 96.94 336 MET A O 1
ATOM 2416 N N . ARG A 1 337 ? 22.290 2.120 -10.850 1.00 95.69 337 ARG A N 1
ATOM 2417 C CA . ARG A 1 337 ? 23.331 2.133 -11.894 1.00 95.69 337 ARG A CA 1
ATOM 2418 C C . ARG A 1 337 ? 24.587 1.347 -11.524 1.00 95.69 337 ARG A C 1
ATOM 2420 O O . ARG A 1 337 ? 25.249 0.812 -12.419 1.00 95.69 337 ARG A O 1
ATOM 2427 N N . ALA A 1 338 ? 24.933 1.315 -10.240 1.00 93.62 338 ALA A N 1
ATOM 2428 C CA . ALA A 1 338 ? 26.141 0.667 -9.743 1.00 93.62 338 ALA A CA 1
ATOM 2429 C C . ALA A 1 338 ? 26.020 -0.872 -9.771 1.00 93.62 338 ALA A C 1
ATOM 2431 O O . ALA A 1 338 ? 24.927 -1.410 -9.586 1.00 93.62 338 ALA A O 1
ATOM 2432 N N . PRO A 1 339 ? 27.125 -1.612 -9.979 1.00 95.44 339 PRO A N 1
ATOM 2433 C CA . PRO A 1 339 ? 27.208 -3.006 -9.554 1.00 95.44 339 PRO A CA 1
ATOM 2434 C C . PRO A 1 339 ? 26.984 -3.109 -8.040 1.00 95.44 339 PRO A C 1
ATOM 2436 O O . PRO A 1 339 ? 27.414 -2.235 -7.290 1.00 95.44 339 PRO A O 1
ATOM 2439 N N . VAL A 1 340 ? 26.331 -4.178 -7.591 1.00 95.50 340 VAL A N 1
ATOM 2440 C CA . VAL A 1 340 ? 25.972 -4.384 -6.176 1.00 95.50 340 VAL A CA 1
ATOM 2441 C C . VAL A 1 340 ? 26.505 -5.717 -5.669 1.00 95.50 340 VAL A C 1
ATOM 2443 O O . VAL A 1 340 ? 26.661 -6.659 -6.445 1.00 95.50 340 VAL A O 1
ATOM 2446 N N . LEU A 1 341 ? 26.790 -5.827 -4.372 1.00 93.25 341 LEU A N 1
ATOM 2447 C CA . LEU A 1 341 ? 27.131 -7.117 -3.769 1.00 93.25 341 LEU A CA 1
ATOM 2448 C C . LEU A 1 341 ? 25.893 -8.037 -3.741 1.00 93.25 341 LEU A C 1
ATOM 2450 O O . LEU A 1 341 ? 24.798 -7.559 -3.446 1.00 93.25 341 LEU A O 1
ATOM 2454 N N . PRO A 1 342 ? 26.033 -9.345 -4.024 1.00 87.75 342 PRO A N 1
ATOM 2455 C CA . PRO A 1 342 ? 24.969 -10.312 -3.773 1.00 87.75 342 PRO A CA 1
ATOM 2456 C C . PRO A 1 342 ? 24.670 -10.461 -2.273 1.00 87.75 342 PRO A C 1
ATOM 2458 O O . PRO A 1 342 ? 25.585 -10.703 -1.489 1.00 87.75 342 PRO A O 1
ATOM 2461 N N . GLY A 1 343 ? 23.395 -10.389 -1.894 1.00 84.56 343 GLY A N 1
ATOM 2462 C CA . GLY A 1 343 ? 22.865 -10.642 -0.553 1.00 84.56 343 GLY A CA 1
ATOM 2463 C C . GLY A 1 343 ? 21.625 -11.547 -0.611 1.00 84.56 343 GLY A C 1
ATOM 2464 O O . GLY A 1 343 ? 21.625 -12.570 -1.300 1.00 84.56 343 GLY A O 1
ATOM 2465 N N . GLU A 1 344 ? 20.555 -11.192 0.110 1.00 82.75 344 GLU A N 1
ATOM 2466 C CA . GLU A 1 344 ? 19.307 -11.981 0.159 1.00 82.75 344 GLU A CA 1
ATOM 2467 C C . GLU A 1 344 ? 18.521 -12.020 -1.168 1.00 82.75 344 GLU A C 1
ATOM 2469 O O . GLU A 1 344 ? 17.628 -12.855 -1.356 1.00 82.75 344 GLU A O 1
ATOM 2474 N N . GLY A 1 345 ? 18.800 -11.099 -2.092 1.00 82.88 345 GLY A N 1
ATOM 2475 C CA . GLY A 1 345 ? 18.069 -10.915 -3.340 1.00 82.88 345 GLY A CA 1
ATOM 2476 C C . GLY A 1 345 ? 16.590 -10.604 -3.124 1.00 82.88 345 GLY A C 1
ATOM 2477 O O . GLY A 1 345 ? 15.740 -11.179 -3.812 1.00 82.88 345 GLY A O 1
ATOM 2478 N N . ARG A 1 346 ? 16.286 -9.727 -2.159 1.00 90.19 346 ARG A N 1
ATOM 2479 C CA . ARG A 1 346 ? 14.974 -9.089 -1.985 1.00 90.19 346 ARG A CA 1
ATOM 2480 C C . ARG A 1 346 ? 15.028 -7.657 -2.514 1.00 90.19 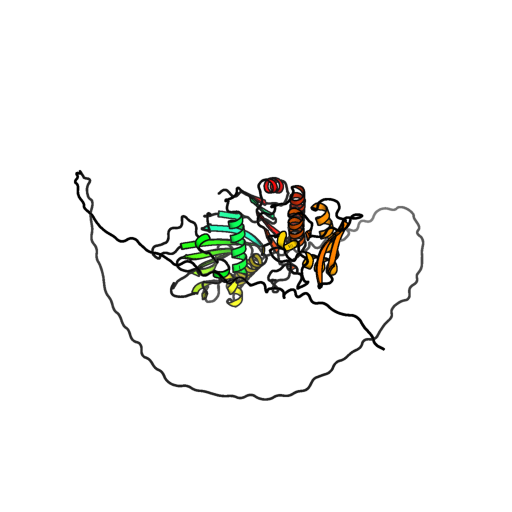346 ARG A C 1
ATOM 2482 O O . ARG A 1 346 ? 15.919 -6.910 -2.129 1.00 90.19 346 ARG A O 1
ATOM 2489 N N . LEU A 1 347 ? 14.101 -7.271 -3.385 1.00 93.25 347 LEU A N 1
ATOM 2490 C CA . LEU A 1 347 ? 14.084 -5.949 -4.014 1.00 93.25 347 LEU A CA 1
ATOM 2491 C C . LEU A 1 347 ? 13.745 -4.858 -2.998 1.00 93.25 347 LEU A C 1
ATOM 2493 O O . LEU A 1 347 ? 12.682 -4.895 -2.381 1.00 93.25 347 LEU A O 1
ATOM 2497 N N . LEU A 1 348 ? 14.647 -3.890 -2.847 1.00 94.75 348 LEU A N 1
ATOM 2498 C CA . LEU A 1 348 ? 14.465 -2.731 -1.974 1.00 94.75 348 LEU A CA 1
ATOM 2499 C C . LEU A 1 348 ? 13.414 -1.760 -2.537 1.00 94.75 348 LEU A C 1
ATOM 2501 O O . LEU A 1 348 ? 13.223 -1.676 -3.751 1.00 94.75 348 LEU A O 1
ATOM 2505 N N . ARG A 1 349 ? 12.793 -0.956 -1.661 1.00 94.38 349 ARG A N 1
ATOM 2506 C CA . ARG A 1 349 ? 11.840 0.117 -2.023 1.00 94.38 349 ARG A CA 1
ATOM 2507 C C . ARG A 1 349 ? 12.354 1.035 -3.136 1.00 94.38 349 ARG A C 1
ATOM 2509 O O . ARG A 1 349 ? 11.602 1.389 -4.040 1.00 94.38 349 ARG A O 1
ATOM 2516 N N . ASP A 1 350 ? 13.625 1.428 -3.062 1.00 95.62 350 ASP A N 1
ATOM 2517 C CA . ASP A 1 350 ? 14.286 2.311 -4.034 1.00 95.62 350 ASP A CA 1
ATOM 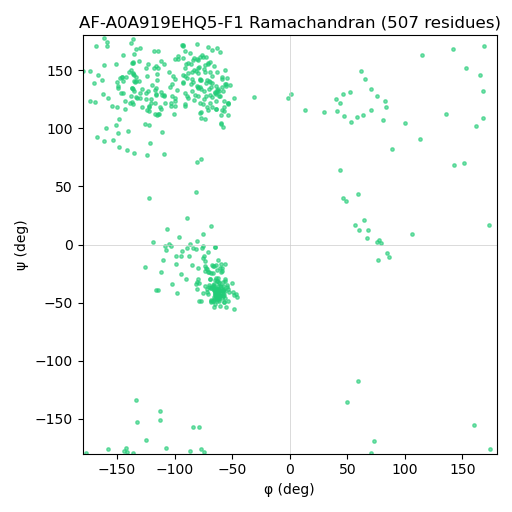2518 C C . ASP A 1 350 ? 14.827 1.573 -5.273 1.00 95.62 350 ASP A C 1
ATOM 2520 O O . ASP A 1 350 ? 15.352 2.200 -6.197 1.00 95.62 350 ASP A O 1
ATOM 2524 N N . CYS A 1 351 ? 14.691 0.244 -5.292 1.00 96.19 351 CYS A N 1
ATOM 2525 C CA . CYS A 1 351 ? 15.192 -0.679 -6.304 1.00 96.19 351 CYS A CA 1
ATOM 2526 C C . CYS A 1 351 ? 16.709 -0.609 -6.554 1.00 96.19 351 CYS A C 1
ATOM 2528 O O . CYS A 1 351 ? 17.171 -1.142 -7.563 1.00 96.19 351 CYS A O 1
ATOM 2530 N N . GLY A 1 352 ? 17.504 -0.017 -5.651 1.00 95.56 352 GLY A N 1
ATOM 2531 C CA . GLY A 1 352 ? 18.952 0.148 -5.832 1.00 95.56 352 GLY A CA 1
ATOM 2532 C C . GLY A 1 352 ? 19.687 -1.173 -6.095 1.00 95.56 352 GLY A C 1
ATOM 2533 O O . GLY A 1 352 ? 20.619 -1.229 -6.892 1.00 95.56 352 GLY A O 1
ATOM 2534 N N . ASN A 1 353 ? 19.193 -2.278 -5.531 1.00 95.38 353 ASN A N 1
ATOM 2535 C CA . ASN A 1 353 ? 19.724 -3.620 -5.752 1.00 95.38 353 ASN A CA 1
ATOM 2536 C C . ASN A 1 353 ? 19.105 -4.381 -6.947 1.00 95.38 353 ASN A C 1
ATOM 2538 O O . ASN A 1 353 ? 19.190 -5.607 -7.010 1.00 95.38 353 ASN A O 1
ATOM 2542 N N . LEU A 1 354 ? 18.522 -3.696 -7.939 1.00 95.38 354 LEU A N 1
ATOM 2543 C CA . LEU A 1 354 ? 17.900 -4.329 -9.116 1.00 95.38 354 LEU A CA 1
ATOM 2544 C C . LEU A 1 354 ? 18.804 -5.386 -9.790 1.00 95.38 354 LEU A C 1
ATOM 2546 O O . LEU A 1 354 ? 18.331 -6.459 -10.167 1.00 95.38 354 LEU A O 1
ATOM 2550 N N . ALA A 1 355 ? 20.110 -5.126 -9.912 1.00 95.38 355 ALA A N 1
ATOM 2551 C CA . ALA A 1 355 ? 21.054 -6.070 -10.517 1.00 95.38 355 ALA A CA 1
ATOM 2552 C C . ALA A 1 355 ? 21.228 -7.379 -9.711 1.00 95.38 355 ALA A C 1
ATOM 2554 O O . ALA A 1 355 ? 21.382 -8.444 -10.311 1.00 95.38 355 ALA A O 1
ATOM 2555 N N . GLU A 1 356 ? 21.146 -7.323 -8.379 1.00 94.44 356 GLU A N 1
ATOM 2556 C CA . GLU A 1 356 ? 21.152 -8.494 -7.492 1.00 94.44 356 GLU A CA 1
ATOM 2557 C C . GLU A 1 356 ? 19.889 -9.338 -7.685 1.00 94.44 356 GLU A C 1
ATOM 2559 O O . GLU A 1 356 ? 19.964 -10.553 -7.882 1.00 94.44 356 GLU A O 1
ATOM 2564 N N . VAL A 1 357 ? 18.717 -8.700 -7.672 1.00 94.25 357 VAL A N 1
ATOM 2565 C CA . VAL A 1 357 ? 17.429 -9.401 -7.783 1.00 94.25 357 VAL A CA 1
ATOM 2566 C C . VAL A 1 357 ? 17.266 -10.034 -9.164 1.00 94.25 357 VAL A C 1
ATOM 2568 O O . VAL A 1 357 ? 16.743 -11.146 -9.279 1.00 94.25 357 VAL A O 1
ATOM 2571 N N . LEU A 1 358 ? 17.783 -9.390 -10.215 1.00 93.25 358 LEU A N 1
ATOM 2572 C CA . LEU A 1 358 ? 17.882 -9.987 -11.546 1.00 93.25 358 LEU A CA 1
ATOM 2573 C C . LEU A 1 358 ? 18.852 -11.174 -11.575 1.00 93.25 358 LEU A C 1
ATOM 2575 O O . LEU A 1 358 ? 18.526 -12.187 -12.194 1.00 93.25 358 LEU A O 1
ATOM 2579 N N . HIS A 1 359 ? 19.988 -11.107 -10.866 1.00 92.06 359 HIS A N 1
ATOM 2580 C CA . HIS A 1 359 ? 20.912 -12.241 -10.727 1.00 92.06 359 HIS A CA 1
ATOM 2581 C C . HIS A 1 359 ? 20.250 -13.425 -10.018 1.00 92.06 359 HIS A C 1
ATOM 2583 O O . HIS A 1 359 ? 20.307 -14.549 -10.519 1.00 92.06 359 HIS A O 1
ATOM 2589 N N . ARG A 1 360 ? 19.534 -13.195 -8.911 1.00 90.00 360 ARG A N 1
ATOM 2590 C CA . ARG A 1 360 ? 18.745 -14.241 -8.238 1.00 90.00 360 ARG A CA 1
ATOM 2591 C C . ARG A 1 360 ? 17.650 -14.794 -9.155 1.00 90.00 360 ARG A C 1
ATOM 2593 O O . ARG A 1 360 ? 17.528 -16.006 -9.290 1.00 90.00 360 ARG A O 1
ATOM 2600 N N . THR A 1 361 ? 16.890 -13.930 -9.828 1.00 89.62 361 THR A N 1
ATOM 2601 C CA . THR A 1 361 ? 15.758 -14.327 -10.687 1.00 89.62 361 THR A CA 1
ATOM 2602 C C . THR A 1 361 ? 16.197 -15.144 -11.902 1.00 89.62 361 THR A C 1
ATOM 2604 O O . THR A 1 361 ? 15.548 -16.140 -12.218 1.00 89.62 361 THR A O 1
ATOM 2607 N N . HIS A 1 362 ? 17.306 -14.769 -12.548 1.00 87.81 362 HIS A N 1
ATOM 2608 C CA . HIS A 1 362 ? 17.890 -15.503 -13.674 1.00 87.81 362 HIS A CA 1
ATOM 2609 C C . HIS A 1 362 ? 18.232 -16.953 -13.297 1.00 87.81 362 HIS A C 1
ATOM 2611 O O . HIS A 1 362 ? 17.887 -17.874 -14.031 1.00 87.81 362 HIS A O 1
ATOM 2617 N N . ASN A 1 363 ? 18.840 -17.155 -12.123 1.00 85.81 363 ASN A N 1
ATOM 2618 C CA . ASN A 1 363 ? 19.260 -18.479 -11.657 1.00 85.81 363 ASN A CA 1
ATOM 2619 C C . ASN A 1 363 ? 18.120 -19.297 -11.016 1.00 85.81 363 ASN A C 1
ATOM 2621 O O . ASN A 1 363 ? 18.102 -20.516 -11.143 1.00 85.81 363 ASN A O 1
ATOM 2625 N N . ALA A 1 364 ? 17.170 -18.651 -10.329 1.00 86.56 364 ALA A N 1
ATOM 2626 C CA . ALA A 1 364 ? 16.137 -19.339 -9.547 1.00 86.56 364 ALA A CA 1
ATOM 2627 C C . ALA A 1 364 ? 14.815 -19.581 -10.299 1.00 86.56 364 ALA A C 1
ATOM 2629 O O . ALA A 1 364 ? 14.061 -20.477 -9.926 1.00 86.56 364 ALA A O 1
ATOM 2630 N N . CYS A 1 365 ? 14.476 -18.782 -11.320 1.00 88.25 365 CYS A N 1
ATOM 2631 C CA . CYS A 1 365 ? 13.192 -18.916 -12.017 1.00 88.25 365 CYS A CA 1
ATOM 2632 C C . CYS A 1 365 ? 13.280 -18.535 -13.509 1.00 88.25 365 CYS A C 1
ATOM 2634 O O . CYS A 1 365 ? 12.892 -17.423 -13.890 1.00 88.25 365 CYS A O 1
ATOM 2636 N N . PRO A 1 366 ? 13.699 -19.470 -14.388 1.00 88.88 366 PRO A N 1
ATOM 2637 C CA . PRO A 1 366 ? 13.827 -19.221 -15.826 1.00 88.88 366 PRO A CA 1
ATOM 2638 C C . PRO A 1 366 ? 12.543 -18.696 -16.488 1.00 88.88 366 PRO A C 1
ATOM 2640 O O . PRO A 1 366 ? 12.611 -17.805 -17.331 1.00 88.88 366 PRO A O 1
ATOM 2643 N N . ARG A 1 367 ? 11.358 -19.167 -16.060 1.00 90.56 367 ARG A N 1
ATOM 2644 C CA . ARG A 1 367 ? 10.058 -18.678 -16.566 1.00 90.56 367 ARG A CA 1
ATOM 2645 C C . ARG A 1 367 ? 9.826 -17.194 -16.252 1.00 90.56 367 ARG A C 1
ATOM 2647 O O . ARG A 1 367 ? 9.454 -16.435 -17.144 1.00 90.56 367 ARG A O 1
ATOM 2654 N N . ARG A 1 368 ? 10.074 -16.760 -15.006 1.00 89.19 368 ARG A N 1
ATOM 2655 C CA . ARG A 1 368 ? 9.961 -15.341 -14.614 1.00 89.19 368 ARG A CA 1
ATOM 2656 C C . ARG A 1 368 ? 10.996 -14.499 -15.352 1.00 89.19 368 ARG A C 1
ATOM 2658 O O . ARG A 1 368 ? 10.661 -13.431 -15.851 1.00 89.19 368 ARG A O 1
ATOM 2665 N N . HIS A 1 369 ? 12.221 -15.004 -15.472 1.00 91.62 369 HIS A N 1
ATOM 2666 C CA . HIS A 1 369 ? 13.291 -14.343 -16.208 1.00 91.62 369 HIS A CA 1
ATOM 2667 C C . HIS A 1 369 ? 12.944 -14.131 -17.696 1.00 91.62 369 HIS A C 1
ATOM 2669 O O . HIS A 1 369 ? 13.115 -13.029 -18.213 1.00 91.62 369 HIS A O 1
ATOM 2675 N N . GLN A 1 370 ? 12.375 -15.138 -18.366 1.00 91.81 370 GLN A N 1
ATOM 2676 C CA . GLN A 1 370 ? 11.906 -15.028 -19.751 1.00 91.81 370 GLN A CA 1
ATOM 2677 C C . GLN A 1 370 ? 10.742 -14.030 -19.893 1.00 91.81 370 GLN A C 1
ATOM 2679 O O . GLN A 1 370 ? 10.767 -13.196 -20.798 1.00 91.81 370 GLN A O 1
ATOM 2684 N N . ARG A 1 371 ? 9.752 -14.058 -18.982 1.00 93.56 371 ARG A N 1
ATOM 2685 C CA . ARG A 1 371 ? 8.645 -13.077 -18.964 1.00 93.56 371 ARG A CA 1
ATOM 2686 C C . ARG A 1 371 ? 9.175 -11.652 -18.763 1.00 93.56 371 ARG A C 1
ATOM 2688 O O . ARG A 1 371 ? 8.758 -10.745 -19.477 1.00 93.56 371 ARG A O 1
ATOM 2695 N N . PHE A 1 372 ? 10.152 -11.465 -17.873 1.00 95.00 372 PHE A N 1
ATOM 2696 C CA . PHE A 1 372 ? 10.817 -10.178 -17.662 1.00 95.00 372 PHE A CA 1
ATOM 2697 C C . PHE A 1 372 ? 11.591 -9.701 -18.901 1.00 95.00 372 PHE A C 1
ATOM 2699 O O . PHE A 1 372 ? 11.492 -8.535 -19.270 1.00 95.00 372 PHE A O 1
ATOM 2706 N N . ALA A 1 373 ? 12.305 -10.591 -19.597 1.00 94.56 373 ALA A N 1
ATOM 2707 C CA . ALA A 1 373 ? 13.004 -10.250 -20.836 1.00 94.56 373 ALA A CA 1
ATOM 2708 C C . ALA A 1 373 ? 12.052 -9.796 -21.961 1.00 94.56 373 ALA A C 1
ATOM 2710 O O . ALA A 1 373 ? 12.370 -8.849 -22.681 1.00 94.56 373 ALA A O 1
ATOM 2711 N N . ALA A 1 374 ? 10.874 -10.418 -22.085 1.00 94.56 374 ALA A N 1
ATOM 2712 C CA . ALA A 1 374 ? 9.845 -9.981 -23.029 1.00 94.56 374 ALA A CA 1
ATOM 2713 C C . ALA A 1 374 ? 9.315 -8.575 -22.688 1.00 94.56 374 ALA A C 1
ATOM 2715 O O . ALA A 1 374 ? 9.218 -7.716 -23.564 1.00 94.56 374 ALA A O 1
ATOM 2716 N N . VAL A 1 375 ? 9.051 -8.305 -21.404 1.00 95.69 375 VAL A N 1
ATOM 2717 C CA . VAL A 1 375 ? 8.624 -6.980 -20.925 1.00 95.69 375 VAL A CA 1
ATOM 2718 C C . VAL A 1 375 ? 9.718 -5.922 -21.119 1.00 95.69 375 VAL A C 1
ATOM 2720 O O . VAL A 1 375 ? 9.415 -4.810 -21.553 1.00 95.69 375 VAL A O 1
ATOM 2723 N N . ALA A 1 376 ? 10.990 -6.260 -20.891 1.00 96.06 376 ALA A N 1
ATOM 2724 C CA . ALA A 1 376 ? 12.125 -5.384 -21.187 1.00 96.06 376 ALA A CA 1
ATOM 2725 C C . ALA A 1 376 ? 12.173 -4.997 -22.679 1.00 96.06 376 ALA A C 1
ATOM 2727 O O . ALA A 1 376 ? 12.408 -3.835 -23.001 1.00 96.06 376 ALA A O 1
ATOM 2728 N N . GLY A 1 377 ? 11.871 -5.928 -23.592 1.00 94.56 377 GLY A N 1
ATOM 2729 C CA . GLY A 1 377 ? 11.742 -5.637 -25.026 1.00 94.56 377 GLY A CA 1
ATOM 2730 C C . GLY A 1 377 ? 10.594 -4.693 -25.389 1.00 94.56 377 GLY A C 1
ATOM 2731 O O . GLY A 1 377 ? 10.720 -3.942 -26.353 1.00 94.56 377 GLY A O 1
ATOM 2732 N N . ALA A 1 378 ? 9.508 -4.671 -24.611 1.00 92.81 378 ALA A N 1
ATOM 2733 C CA . ALA A 1 378 ? 8.383 -3.769 -24.853 1.00 92.81 378 ALA A CA 1
ATOM 2734 C C . ALA A 1 378 ? 8.687 -2.302 -24.478 1.00 92.81 378 ALA A C 1
ATOM 2736 O O . ALA A 1 378 ? 8.239 -1.396 -25.184 1.00 92.81 378 ALA A O 1
ATOM 2737 N N . GLY A 1 379 ? 9.466 -2.057 -23.412 1.00 91.56 379 GLY A N 1
ATOM 2738 C CA . GLY A 1 379 ? 9.705 -0.706 -22.873 1.00 91.56 379 GLY A CA 1
ATOM 2739 C C . GLY A 1 379 ? 11.121 -0.136 -23.022 1.00 91.56 379 GLY A C 1
ATOM 2740 O O . GLY A 1 379 ? 11.280 1.083 -23.061 1.00 91.56 379 GLY A O 1
ATOM 2741 N N . CYS A 1 380 ? 12.170 -0.944 -23.169 1.00 94.38 380 CYS A N 1
ATOM 2742 C CA . CYS A 1 380 ? 13.521 -0.409 -23.397 1.00 94.38 380 CYS A CA 1
ATOM 2743 C C . CYS A 1 380 ? 13.701 0.103 -24.837 1.00 94.38 380 CYS A C 1
ATOM 2745 O O . CYS A 1 380 ? 12.910 -0.209 -25.730 1.00 94.38 380 CYS A O 1
ATOM 2747 N N . ALA A 1 381 ? 14.713 0.939 -25.067 1.00 91.06 381 ALA A N 1
ATOM 2748 C CA . ALA A 1 381 ? 14.970 1.551 -26.368 1.00 91.06 381 ALA A CA 1
ATOM 2749 C C . ALA A 1 381 ? 15.737 0.593 -27.295 1.00 91.06 381 ALA A C 1
ATOM 2751 O O . ALA A 1 381 ? 16.789 0.072 -26.924 1.00 91.06 381 ALA A O 1
ATOM 2752 N N . GLY A 1 382 ? 15.249 0.380 -28.522 1.00 89.69 382 GLY A N 1
ATOM 2753 C CA . GLY A 1 382 ? 15.854 -0.551 -29.486 1.00 89.69 382 GLY A CA 1
ATOM 2754 C C . GLY A 1 382 ? 15.694 -2.036 -29.108 1.00 89.69 382 GLY A C 1
ATOM 2755 O O . GLY A 1 382 ? 15.099 -2.355 -28.081 1.00 89.69 382 GLY A O 1
ATOM 2756 N N . PRO A 1 383 ? 16.217 -2.972 -29.924 1.00 90.38 383 PRO A N 1
ATOM 2757 C CA . PRO A 1 383 ? 15.997 -4.398 -29.708 1.00 90.38 383 PRO A CA 1
ATOM 2758 C C . PRO A 1 383 ? 16.600 -4.870 -28.378 1.00 90.38 383 PRO A C 1
ATOM 2760 O O . PRO A 1 383 ? 17.764 -4.584 -28.067 1.00 90.38 383 PRO A O 1
ATOM 2763 N N . VAL A 1 384 ? 15.805 -5.631 -27.625 1.00 94.69 384 VAL A N 1
ATOM 2764 C CA . VAL A 1 384 ? 16.233 -6.421 -26.467 1.00 94.69 384 VAL A CA 1
ATOM 2765 C C . VAL A 1 384 ? 15.890 -7.877 -26.755 1.00 94.69 384 VAL A C 1
ATOM 2767 O O . VAL A 1 384 ? 14.749 -8.198 -27.071 1.00 94.69 384 VAL A O 1
ATOM 2770 N N . THR A 1 385 ? 16.883 -8.755 -26.664 1.00 93.00 385 THR A N 1
ATOM 2771 C CA . THR A 1 385 ? 16.746 -10.201 -26.908 1.00 93.00 385 THR A CA 1
ATOM 2772 C C . THR A 1 385 ? 16.835 -11.026 -25.625 1.00 93.00 385 THR A C 1
ATOM 2774 O O . THR A 1 385 ? 16.764 -12.249 -25.673 1.00 93.00 385 THR A O 1
ATOM 2777 N N . GLY A 1 386 ? 17.048 -10.377 -24.480 1.00 93.25 386 GLY A N 1
ATOM 2778 C CA . GLY A 1 386 ? 17.264 -11.031 -23.196 1.00 93.25 386 GLY A CA 1
ATOM 2779 C C . GLY A 1 386 ? 17.756 -10.057 -22.131 1.00 93.25 386 GLY A C 1
ATOM 2780 O O . GLY A 1 386 ? 18.140 -8.924 -22.431 1.00 93.25 386 GLY A O 1
ATOM 2781 N N . VAL A 1 387 ? 17.799 -10.525 -20.888 1.00 95.44 387 VAL A N 1
ATOM 2782 C CA . VAL A 1 387 ? 18.446 -9.827 -19.774 1.00 95.44 387 VAL A CA 1
ATOM 2783 C C . VAL A 1 387 ? 19.588 -10.716 -19.294 1.00 95.44 387 VAL A C 1
ATOM 2785 O O . VAL A 1 387 ? 19.382 -11.878 -18.977 1.00 95.44 387 VAL A O 1
ATOM 2788 N N . GLY A 1 388 ? 20.810 -10.200 -19.303 1.00 92.69 388 GLY A N 1
ATOM 2789 C CA . GLY A 1 388 ? 21.999 -10.903 -18.830 1.00 92.69 388 GLY A CA 1
ATOM 2790 C C . GLY A 1 388 ? 22.385 -10.461 -17.425 1.00 92.69 388 GLY A C 1
ATOM 2791 O O . GLY A 1 388 ? 22.034 -9.364 -16.988 1.00 92.69 388 GLY A O 1
ATOM 2792 N N . VAL A 1 389 ? 23.157 -11.293 -16.734 1.00 93.69 389 VAL A N 1
ATOM 2793 C CA . VAL A 1 389 ? 23.770 -10.966 -15.442 1.00 93.69 389 VAL A CA 1
ATOM 2794 C C . VAL A 1 389 ? 25.233 -11.390 -15.454 1.00 93.69 389 VAL A C 1
ATOM 2796 O O . VAL A 1 389 ? 25.588 -12.415 -16.029 1.00 93.69 389 VAL A O 1
ATOM 2799 N N . GLN A 1 390 ? 26.092 -10.566 -14.864 1.00 94.69 390 GLN A N 1
ATOM 2800 C CA . GLN A 1 390 ? 27.538 -10.749 -14.857 1.00 94.69 390 GLN A CA 1
ATOM 2801 C C . GLN A 1 390 ? 28.062 -10.533 -13.439 1.00 94.69 390 GLN A C 1
ATOM 2803 O O . GLN A 1 390 ? 27.816 -9.483 -12.848 1.00 94.69 390 GLN A O 1
ATOM 2808 N N . ARG A 1 391 ? 28.812 -11.510 -12.920 1.00 94.56 391 ARG A N 1
ATOM 2809 C CA . ARG A 1 391 ? 29.673 -11.324 -11.745 1.00 94.56 391 ARG A CA 1
ATOM 2810 C C . ARG A 1 391 ? 30.964 -10.633 -12.177 1.00 94.56 391 ARG A C 1
ATOM 2812 O O . ARG A 1 391 ? 31.538 -10.998 -13.205 1.00 94.56 391 ARG A O 1
ATOM 2819 N N . LEU A 1 392 ? 31.388 -9.632 -11.419 1.00 95.69 392 LEU A N 1
ATOM 2820 C CA . LEU A 1 392 ? 32.629 -8.893 -11.620 1.00 95.69 392 LEU A CA 1
ATOM 2821 C C . LEU A 1 392 ? 33.745 -9.458 -10.713 1.00 95.69 392 LEU A C 1
ATOM 2823 O O . LEU A 1 392 ? 33.445 -10.190 -9.767 1.00 95.69 392 LEU A O 1
ATOM 2827 N N . PRO A 1 393 ? 35.034 -9.165 -10.990 1.00 95.44 393 PRO A N 1
ATOM 2828 C CA . PRO A 1 393 ? 36.156 -9.715 -10.217 1.00 95.44 393 PRO A CA 1
ATOM 2829 C C . PRO A 1 393 ? 36.185 -9.300 -8.739 1.00 95.44 393 PRO A C 1
ATOM 2831 O O . PRO A 1 393 ? 36.785 -9.994 -7.927 1.00 95.44 393 PRO A O 1
ATOM 2834 N N . ASP A 1 394 ? 35.526 -8.193 -8.391 1.00 94.38 394 ASP A N 1
ATOM 2835 C CA . ASP A 1 394 ? 35.346 -7.690 -7.021 1.00 94.38 394 ASP A CA 1
ATOM 2836 C C . ASP A 1 394 ? 34.208 -8.395 -6.248 1.00 94.38 394 ASP A C 1
ATOM 2838 O O . ASP A 1 394 ? 33.905 -8.032 -5.114 1.00 94.38 394 ASP A O 1
ATOM 2842 N N . GLY A 1 395 ? 33.560 -9.396 -6.855 1.00 93.50 395 GLY A N 1
ATOM 2843 C CA . GLY A 1 395 ? 32.437 -10.133 -6.276 1.00 93.50 395 GLY A CA 1
ATOM 2844 C C . GLY A 1 395 ? 31.067 -9.474 -6.472 1.00 93.50 395 GLY A C 1
ATOM 2845 O O . GLY A 1 395 ? 30.051 -10.109 -6.182 1.00 93.50 395 GLY A O 1
ATOM 2846 N N . THR A 1 396 ? 31.001 -8.250 -7.003 1.00 96.56 396 THR A N 1
ATOM 2847 C CA . THR A 1 396 ? 29.727 -7.581 -7.303 1.00 96.56 396 THR A CA 1
ATOM 2848 C C . THR A 1 396 ? 29.027 -8.198 -8.519 1.00 96.56 396 THR A C 1
ATOM 2850 O O . THR A 1 396 ? 29.626 -8.896 -9.342 1.00 96.56 396 THR A O 1
ATOM 2853 N N . VAL A 1 397 ? 27.725 -7.948 -8.653 1.00 95.75 397 VAL A N 1
ATOM 2854 C CA . VAL A 1 397 ? 26.911 -8.323 -9.812 1.00 95.75 397 VAL A CA 1
ATOM 2855 C C . VAL A 1 397 ? 26.381 -7.098 -10.541 1.00 95.75 397 VAL A C 1
ATOM 2857 O O . VAL A 1 397 ? 25.949 -6.114 -9.941 1.00 95.75 397 VAL A O 1
ATOM 2860 N N . ARG A 1 398 ? 26.367 -7.190 -11.872 1.00 96.12 398 ARG A N 1
ATOM 2861 C CA . ARG A 1 398 ? 25.773 -6.201 -12.770 1.00 96.12 398 ARG A CA 1
ATOM 2862 C C . ARG A 1 398 ? 24.821 -6.888 -13.742 1.00 96.12 398 ARG A C 1
ATOM 2864 O O . ARG A 1 398 ? 25.186 -7.879 -14.373 1.00 96.12 398 ARG A O 1
ATOM 2871 N N . ALA A 1 399 ? 23.631 -6.326 -13.923 1.00 96.06 399 ALA A N 1
ATOM 2872 C CA . ALA A 1 399 ? 22.706 -6.751 -14.969 1.00 96.06 399 ALA A CA 1
ATOM 2873 C C . ALA A 1 399 ? 22.952 -6.000 -16.295 1.00 96.06 399 ALA A C 1
ATOM 2875 O O . ALA A 1 399 ? 23.535 -4.908 -16.333 1.00 96.06 399 ALA A O 1
ATOM 2876 N N . LEU A 1 400 ? 22.537 -6.621 -17.398 1.00 96.62 400 LEU A N 1
ATOM 2877 C CA . LEU A 1 400 ? 22.719 -6.142 -18.764 1.00 96.62 400 LEU A CA 1
ATOM 2878 C C . LEU A 1 400 ? 21.453 -6.396 -19.594 1.00 96.62 400 LEU A C 1
ATOM 2880 O O . LEU A 1 400 ? 20.800 -7.420 -19.423 1.00 96.62 400 LEU A O 1
ATOM 2884 N N . LEU A 1 401 ? 21.156 -5.537 -20.565 1.00 96.19 401 LEU A N 1
ATOM 2885 C CA . LEU A 1 401 ? 20.208 -5.844 -21.639 1.00 96.19 401 LEU A CA 1
ATOM 2886 C C . LEU A 1 401 ? 20.961 -6.467 -22.816 1.00 96.19 401 LEU A C 1
ATOM 2888 O O . LEU A 1 401 ? 21.847 -5.830 -23.390 1.00 96.19 401 LEU A O 1
ATOM 2892 N N . ALA A 1 402 ? 20.618 -7.698 -23.191 1.00 94.94 402 ALA A N 1
ATOM 2893 C CA . ALA A 1 402 ? 21.140 -8.328 -24.399 1.00 94.94 402 ALA A CA 1
ATOM 2894 C C . ALA A 1 402 ? 20.465 -7.700 -25.627 1.00 94.94 402 ALA A C 1
ATOM 2896 O O . ALA A 1 402 ? 19.245 -7.547 -25.650 1.00 94.94 402 ALA A O 1
ATOM 2897 N N . ARG A 1 403 ? 21.247 -7.323 -26.644 1.00 93.75 403 ARG A N 1
ATOM 2898 C CA . ARG A 1 403 ? 20.771 -6.552 -27.809 1.00 93.75 403 ARG A CA 1
ATOM 2899 C C . ARG A 1 403 ? 21.019 -7.278 -29.136 1.00 93.75 403 ARG A C 1
ATOM 2901 O O . ARG A 1 403 ? 21.399 -6.665 -30.135 1.00 93.75 403 ARG A O 1
ATOM 2908 N N . GLY A 1 404 ? 20.815 -8.596 -29.136 1.00 88.12 404 GLY A N 1
ATOM 2909 C CA . GLY A 1 404 ? 21.075 -9.469 -30.279 1.00 88.12 404 GLY A CA 1
ATOM 2910 C C . GLY A 1 404 ? 22.539 -9.416 -30.710 1.00 88.12 404 GLY A C 1
ATOM 2911 O O . GLY A 1 404 ? 23.430 -9.757 -29.940 1.00 88.12 404 GLY A O 1
ATOM 2912 N N . THR A 1 405 ? 22.783 -8.956 -31.937 1.00 86.19 405 THR A N 1
ATOM 2913 C CA . THR A 1 405 ? 24.126 -8.803 -32.523 1.00 86.19 405 THR A CA 1
ATOM 2914 C C . THR A 1 405 ? 24.917 -7.608 -31.979 1.00 86.19 405 THR A C 1
ATOM 2916 O O . THR A 1 405 ? 26.105 -7.485 -32.271 1.00 86.19 405 THR A O 1
ATOM 2919 N N . ARG A 1 406 ? 24.292 -6.710 -31.204 1.00 88.62 406 ARG A N 1
ATOM 2920 C CA . ARG A 1 406 ? 24.965 -5.554 -30.588 1.00 88.62 406 ARG A CA 1
ATOM 2921 C C . ARG A 1 406 ? 25.486 -5.902 -29.186 1.00 88.62 406 ARG A C 1
ATOM 2923 O O . ARG A 1 406 ? 24.852 -6.704 -28.496 1.00 88.62 406 ARG A O 1
ATOM 2930 N N . PRO A 1 407 ? 26.565 -5.249 -28.708 1.00 91.88 407 PRO A N 1
ATOM 2931 C CA . PRO A 1 407 ? 27.050 -5.419 -27.341 1.00 91.88 407 PRO A CA 1
ATOM 2932 C C . PRO A 1 407 ? 25.947 -5.228 -26.290 1.00 91.88 407 PRO A C 1
ATOM 2934 O O . PRO A 1 407 ? 25.143 -4.293 -26.368 1.00 91.88 407 PRO A O 1
ATOM 2937 N N . ALA A 1 408 ? 25.927 -6.107 -25.287 1.00 95.00 408 ALA A N 1
ATOM 2938 C CA . ALA A 1 408 ? 24.963 -6.030 -24.196 1.00 95.00 408 ALA A CA 1
ATOM 2939 C C . ALA A 1 408 ? 25.140 -4.725 -23.398 1.00 95.00 408 ALA A C 1
ATOM 2941 O O . ALA A 1 408 ? 26.255 -4.332 -23.051 1.00 95.00 408 ALA A O 1
ATOM 2942 N N . THR A 1 409 ? 24.036 -4.036 -23.108 1.00 96.69 409 THR A N 1
ATOM 2943 C CA . THR A 1 409 ? 24.057 -2.716 -22.464 1.00 96.69 409 THR A CA 1
ATOM 2944 C C . THR A 1 409 ? 23.987 -2.858 -20.938 1.00 96.69 409 THR A C 1
ATOM 2946 O O . THR A 1 409 ? 23.004 -3.411 -20.453 1.00 96.69 409 THR A O 1
ATOM 2949 N N . PRO A 1 410 ? 24.975 -2.370 -20.161 1.00 96.25 410 PRO A N 1
ATOM 2950 C CA . PRO A 1 410 ? 24.888 -2.296 -18.697 1.00 96.25 410 PRO A CA 1
ATOM 2951 C C . PRO A 1 410 ? 23.641 -1.538 -18.226 1.00 96.25 410 PRO A C 1
ATOM 2953 O O . PRO A 1 410 ? 23.357 -0.488 -18.802 1.00 96.25 410 PRO A O 1
ATOM 2956 N N . LEU A 1 411 ? 22.998 -1.952 -17.122 1.00 95.00 411 LEU A N 1
ATOM 2957 C CA . LEU A 1 411 ? 21.967 -1.115 -16.472 1.00 95.00 411 LEU A CA 1
ATOM 2958 C C . LEU A 1 411 ? 22.487 0.303 -16.174 1.00 95.00 411 LEU A C 1
ATOM 2960 O O . LEU A 1 411 ? 21.815 1.282 -16.477 1.00 95.00 411 LEU A O 1
ATOM 2964 N N . GLY A 1 412 ? 23.736 0.422 -15.709 1.00 94.88 412 GLY A N 1
ATOM 2965 C CA . GLY A 1 412 ? 24.388 1.709 -15.445 1.00 94.88 412 GLY A CA 1
ATOM 2966 C C . GLY A 1 412 ? 24.450 2.693 -16.624 1.00 94.88 412 GLY A C 1
ATOM 2967 O O . GLY A 1 412 ? 24.668 3.879 -16.395 1.00 94.88 412 GLY A O 1
ATOM 2968 N N . ARG A 1 413 ? 24.232 2.233 -17.868 1.00 96.00 413 ARG A N 1
ATOM 2969 C CA . ARG A 1 413 ? 24.209 3.062 -19.089 1.00 96.00 413 ARG A CA 1
ATOM 2970 C C . ARG A 1 413 ? 22.805 3.322 -19.655 1.00 96.00 413 ARG A C 1
ATOM 2972 O O . ARG A 1 413 ? 22.707 3.963 -20.696 1.00 96.00 413 ARG A O 1
ATOM 2979 N N . LEU A 1 414 ? 21.746 2.816 -19.026 1.00 96.19 414 LEU A N 1
ATOM 2980 C CA . LEU A 1 414 ? 20.369 3.031 -19.482 1.00 96.19 414 LEU A CA 1
ATOM 2981 C C . LEU A 1 414 ? 19.845 4.420 -19.095 1.00 96.19 414 LEU A C 1
ATOM 2983 O O . LEU A 1 414 ? 20.380 5.067 -18.188 1.00 96.19 414 LEU A O 1
ATOM 2987 N N . GLY A 1 415 ? 18.784 4.869 -19.766 1.00 95.75 415 GLY A N 1
ATOM 2988 C CA . GLY A 1 415 ? 18.051 6.069 -19.356 1.00 95.75 415 GLY A CA 1
ATOM 2989 C C . GLY A 1 415 ? 17.281 5.862 -18.045 1.00 95.75 415 GLY A C 1
ATOM 2990 O O . GLY A 1 415 ? 16.930 4.735 -17.695 1.00 95.75 415 GLY A O 1
ATOM 2991 N N . ASP A 1 416 ? 16.977 6.947 -17.334 1.00 96.38 416 ASP A N 1
ATOM 2992 C CA . ASP A 1 416 ? 16.214 6.897 -16.075 1.00 96.38 416 ASP A CA 1
ATOM 2993 C C . ASP A 1 416 ? 14.834 6.247 -16.248 1.00 96.38 416 ASP A C 1
ATOM 2995 O O . ASP A 1 416 ? 14.434 5.425 -15.425 1.00 96.38 416 ASP A O 1
ATOM 2999 N N . GLY A 1 417 ? 14.146 6.549 -17.355 1.00 96.50 417 GLY A N 1
ATOM 3000 C CA . GLY A 1 417 ? 12.877 5.917 -17.725 1.00 96.50 417 GLY A CA 1
ATOM 3001 C C . GLY A 1 417 ? 12.994 4.414 -17.962 1.00 96.50 417 GLY A C 1
ATOM 3002 O O . GLY A 1 417 ? 12.172 3.651 -17.464 1.00 96.50 417 GLY A O 1
ATOM 3003 N N . GLU A 1 418 ? 14.057 3.958 -18.640 1.00 97.19 418 GLU A N 1
ATOM 3004 C CA . GLU A 1 418 ? 14.319 2.522 -18.811 1.00 97.19 418 GLU A CA 1
ATOM 3005 C C . GLU A 1 418 ? 14.581 1.837 -17.462 1.00 97.19 418 GLU A C 1
ATOM 3007 O O . GLU A 1 418 ? 14.079 0.739 -17.234 1.00 97.19 418 GLU A O 1
ATOM 3012 N N . LEU A 1 419 ? 15.327 2.476 -16.553 1.00 97.56 419 LEU A N 1
ATOM 3013 C CA . LEU A 1 419 ? 15.579 1.944 -15.212 1.00 97.56 419 LEU A CA 1
ATOM 3014 C C . LEU A 1 419 ? 14.285 1.860 -14.390 1.00 97.56 419 LEU A C 1
ATOM 3016 O O . LEU A 1 419 ? 13.962 0.779 -13.897 1.00 97.56 419 LEU A O 1
ATOM 3020 N N . ARG A 1 420 ? 13.505 2.948 -14.296 1.00 97.56 420 ARG A N 1
ATOM 3021 C CA . ARG A 1 420 ? 12.212 2.962 -13.583 1.00 97.56 420 ARG A CA 1
ATOM 3022 C C . ARG A 1 420 ? 11.239 1.934 -14.156 1.00 97.56 420 ARG A C 1
ATOM 3024 O O . ARG A 1 420 ? 10.672 1.158 -13.391 1.00 97.56 420 ARG A O 1
ATOM 3031 N N . TYR A 1 421 ? 11.115 1.863 -15.483 1.00 97.75 421 TYR A N 1
ATOM 3032 C CA . TYR A 1 421 ? 10.297 0.861 -16.167 1.00 97.75 421 TYR A CA 1
ATOM 3033 C C . TYR A 1 421 ? 10.719 -0.571 -15.806 1.00 97.75 421 TYR A C 1
ATOM 3035 O O . TYR A 1 421 ? 9.874 -1.373 -15.417 1.00 97.75 421 TYR A O 1
ATOM 3043 N N . LEU A 1 422 ? 12.017 -0.894 -15.881 1.00 97.19 422 LEU A N 1
ATOM 3044 C CA . LEU A 1 422 ? 12.532 -2.229 -15.552 1.00 97.19 422 LEU A CA 1
ATOM 3045 C C . LEU A 1 422 ? 12.330 -2.595 -14.076 1.00 97.19 422 LEU A C 1
ATOM 3047 O O . LEU A 1 422 ? 12.028 -3.748 -13.784 1.00 97.19 422 LEU A O 1
ATOM 3051 N N . ALA A 1 423 ? 12.468 -1.644 -13.151 1.00 96.62 423 ALA A N 1
ATOM 3052 C CA . ALA A 1 423 ? 12.180 -1.884 -11.739 1.00 96.62 423 ALA A CA 1
ATOM 3053 C C . ALA A 1 423 ? 10.692 -2.171 -11.496 1.00 96.62 423 ALA A C 1
ATOM 3055 O O . ALA A 1 423 ? 10.366 -3.222 -10.952 1.00 96.62 423 ALA A O 1
ATOM 3056 N N . LEU A 1 424 ? 9.792 -1.295 -11.957 1.00 96.19 424 LEU A N 1
ATOM 3057 C CA . LEU A 1 424 ? 8.341 -1.460 -11.784 1.00 96.19 424 LEU A CA 1
ATOM 3058 C C . LEU A 1 424 ? 7.844 -2.761 -12.438 1.00 96.19 424 LEU A C 1
ATOM 3060 O O . LEU A 1 424 ? 7.083 -3.516 -11.832 1.00 96.19 424 LEU A O 1
ATOM 3064 N N . ALA A 1 425 ? 8.345 -3.074 -13.637 1.00 95.62 425 ALA A N 1
ATOM 3065 C CA . ALA A 1 425 ? 8.084 -4.332 -14.327 1.00 95.62 425 ALA A CA 1
ATOM 3066 C C . ALA A 1 425 ? 8.583 -5.565 -13.559 1.00 95.62 425 ALA A C 1
ATOM 3068 O O . ALA A 1 425 ? 7.906 -6.594 -13.562 1.00 95.62 425 ALA A O 1
ATOM 3069 N N . LEU A 1 426 ? 9.758 -5.495 -12.918 1.00 94.31 426 LEU A N 1
ATOM 3070 C CA . LEU A 1 426 ? 10.260 -6.604 -12.109 1.00 94.31 426 LEU A CA 1
ATOM 3071 C C . LEU A 1 426 ? 9.378 -6.803 -10.880 1.00 94.31 426 LEU A C 1
ATOM 3073 O O . LEU A 1 426 ? 8.944 -7.930 -10.662 1.00 94.31 426 LEU A O 1
ATOM 3077 N N . THR A 1 427 ? 9.069 -5.725 -10.150 1.00 93.31 427 THR A N 1
ATOM 3078 C CA . THR A 1 427 ? 8.209 -5.745 -8.959 1.00 93.31 427 THR A CA 1
ATOM 3079 C C . THR A 1 427 ? 6.862 -6.403 -9.258 1.00 93.31 427 THR A C 1
ATOM 3081 O O . THR A 1 427 ? 6.470 -7.330 -8.555 1.00 9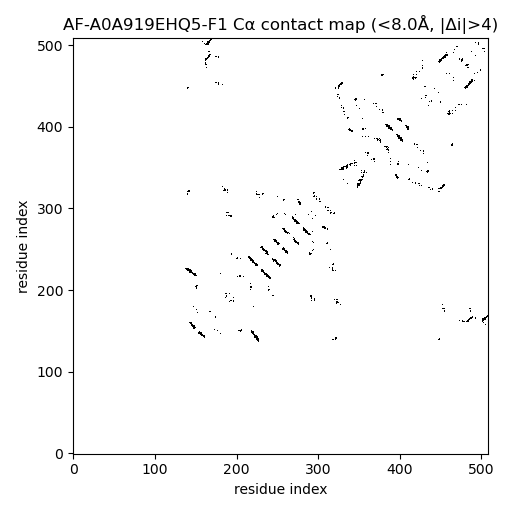3.31 427 THR A O 1
ATOM 3084 N N . LEU A 1 428 ? 6.198 -6.007 -10.351 1.00 92.06 428 LEU A N 1
ATOM 3085 C CA . LEU A 1 428 ? 4.942 -6.614 -10.812 1.00 92.06 428 LEU A CA 1
ATOM 3086 C C . LEU A 1 428 ? 5.081 -8.103 -11.172 1.00 92.06 428 LEU A C 1
ATOM 3088 O O . LEU A 1 428 ? 4.151 -8.877 -10.990 1.00 92.06 428 LEU A O 1
ATOM 3092 N N . LEU A 1 429 ? 6.235 -8.538 -11.682 1.00 89.75 429 LEU A N 1
ATOM 3093 C CA . LEU A 1 429 ? 6.488 -9.941 -12.034 1.00 89.75 429 LEU A CA 1
ATOM 3094 C C . LEU A 1 429 ? 7.007 -10.791 -10.858 1.00 89.75 429 LEU A C 1
ATOM 3096 O O . LEU A 1 429 ? 7.262 -11.993 -11.024 1.00 89.75 429 LEU A O 1
ATOM 3100 N N . THR A 1 430 ? 7.159 -10.200 -9.672 1.00 83.00 430 THR A N 1
ATOM 3101 C CA . THR A 1 430 ? 7.641 -10.856 -8.453 1.00 83.00 430 THR A CA 1
ATOM 3102 C C . THR A 1 430 ? 6.583 -10.888 -7.358 1.00 83.00 430 THR A C 1
ATOM 3104 O O . THR A 1 430 ? 5.953 -9.885 -7.055 1.00 83.00 430 THR A O 1
ATOM 3107 N N . GLY A 1 431 ? 6.431 -12.049 -6.718 1.00 74.75 431 GLY A N 1
ATOM 3108 C CA . GLY A 1 431 ? 5.631 -12.174 -5.497 1.00 74.75 431 GLY A CA 1
ATOM 3109 C C . GLY A 1 431 ? 6.402 -11.712 -4.248 1.00 74.75 431 GLY A C 1
ATOM 3110 O O . GLY A 1 431 ? 7.621 -11.511 -4.326 1.00 74.75 431 GLY A O 1
ATOM 3111 N N . PRO A 1 432 ? 5.736 -11.624 -3.081 1.00 72.69 432 PRO A N 1
ATOM 3112 C CA . PRO A 1 432 ? 6.298 -11.036 -1.858 1.00 72.69 432 PRO A CA 1
ATOM 3113 C C . PRO A 1 432 ? 7.618 -11.675 -1.391 1.00 72.69 432 PRO A C 1
ATOM 3115 O O . PRO A 1 432 ? 8.486 -10.981 -0.876 1.00 72.69 432 PRO A O 1
ATOM 3118 N N . GLY A 1 433 ? 7.858 -12.969 -1.652 1.00 73.81 433 GLY A N 1
ATOM 3119 C CA . GLY A 1 433 ? 9.130 -13.647 -1.329 1.00 73.81 433 GLY A CA 1
ATOM 3120 C C . GLY A 1 433 ? 10.388 -13.159 -2.073 1.00 73.81 433 GLY A C 1
ATOM 3121 O O . GLY A 1 433 ? 11.486 -13.670 -1.825 1.00 73.81 433 GLY A O 1
ATOM 3122 N N . VAL A 1 434 ? 10.252 -12.196 -2.989 1.00 77.88 434 VAL A N 1
ATOM 3123 C CA . VAL A 1 434 ? 11.362 -11.529 -3.695 1.00 77.88 434 VAL A CA 1
ATOM 3124 C C . VAL A 1 434 ? 11.388 -10.018 -3.406 1.00 77.88 434 VAL A C 1
ATOM 3126 O O . VAL A 1 434 ? 12.267 -9.323 -3.902 1.00 77.88 434 VAL A O 1
ATOM 3129 N N . LEU A 1 435 ? 10.490 -9.499 -2.567 1.00 79.75 435 LEU A N 1
ATOM 3130 C CA . LEU A 1 435 ? 10.430 -8.086 -2.182 1.00 79.75 435 LEU A CA 1
ATOM 3131 C C . LEU A 1 435 ? 10.966 -7.894 -0.757 1.00 79.75 435 LEU A C 1
ATOM 3133 O O . LEU A 1 435 ? 10.877 -8.795 0.080 1.00 79.75 435 LEU A O 1
ATOM 3137 N N . ALA A 1 436 ? 11.567 -6.737 -0.480 1.00 79.81 436 ALA A N 1
ATOM 3138 C CA . ALA A 1 436 ? 12.051 -6.379 0.851 1.00 79.81 436 ALA A CA 1
ATOM 3139 C C . ALA A 1 436 ? 10.883 -5.883 1.717 1.00 79.81 436 ALA A C 1
ATOM 3141 O O . ALA A 1 436 ? 10.750 -4.695 1.994 1.00 79.81 436 ALA A O 1
ATOM 3142 N N . MET A 1 437 ? 10.012 -6.821 2.085 1.00 81.00 437 MET A N 1
ATOM 3143 C CA . MET A 1 437 ? 8.873 -6.631 2.979 1.00 81.00 437 MET A CA 1
ATOM 3144 C C . MET A 1 437 ? 8.793 -7.785 3.979 1.00 81.00 437 MET A C 1
ATOM 3146 O O . MET A 1 437 ? 9.281 -8.893 3.707 1.00 81.00 437 MET A O 1
ATOM 3150 N N . ASP A 1 438 ? 8.143 -7.537 5.112 1.00 71.31 438 ASP A N 1
ATOM 3151 C CA . ASP A 1 438 ? 7.843 -8.583 6.079 1.00 71.31 438 ASP A CA 1
ATOM 3152 C C . ASP A 1 438 ? 6.763 -9.505 5.534 1.00 71.31 438 ASP A C 1
ATOM 3154 O O . ASP A 1 438 ? 5.619 -9.118 5.293 1.00 71.31 438 ASP A O 1
ATOM 3158 N N . ARG A 1 439 ? 7.147 -10.764 5.327 1.00 68.62 439 ARG A N 1
ATOM 3159 C CA . ARG A 1 439 ? 6.212 -11.798 4.903 1.00 68.62 439 ARG A CA 1
ATOM 3160 C C . ARG A 1 439 ? 5.271 -12.125 6.050 1.00 68.62 439 ARG A C 1
ATOM 3162 O O . ARG A 1 439 ? 5.712 -12.385 7.166 1.00 68.62 439 ARG A O 1
ATOM 3169 N N . ILE A 1 440 ? 3.988 -12.202 5.726 1.00 71.00 440 ILE A N 1
ATOM 3170 C CA . ILE A 1 440 ? 2.949 -12.732 6.602 1.00 71.00 440 ILE A CA 1
ATOM 3171 C C . ILE A 1 440 ? 3.068 -14.262 6.564 1.00 71.00 440 ILE A C 1
ATOM 3173 O O . ILE A 1 440 ? 2.322 -14.941 5.865 1.00 71.00 440 ILE A O 1
ATOM 3177 N N . ALA A 1 441 ? 4.095 -14.809 7.217 1.00 64.81 441 ALA A N 1
ATOM 3178 C CA . ALA A 1 441 ? 4.408 -16.239 7.165 1.00 64.81 441 ALA A CA 1
ATOM 3179 C C . ALA A 1 441 ? 3.297 -17.115 7.776 1.00 64.81 441 ALA A C 1
ATOM 3181 O O . ALA A 1 441 ? 3.235 -18.311 7.504 1.00 64.81 441 ALA A O 1
ATOM 3182 N N . GLU A 1 442 ? 2.412 -16.509 8.570 1.00 71.12 442 GLU A N 1
ATOM 3183 C CA . GLU A 1 442 ? 1.244 -17.133 9.184 1.00 71.12 442 GLU A CA 1
ATOM 3184 C C . GLU A 1 442 ? 0.112 -17.406 8.173 1.00 71.12 442 GLU A C 1
ATOM 3186 O O . GLU A 1 442 ? -0.769 -18.222 8.439 1.00 71.12 442 GLU A O 1
ATOM 3191 N N . VAL A 1 443 ? 0.123 -16.740 7.010 1.00 68.81 443 VAL A N 1
ATOM 3192 C CA . VAL A 1 443 ? -0.931 -16.823 5.987 1.00 68.81 443 VAL A CA 1
ATOM 3193 C C . VAL A 1 443 ? -0.367 -17.435 4.701 1.00 68.81 443 VAL A C 1
ATOM 3195 O O . VAL A 1 443 ? 0.623 -16.924 4.180 1.00 68.81 443 VAL A O 1
ATOM 3198 N N . PRO A 1 444 ? -0.992 -18.473 4.113 1.00 65.81 444 PRO A N 1
ATOM 3199 C CA . PRO A 1 444 ? -0.536 -19.042 2.844 1.00 65.81 444 PRO A CA 1
ATOM 3200 C C . PRO A 1 444 ? -0.447 -17.994 1.724 1.00 65.81 444 PRO A C 1
ATOM 3202 O O . PRO A 1 444 ? -1.392 -17.232 1.524 1.00 65.81 444 PRO A O 1
ATOM 3205 N N . ASP A 1 445 ? 0.628 -18.011 0.925 1.00 62.03 445 ASP A N 1
ATOM 3206 C CA . ASP A 1 445 ? 0.830 -17.093 -0.216 1.00 62.03 445 ASP A CA 1
ATOM 3207 C C . ASP A 1 445 ? -0.396 -17.027 -1.157 1.00 62.03 445 ASP A C 1
ATOM 3209 O O . ASP A 1 445 ? -0.715 -15.977 -1.709 1.00 62.03 445 ASP A O 1
ATOM 3213 N N . ALA A 1 446 ? -1.128 -18.137 -1.313 1.00 60.91 446 ALA A N 1
ATOM 3214 C CA . ALA A 1 446 ? -2.338 -18.226 -2.136 1.00 60.91 446 ALA A CA 1
ATOM 3215 C C . ALA A 1 446 ? -3.530 -17.389 -1.619 1.00 60.91 446 ALA A C 1
ATOM 3217 O O . ALA A 1 446 ? -4.453 -17.111 -2.390 1.00 60.91 446 ALA A O 1
ATOM 3218 N N . MET A 1 447 ? -3.514 -16.982 -0.346 1.00 65.31 447 MET A N 1
ATOM 3219 C CA . MET A 1 447 ? -4.513 -16.121 0.301 1.00 65.31 447 MET A CA 1
ATOM 3220 C C . MET A 1 447 ? -4.076 -14.649 0.385 1.00 65.31 447 MET A C 1
ATOM 3222 O O . MET A 1 447 ? -4.895 -13.796 0.718 1.00 65.31 447 MET A O 1
ATOM 3226 N N . GLN A 1 448 ? -2.817 -14.332 0.069 1.00 77.31 448 GLN A N 1
ATOM 3227 C CA . GLN A 1 448 ? -2.292 -12.965 0.091 1.00 77.31 448 GLN A CA 1
ATOM 3228 C C . GLN A 1 448 ? -2.503 -12.271 -1.263 1.00 77.31 448 GLN A C 1
ATOM 3230 O O . GLN A 1 448 ? -2.380 -12.888 -2.323 1.00 77.31 448 GLN A O 1
ATOM 3235 N N . CYS A 1 449 ? -2.803 -10.972 -1.236 1.00 86.50 449 CYS A N 1
ATOM 3236 C CA . CYS A 1 449 ? -2.904 -10.130 -2.426 1.00 86.50 449 CYS A CA 1
ATOM 3237 C C . CYS A 1 449 ? -1.988 -8.914 -2.248 1.00 86.50 449 CYS A C 1
ATOM 3239 O O . CYS A 1 449 ? -2.303 -7.990 -1.498 1.00 86.50 449 CYS A O 1
ATOM 3241 N N . LEU A 1 450 ? -0.834 -8.933 -2.916 1.00 91.19 450 LEU A N 1
ATOM 3242 C CA . LEU A 1 450 ? 0.159 -7.863 -2.828 1.00 91.19 450 LEU A CA 1
ATOM 3243 C C . LEU A 1 450 ? -0.428 -6.561 -3.390 1.00 91.19 450 LEU A C 1
ATOM 3245 O O . LEU A 1 450 ? -1.017 -6.571 -4.464 1.00 91.19 450 LEU A O 1
ATOM 3249 N N . THR A 1 451 ? -0.219 -5.427 -2.731 1.00 94.75 451 THR A N 1
ATOM 3250 C CA . THR A 1 451 ? -0.541 -4.103 -3.278 1.00 94.75 451 THR A CA 1
ATOM 3251 C C . THR A 1 451 ? 0.741 -3.319 -3.514 1.00 94.75 451 THR A C 1
ATOM 3253 O O . THR A 1 451 ? 1.432 -2.930 -2.575 1.00 94.75 451 THR A O 1
ATOM 3256 N N . LEU A 1 452 ? 1.062 -3.080 -4.782 1.00 96.00 452 LEU A N 1
ATOM 3257 C CA . LEU A 1 452 ? 2.160 -2.223 -5.199 1.00 96.00 452 LEU A CA 1
ATOM 3258 C C . LEU A 1 452 ? 1.751 -0.754 -5.047 1.00 96.00 452 LEU A C 1
ATOM 3260 O O . LEU A 1 452 ? 0.855 -0.291 -5.755 1.00 96.00 452 LEU A O 1
ATOM 3264 N N . LEU A 1 453 ? 2.412 -0.029 -4.142 1.00 97.44 453 LEU A N 1
ATOM 3265 C CA . LEU A 1 453 ? 2.210 1.405 -3.935 1.00 97.44 453 LEU A CA 1
ATOM 3266 C C . LEU A 1 453 ? 3.314 2.198 -4.650 1.00 97.44 453 LEU A C 1
ATOM 3268 O O . LEU A 1 453 ? 4.491 1.973 -4.377 1.00 97.44 453 LEU A O 1
ATOM 3272 N N . THR A 1 454 ? 2.970 3.120 -5.553 1.00 96.50 454 THR A N 1
ATOM 3273 C CA . THR A 1 454 ? 3.973 3.865 -6.347 1.00 96.50 454 THR A CA 1
ATOM 3274 C C . THR A 1 454 ? 3.581 5.322 -6.597 1.00 96.50 454 THR A C 1
ATOM 3276 O O . THR A 1 454 ? 2.539 5.605 -7.184 1.00 96.50 454 THR A O 1
ATOM 3279 N N . ASP A 1 455 ? 4.441 6.257 -6.190 1.00 95.75 455 ASP A N 1
ATOM 3280 C CA . ASP A 1 455 ? 4.265 7.694 -6.445 1.00 95.75 455 ASP A CA 1
ATOM 3281 C C . ASP A 1 455 ? 4.990 8.110 -7.740 1.00 95.75 455 ASP A C 1
ATOM 3283 O O . ASP A 1 455 ? 6.080 7.613 -8.051 1.00 95.75 455 ASP A O 1
ATOM 3287 N N . ASP A 1 456 ? 4.343 8.981 -8.512 1.00 94.38 456 ASP A N 1
ATOM 3288 C CA . ASP A 1 456 ? 4.657 9.361 -9.889 1.00 94.38 456 ASP A CA 1
ATOM 3289 C C . ASP A 1 456 ? 5.020 8.156 -10.790 1.00 94.38 456 ASP A C 1
ATOM 3291 O O . ASP A 1 456 ? 6.152 8.035 -11.277 1.00 94.38 456 ASP A O 1
ATOM 3295 N N . LEU A 1 457 ? 4.068 7.240 -11.018 1.00 95.56 457 LEU A N 1
ATOM 3296 C CA . LEU A 1 457 ? 4.244 6.025 -11.837 1.00 95.56 457 LEU A CA 1
ATOM 3297 C C . LEU A 1 457 ? 4.932 6.313 -13.185 1.00 95.56 457 LEU A C 1
ATOM 3299 O O . LEU A 1 457 ? 5.814 5.571 -13.614 1.00 95.56 457 LEU A O 1
ATOM 3303 N N . ASP A 1 458 ? 4.532 7.404 -13.834 1.00 94.94 458 ASP A N 1
ATOM 3304 C CA . ASP A 1 458 ? 4.959 7.842 -15.161 1.00 94.94 458 ASP A CA 1
ATOM 3305 C C . ASP A 1 458 ? 6.198 8.751 -15.166 1.00 94.94 458 ASP A C 1
ATOM 3307 O O . ASP A 1 458 ? 6.694 9.110 -16.234 1.00 94.94 458 ASP A O 1
ATOM 3311 N N . ARG A 1 459 ? 6.754 9.114 -14.002 1.00 94.88 459 ARG A N 1
ATOM 3312 C CA . ARG A 1 459 ? 7.915 10.016 -13.926 1.00 94.88 459 ARG A CA 1
ATOM 3313 C C . ARG A 1 459 ? 9.100 9.474 -14.719 1.00 94.88 459 ARG A C 1
ATOM 3315 O O . ARG A 1 459 ? 9.700 8.466 -14.352 1.00 94.88 459 ARG A O 1
ATOM 3322 N N . GLY A 1 460 ? 9.468 10.204 -15.769 1.00 92.75 460 GLY A N 1
ATOM 3323 C CA . GLY A 1 460 ? 10.582 9.877 -16.658 1.00 92.75 460 GLY A CA 1
ATOM 3324 C C . GLY A 1 460 ? 10.309 8.739 -17.646 1.00 92.75 460 GLY A C 1
ATOM 3325 O O . GLY A 1 460 ? 11.226 8.390 -18.385 1.00 92.75 460 GLY A O 1
ATOM 3326 N N . LEU A 1 461 ? 9.101 8.166 -17.673 1.00 95.81 461 LEU A N 1
ATOM 3327 C CA . LEU A 1 461 ? 8.708 7.144 -18.644 1.00 95.81 461 LEU A CA 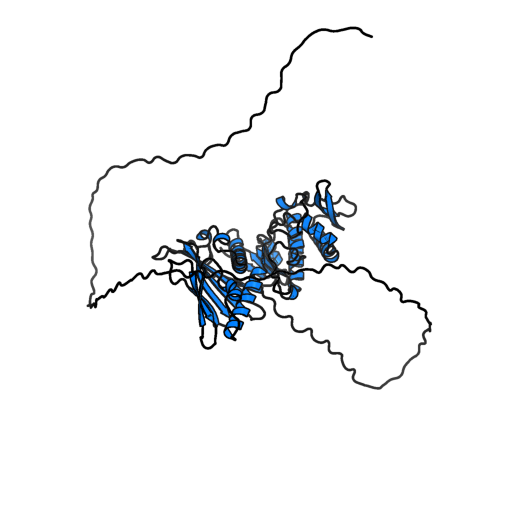1
ATOM 3328 C C . LEU A 1 461 ? 8.209 7.801 -19.938 1.00 95.81 461 LEU A C 1
ATOM 3330 O O . LEU A 1 461 ? 7.515 8.816 -19.905 1.00 95.81 461 LEU A O 1
ATOM 3334 N N . ASP A 1 462 ? 8.527 7.198 -21.086 1.00 94.00 462 ASP A N 1
ATOM 3335 C CA . ASP A 1 462 ? 7.905 7.571 -22.362 1.00 94.00 462 ASP A CA 1
ATOM 3336 C C . ASP A 1 462 ? 6.468 7.002 -22.483 1.00 94.00 462 ASP A C 1
ATOM 3338 O O . ASP A 1 462 ? 6.079 6.068 -21.776 1.00 94.00 462 ASP A O 1
ATOM 3342 N N . ALA A 1 463 ? 5.656 7.532 -23.404 1.00 93.62 463 ALA A N 1
ATOM 3343 C CA . ALA A 1 463 ? 4.261 7.101 -23.580 1.00 93.62 463 ALA A CA 1
ATOM 3344 C C . ALA A 1 463 ? 4.095 5.604 -23.940 1.00 93.62 463 ALA A C 1
ATOM 3346 O O . ALA A 1 463 ? 3.045 5.013 -23.675 1.00 93.62 463 ALA A O 1
ATOM 3347 N N . ARG A 1 464 ? 5.118 4.963 -24.525 1.00 94.56 464 ARG A N 1
ATOM 3348 C CA . ARG A 1 464 ? 5.139 3.519 -24.820 1.00 94.56 464 ARG A CA 1
ATOM 3349 C C . ARG A 1 464 ? 5.509 2.714 -23.571 1.00 94.56 464 ARG A C 1
ATOM 3351 O O . ARG A 1 464 ? 4.916 1.663 -23.351 1.00 94.56 464 ARG A O 1
ATOM 3358 N N . GLN A 1 465 ? 6.435 3.194 -22.743 1.00 96.44 465 GLN A N 1
ATOM 3359 C CA . GLN A 1 465 ? 6.758 2.606 -21.440 1.00 96.44 465 GLN A CA 1
ATOM 3360 C C . GLN A 1 465 ? 5.542 2.647 -20.513 1.00 96.44 465 GLN A C 1
ATOM 3362 O O . GLN A 1 465 ? 5.183 1.619 -19.942 1.00 96.44 465 GLN A O 1
ATOM 3367 N N . THR A 1 466 ? 4.852 3.787 -20.443 1.00 96.69 466 THR A N 1
ATOM 3368 C CA . THR A 1 466 ? 3.586 3.931 -19.712 1.00 96.69 466 THR A CA 1
ATOM 3369 C C . THR A 1 466 ? 2.507 2.999 -20.275 1.00 96.69 466 THR A C 1
ATOM 3371 O O . THR A 1 466 ? 1.872 2.282 -19.503 1.00 96.69 466 THR A O 1
ATOM 3374 N N . ALA A 1 467 ? 2.357 2.896 -21.607 1.00 95.12 467 ALA A N 1
ATOM 3375 C CA . ALA A 1 467 ? 1.446 1.929 -22.238 1.00 95.12 467 ALA A CA 1
ATOM 3376 C C . ALA A 1 467 ? 1.721 0.484 -21.791 1.00 95.12 467 ALA A C 1
ATOM 3378 O O . ALA A 1 467 ? 0.820 -0.221 -21.335 1.00 95.12 467 ALA A O 1
ATOM 3379 N N . ALA A 1 468 ? 2.976 0.051 -21.930 1.00 95.81 468 ALA A N 1
ATOM 3380 C CA . ALA A 1 468 ? 3.401 -1.312 -21.646 1.00 95.81 468 ALA A CA 1
ATOM 3381 C C . ALA A 1 468 ? 3.281 -1.646 -20.153 1.00 95.81 468 ALA A C 1
ATOM 3383 O O . ALA A 1 468 ? 2.894 -2.761 -19.808 1.00 95.81 468 ALA A O 1
ATOM 3384 N N . LEU A 1 469 ? 3.551 -0.681 -19.268 1.00 96.25 469 LEU A N 1
ATOM 3385 C CA . LEU A 1 469 ? 3.428 -0.859 -17.825 1.00 96.25 469 LEU A CA 1
ATOM 3386 C C . LEU A 1 469 ? 1.963 -0.936 -17.372 1.00 96.25 469 LEU A C 1
ATOM 3388 O O . LEU A 1 469 ? 1.630 -1.797 -16.561 1.00 96.25 469 LEU A O 1
ATOM 3392 N N . LEU A 1 470 ? 1.067 -0.111 -17.924 1.00 96.25 470 LEU A N 1
ATOM 3393 C CA . LEU A 1 470 ? -0.377 -0.209 -17.662 1.00 96.25 470 LEU A CA 1
ATOM 3394 C C . LEU A 1 470 ? -0.964 -1.539 -18.169 1.00 96.25 470 LEU A C 1
ATOM 3396 O O . LEU A 1 470 ? -1.722 -2.187 -17.446 1.00 96.25 470 LEU A O 1
ATOM 3400 N N . ALA A 1 471 ? -0.575 -1.986 -19.368 1.00 95.06 471 ALA A N 1
ATOM 3401 C CA . ALA A 1 471 ? -0.982 -3.282 -19.919 1.00 95.06 471 ALA A CA 1
ATOM 3402 C C . ALA A 1 471 ? -0.453 -4.467 -19.087 1.00 95.06 471 ALA A C 1
ATOM 3404 O O . ALA A 1 471 ? -1.174 -5.428 -18.832 1.00 95.06 471 ALA A O 1
ATOM 3405 N N . LEU A 1 472 ? 0.794 -4.389 -18.608 1.00 95.12 472 LEU A N 1
ATOM 3406 C CA . LEU A 1 472 ? 1.366 -5.389 -17.704 1.00 95.12 472 LEU A CA 1
ATOM 3407 C C . LEU A 1 472 ? 0.619 -5.433 -16.365 1.00 95.12 472 LEU A C 1
ATOM 3409 O O . LEU A 1 472 ? 0.322 -6.513 -15.859 1.00 95.12 472 LEU A O 1
ATOM 3413 N N . THR A 1 473 ? 0.317 -4.262 -15.803 1.00 94.56 473 THR A N 1
ATOM 3414 C CA . THR A 1 473 ? -0.335 -4.126 -14.495 1.00 94.56 473 THR A CA 1
ATOM 3415 C C . THR A 1 473 ? -1.756 -4.683 -14.533 1.00 94.56 473 THR A C 1
ATOM 3417 O O . THR A 1 473 ? -2.123 -5.463 -13.664 1.00 94.56 473 THR A O 1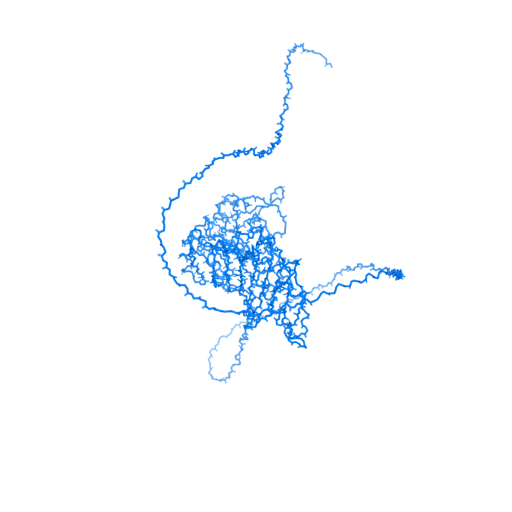
ATOM 3420 N N . THR A 1 474 ? -2.543 -4.336 -15.554 1.00 95.00 474 THR A N 1
ATOM 3421 C CA . THR A 1 474 ? -3.922 -4.830 -15.731 1.00 95.00 474 THR A CA 1
ATOM 3422 C C . THR A 1 474 ? -3.971 -6.335 -15.978 1.00 95.00 474 THR A C 1
ATOM 3424 O O . THR A 1 474 ? -4.764 -7.019 -15.337 1.00 95.00 474 THR A O 1
ATOM 3427 N N . ALA A 1 475 ? -3.071 -6.875 -16.806 1.00 92.88 475 ALA A N 1
ATOM 3428 C CA . ALA A 1 475 ? -2.966 -8.319 -17.022 1.00 92.88 475 ALA A CA 1
ATOM 3429 C C . ALA A 1 475 ? -2.643 -9.095 -15.730 1.00 92.88 475 ALA A C 1
ATOM 3431 O O . ALA A 1 475 ? -3.189 -10.167 -15.511 1.00 92.88 475 ALA A O 1
ATOM 3432 N N . ILE A 1 476 ? -1.779 -8.559 -14.862 1.00 91.12 476 ILE A N 1
ATOM 3433 C CA . ILE A 1 476 ? -1.413 -9.202 -13.587 1.00 91.12 476 ILE A CA 1
ATOM 3434 C C . ILE A 1 476 ? -2.492 -8.989 -12.512 1.00 91.12 476 ILE A C 1
ATOM 3436 O O . ILE A 1 476 ? -2.729 -9.871 -11.687 1.00 91.12 476 ILE A O 1
ATOM 3440 N N . ALA A 1 477 ? -3.178 -7.846 -12.530 1.00 91.56 477 ALA A N 1
ATOM 3441 C CA . ALA A 1 477 ? -4.295 -7.570 -11.632 1.00 91.56 477 ALA A CA 1
ATOM 3442 C C . ALA A 1 477 ? -5.525 -8.437 -11.941 1.00 91.56 477 ALA A C 1
ATOM 3444 O O . ALA A 1 477 ? -6.257 -8.793 -11.018 1.00 91.56 477 ALA A O 1
ATOM 3445 N N . ALA A 1 478 ? -5.714 -8.839 -13.203 1.00 89.38 478 ALA A N 1
ATOM 3446 C CA . ALA A 1 478 ? -6.723 -9.821 -13.599 1.00 89.38 478 ALA A CA 1
ATOM 3447 C C . ALA A 1 478 ? -6.476 -11.212 -12.979 1.00 89.38 478 ALA A C 1
ATOM 3449 O O . ALA A 1 478 ? -7.438 -11.888 -12.622 1.00 89.38 478 ALA A O 1
ATOM 3450 N N . ASP A 1 479 ? -5.213 -11.601 -12.748 1.00 83.69 479 ASP A N 1
ATOM 3451 C CA . ASP A 1 479 ? -4.858 -12.828 -12.012 1.00 83.69 479 ASP A CA 1
ATOM 3452 C C . ASP A 1 479 ? -5.169 -12.717 -10.490 1.00 83.69 479 ASP A C 1
ATOM 3454 O O . ASP A 1 479 ? -4.994 -13.673 -9.730 1.00 83.69 479 ASP A O 1
ATOM 3458 N N . GLY A 1 480 ? -5.576 -11.540 -9.990 1.00 80.88 480 GLY A N 1
ATOM 3459 C CA . GLY A 1 480 ? -5.993 -11.307 -8.598 1.00 80.88 480 GLY A CA 1
ATOM 3460 C C . GLY A 1 480 ? -4.888 -11.430 -7.536 1.00 80.88 480 GLY A C 1
ATOM 3461 O O . GLY A 1 480 ? -5.173 -11.400 -6.334 1.00 80.88 480 GLY A O 1
ATOM 3462 N N . HIS A 1 481 ? -3.630 -11.614 -7.941 1.00 80.62 481 HIS A N 1
ATOM 3463 C CA . HIS A 1 481 ? -2.486 -11.803 -7.038 1.00 80.62 481 HIS A CA 1
ATOM 3464 C C . HIS A 1 481 ? -1.795 -10.498 -6.633 1.00 80.62 481 HIS A C 1
ATOM 3466 O O . HIS A 1 481 ? -1.219 -10.429 -5.545 1.00 80.62 481 HIS A O 1
ATOM 3472 N N . ILE A 1 482 ? -1.822 -9.488 -7.506 1.00 90.38 482 ILE A N 1
ATOM 3473 C CA . ILE A 1 482 ? -1.163 -8.199 -7.285 1.00 90.38 482 ILE A CA 1
ATOM 3474 C C . ILE A 1 482 ? -2.107 -7.081 -7.717 1.00 90.38 482 ILE A C 1
ATOM 3476 O O . ILE A 1 482 ? -2.708 -7.140 -8.785 1.00 90.38 482 ILE A O 1
ATOM 3480 N N . ARG A 1 483 ? -2.213 -6.047 -6.892 1.00 94.75 483 ARG A N 1
ATOM 3481 C CA . ARG A 1 483 ? -2.931 -4.800 -7.149 1.00 94.75 483 ARG A CA 1
ATOM 3482 C C . ARG A 1 483 ? -1.929 -3.663 -7.286 1.00 94.75 483 ARG A C 1
ATOM 3484 O O . ARG A 1 483 ? -0.824 -3.748 -6.753 1.00 94.75 483 ARG A O 1
ATOM 3491 N N . LEU A 1 484 ? -2.316 -2.582 -7.952 1.00 96.81 484 LEU A N 1
ATOM 3492 C CA . LEU A 1 484 ? -1.524 -1.355 -8.008 1.00 96.81 484 LEU A CA 1
ATOM 3493 C C . LEU A 1 484 ? -2.355 -0.171 -7.528 1.00 96.81 484 LEU A C 1
ATOM 3495 O O . LEU A 1 484 ? -3.464 0.064 -8.008 1.00 96.81 484 LEU A O 1
ATOM 3499 N N . VAL A 1 485 ? -1.786 0.602 -6.610 1.00 98.31 485 VAL A N 1
ATOM 3500 C CA . VAL A 1 485 ? -2.295 1.912 -6.209 1.00 98.31 485 VAL A CA 1
ATOM 3501 C C . VAL A 1 485 ? -1.161 2.908 -6.395 1.00 98.31 485 VAL A C 1
ATOM 3503 O O . VAL A 1 485 ? -0.063 2.718 -5.881 1.00 98.31 485 VAL A O 1
ATOM 3506 N N . GLY A 1 486 ? -1.386 3.971 -7.150 1.00 97.88 486 GLY A N 1
ATOM 3507 C CA . GLY A 1 486 ? -0.320 4.926 -7.413 1.00 97.88 486 GLY A CA 1
ATOM 3508 C C . GLY A 1 486 ? -0.815 6.293 -7.818 1.00 97.88 486 GLY A C 1
ATOM 3509 O O . GLY A 1 486 ? -2.017 6.553 -7.832 1.00 97.88 486 GLY A O 1
ATOM 3510 N N . SER A 1 487 ? 0.120 7.172 -8.145 1.00 97.94 487 SER A N 1
ATOM 3511 C CA . SER A 1 487 ? -0.181 8.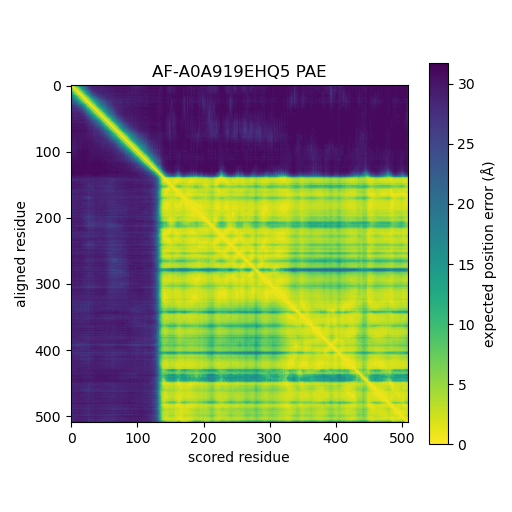482 -8.707 1.00 97.94 487 SER A CA 1
ATOM 3512 C C . SER A 1 487 ? 0.375 8.610 -10.123 1.00 97.94 487 SER A C 1
ATOM 3514 O O . SER A 1 487 ? 1.312 7.903 -10.498 1.00 97.94 487 SER A O 1
ATOM 3516 N N . ALA A 1 488 ? -0.246 9.468 -10.932 1.00 97.00 488 ALA A N 1
ATOM 3517 C CA . ALA A 1 488 ? 0.118 9.656 -12.331 1.00 97.00 488 ALA A CA 1
ATOM 3518 C C . ALA A 1 488 ? -0.065 11.108 -12.796 1.00 97.00 488 ALA A C 1
ATOM 3520 O O . ALA A 1 488 ? -1.030 11.790 -12.416 1.00 97.00 488 ALA A O 1
ATOM 3521 N N . GLY A 1 489 ? 0.833 11.560 -13.672 1.00 95.56 489 GLY A N 1
ATOM 3522 C CA . GLY A 1 489 ? 0.707 12.799 -14.430 1.00 95.56 489 GLY A CA 1
ATOM 3523 C C . GLY A 1 489 ? -0.488 12.801 -15.390 1.00 95.56 489 GLY A C 1
ATOM 3524 O O . GLY A 1 489 ? -1.143 11.784 -15.630 1.00 95.56 489 GLY A O 1
ATOM 3525 N N . ALA A 1 490 ? -0.797 13.975 -15.948 1.00 93.75 490 ALA A N 1
ATOM 3526 C CA . ALA A 1 490 ? -1.999 14.175 -16.761 1.00 93.75 490 ALA A CA 1
ATOM 3527 C C . ALA A 1 490 ? -2.025 13.305 -18.034 1.00 93.75 490 ALA A C 1
ATOM 3529 O O . ALA A 1 490 ? -3.076 12.768 -18.386 1.00 93.75 490 ALA A O 1
ATOM 3530 N N . GLU A 1 491 ? -0.881 13.123 -18.702 1.00 93.12 491 GLU A N 1
ATOM 3531 C CA . GLU A 1 491 ? -0.773 12.302 -19.916 1.00 93.12 491 GLU A CA 1
ATOM 3532 C C . GLU A 1 491 ? -0.983 10.814 -19.615 1.00 93.12 491 GLU A C 1
ATOM 3534 O O . GLU A 1 491 ? -1.817 10.159 -20.247 1.00 93.12 491 GLU A O 1
ATOM 3539 N N . ALA A 1 492 ? -0.298 10.292 -18.594 1.00 94.69 492 ALA A N 1
ATOM 3540 C CA . ALA A 1 492 ? -0.466 8.916 -18.145 1.00 94.69 492 ALA A CA 1
ATOM 3541 C C . ALA A 1 492 ? -1.887 8.647 -17.633 1.00 94.69 492 ALA A C 1
ATOM 3543 O O . ALA A 1 492 ? -2.444 7.590 -17.913 1.00 94.69 492 ALA A O 1
ATOM 3544 N N . ALA A 1 493 ? -2.530 9.616 -16.976 1.00 95.44 493 ALA A N 1
ATOM 3545 C CA . ALA A 1 493 ? -3.934 9.513 -16.593 1.00 95.44 493 ALA A CA 1
ATOM 3546 C C . ALA A 1 493 ? -4.891 9.536 -17.803 1.00 95.44 493 ALA A C 1
ATOM 3548 O O . ALA A 1 493 ? -5.887 8.814 -17.821 1.00 95.44 493 ALA A O 1
ATOM 3549 N N . ALA A 1 494 ? -4.611 10.327 -18.844 1.00 95.88 494 ALA A N 1
ATOM 3550 C CA . ALA A 1 494 ? -5.375 10.313 -20.099 1.00 95.88 494 ALA A CA 1
ATOM 3551 C C . ALA A 1 494 ? -5.178 9.011 -20.903 1.00 95.88 494 ALA A C 1
ATOM 3553 O O . ALA A 1 494 ? -6.038 8.614 -21.695 1.00 95.88 494 ALA A O 1
ATOM 3554 N N . GLN A 1 495 ? -4.055 8.320 -20.707 1.00 95.19 495 GLN A N 1
ATOM 3555 C CA . GLN A 1 495 ? -3.844 6.964 -21.202 1.00 95.19 495 GLN A CA 1
ATOM 3556 C C . GLN A 1 495 ? -4.580 5.927 -20.348 1.00 95.19 495 GLN A C 1
ATOM 3558 O O . GLN A 1 495 ? -5.337 5.136 -20.898 1.00 95.19 495 GLN A O 1
ATOM 3563 N N . ALA A 1 496 ? -4.445 5.988 -19.023 1.00 96.19 496 ALA A N 1
ATOM 3564 C CA . ALA A 1 496 ? -5.096 5.094 -18.071 1.00 96.19 496 ALA A CA 1
ATOM 3565 C C . ALA A 1 496 ? -6.626 5.076 -18.207 1.00 96.19 496 ALA A C 1
ATOM 3567 O O . ALA A 1 496 ? -7.211 4.001 -18.209 1.00 96.19 496 ALA A O 1
ATOM 3568 N N . ARG A 1 497 ? -7.272 6.230 -18.437 1.00 96.69 497 ARG A N 1
ATOM 3569 C CA . ARG A 1 497 ? -8.723 6.314 -18.727 1.00 96.69 497 ARG A CA 1
ATOM 3570 C C . ARG A 1 497 ? -9.169 5.548 -19.983 1.00 96.69 497 ARG A C 1
ATOM 3572 O O . ARG A 1 497 ? -10.363 5.340 -20.164 1.00 96.69 497 ARG A O 1
ATOM 3579 N N . ARG A 1 498 ? -8.240 5.175 -20.870 1.00 95.56 498 ARG A N 1
ATOM 3580 C CA . ARG A 1 498 ? -8.488 4.368 -22.079 1.00 95.56 498 ARG A CA 1
ATOM 3581 C C . ARG A 1 498 ? -8.054 2.906 -21.916 1.00 95.56 498 ARG A C 1
ATOM 3583 O O . ARG A 1 498 ? -8.227 2.129 -22.850 1.00 95.56 498 ARG A O 1
ATOM 3590 N N . THR A 1 499 ? -7.496 2.537 -20.764 1.00 95.25 499 THR A N 1
ATOM 3591 C CA . THR A 1 499 ? -7.069 1.172 -20.448 1.00 95.25 499 THR A CA 1
ATOM 3592 C C . THR A 1 499 ? -8.137 0.497 -19.594 1.00 95.25 499 THR A C 1
ATOM 3594 O O . THR A 1 499 ? -8.433 0.941 -18.486 1.00 95.25 499 THR A O 1
ATOM 3597 N N . GLU A 1 500 ? -8.709 -0.594 -20.096 1.00 93.88 500 GLU A N 1
ATOM 3598 C CA . GLU A 1 500 ? -9.678 -1.399 -19.351 1.00 93.88 500 GLU A CA 1
ATOM 3599 C C . GLU A 1 500 ? -9.076 -1.932 -18.036 1.00 93.88 500 GLU A C 1
ATOM 3601 O O . GLU A 1 500 ? -7.893 -2.263 -17.966 1.00 93.88 500 GLU A O 1
ATOM 3606 N N . GLY A 1 501 ? -9.881 -1.980 -16.971 1.00 92.31 501 GLY A N 1
ATOM 3607 C CA . GLY A 1 501 ? -9.441 -2.426 -15.644 1.00 92.31 501 GLY A CA 1
ATOM 3608 C C . GLY A 1 501 ? -8.656 -1.392 -14.822 1.00 92.31 501 GLY A C 1
ATOM 3609 O O . GLY A 1 501 ? -8.272 -1.707 -13.694 1.00 92.31 501 GLY A O 1
ATOM 3610 N N . VAL A 1 502 ? -8.436 -0.171 -15.331 1.00 97.12 502 VAL A N 1
ATOM 3611 C CA . VAL A 1 502 ? -7.795 0.924 -14.579 1.00 97.12 502 VAL A CA 1
ATOM 3612 C C . VAL A 1 502 ? -8.819 1.947 -14.090 1.00 97.12 502 VAL A C 1
ATOM 3614 O O . VAL A 1 502 ? -9.504 2.595 -14.877 1.00 97.12 502 VAL A O 1
ATOM 3617 N N . THR A 1 503 ? -8.863 2.159 -12.776 1.00 97.62 503 THR A N 1
ATOM 3618 C CA . THR A 1 503 ? -9.612 3.253 -12.148 1.00 97.62 503 THR A CA 1
ATOM 3619 C C . THR A 1 503 ? -8.725 4.492 -12.053 1.00 97.62 503 THR A C 1
ATOM 3621 O O . THR A 1 503 ? -7.627 4.431 -11.500 1.00 97.62 503 THR A O 1
ATOM 3624 N N . VAL A 1 504 ? -9.199 5.638 -12.545 1.00 97.88 504 VAL A N 1
ATOM 3625 C CA . VAL A 1 504 ? -8.524 6.936 -12.379 1.00 97.88 504 VAL A CA 1
ATOM 3626 C C . VAL A 1 504 ? -9.334 7.804 -11.422 1.00 97.88 504 VAL A C 1
ATOM 3628 O O . VAL A 1 504 ? -10.539 7.963 -11.603 1.00 97.88 504 VAL A O 1
ATOM 3631 N N . VAL A 1 505 ? -8.671 8.356 -10.406 1.00 97.31 505 VAL A N 1
ATOM 3632 C CA . VAL A 1 505 ? -9.274 9.214 -9.380 1.00 97.31 505 VAL A CA 1
ATOM 3633 C C . VAL A 1 505 ? -8.690 10.617 -9.507 1.00 97.31 505 VAL A C 1
ATOM 3635 O O . VAL A 1 505 ? -7.504 10.835 -9.255 1.00 97.31 505 VAL A O 1
ATOM 3638 N N . ASP A 1 506 ? -9.526 11.572 -9.905 1.00 95.62 506 ASP A N 1
ATOM 3639 C CA . ASP A 1 506 ? -9.149 12.980 -10.009 1.00 95.62 506 ASP A CA 1
ATOM 3640 C C . ASP A 1 506 ? -9.137 13.656 -8.632 1.00 95.62 506 ASP A C 1
ATOM 3642 O O . ASP A 1 506 ? -10.146 13.709 -7.929 1.00 95.62 506 ASP A O 1
ATOM 3646 N N . LEU A 1 507 ? -7.979 14.198 -8.256 1.00 93.25 507 LEU A N 1
ATOM 3647 C CA . LEU A 1 507 ? -7.775 14.988 -7.051 1.00 93.25 507 LEU A CA 1
ATOM 3648 C C . LEU A 1 507 ? -7.763 16.479 -7.400 1.00 93.25 507 LEU A C 1
ATOM 3650 O O . LEU A 1 507 ? -6.822 16.990 -8.014 1.00 93.25 507 LEU A O 1
ATOM 3654 N N . THR A 1 508 ? -8.780 17.207 -6.947 1.00 83.69 508 THR A N 1
ATOM 3655 C CA . THR A 1 508 ? -8.731 18.675 -6.872 1.00 83.69 508 THR A CA 1
ATOM 3656 C C . THR A 1 508 ? -7.823 19.107 -5.715 1.00 83.69 508 THR A C 1
ATOM 3658 O O . THR A 1 508 ? -7.662 18.324 -4.776 1.00 83.69 508 THR A O 1
ATOM 3661 N N . PRO A 1 509 ? -7.219 20.308 -5.737 1.00 67.94 509 PRO A N 1
ATOM 3662 C CA . PRO A 1 509 ? -6.581 20.901 -4.555 1.00 67.94 509 PRO A CA 1
ATOM 3663 C C . PRO A 1 509 ? -7.472 20.825 -3.303 1.00 67.94 509 PRO A C 1
ATOM 3665 O O . PRO A 1 509 ? -8.705 20.974 -3.456 1.00 67.94 509 PRO A O 1
#

Nearest PDB structures (foldseek):
  6p74-assembly1_A-2  TM=3.818E-01  e=5.714E-06  Thermus scotoductus
  1l2t-assembly1_B  TM=5.252E-01  e=4.969E-03  Methanocaldococcus jannaschii
  8hps-assembly1_D  TM=6.005E-01  e=2.976E-02  Mycolicibacterium smegmatis MC2 155
  8iwn-assembly1_A  TM=4.701E-01  e=9.194E-03  Arabidopsis thaliana
  1yqt-assembly1_A  TM=6.940E-01  e=4.124E-01  Pyrococcus furiosus

InterPro domains:
  IPR027417 P-loop containing nucleoside triphosphate hydrolase [SSF52540] (144-438)

pLDDT: mean 77.22, std 26.69, range [24.55, 98.62]